Protein AF-A0AAP6BIZ6-F1 (afdb_monomer_lite)

Structure (mmCIF, N/CA/C/O backbone):
data_AF-A0AAP6BIZ6-F1
#
_entry.id   AF-A0AAP6BIZ6-F1
#
loop_
_atom_site.group_PDB
_atom_site.id
_atom_site.type_symbol
_atom_site.label_atom_id
_atom_site.label_alt_id
_atom_site.label_comp_id
_atom_site.label_asym_id
_atom_site.label_entity_id
_atom_site.label_seq_id
_atom_site.pdbx_PDB_ins_code
_atom_site.Cartn_x
_atom_site.Cartn_y
_atom_site.Cartn_z
_atom_site.occupancy
_atom_site.B_iso_or_equiv
_atom_site.auth_seq_id
_atom_site.auth_comp_id
_atom_site.auth_asym_id
_atom_site.auth_atom_id
_atom_site.pdbx_PDB_model_num
ATOM 1 N N . MET A 1 1 ? 47.764 -27.702 -18.725 1.00 79.94 1 MET A N 1
ATOM 2 C CA . MET A 1 1 ? 46.992 -26.469 -19.019 1.00 79.94 1 MET A CA 1
ATOM 3 C C . MET A 1 1 ? 45.484 -26.655 -18.816 1.00 79.94 1 MET A C 1
ATOM 5 O O . MET A 1 1 ? 44.914 -25.921 -18.021 1.00 79.94 1 MET A O 1
ATOM 9 N N . ILE A 1 2 ? 44.833 -27.648 -19.441 1.00 87.56 2 ILE A N 1
ATOM 10 C CA . ILE A 1 2 ? 43.377 -27.892 -19.291 1.00 87.56 2 ILE A CA 1
ATOM 11 C C . ILE A 1 2 ? 42.959 -28.170 -17.831 1.00 87.56 2 ILE A C 1
ATOM 13 O O . ILE A 1 2 ? 41.978 -27.605 -17.353 1.00 87.56 2 ILE A O 1
ATOM 17 N N . THR A 1 3 ? 43.726 -28.980 -17.095 1.00 92.38 3 THR A N 1
ATOM 18 C CA . THR A 1 3 ? 43.490 -29.268 -15.665 1.00 92.38 3 THR A CA 1
ATOM 19 C C . THR A 1 3 ? 43.578 -28.013 -14.793 1.00 92.38 3 THR A C 1
ATOM 21 O O . THR A 1 3 ? 42.706 -27.766 -13.971 1.00 92.38 3 THR A O 1
ATOM 24 N N . GLN A 1 4 ? 44.555 -27.143 -15.054 1.00 89.81 4 GLN A N 1
ATOM 25 C CA . GLN A 1 4 ? 44.743 -25.888 -14.320 1.00 89.81 4 GLN A CA 1
ATOM 26 C C . GLN A 1 4 ? 43.613 -24.873 -14.568 1.00 89.81 4 GLN A C 1
ATOM 28 O O . GLN A 1 4 ? 43.227 -24.147 -13.652 1.00 89.81 4 GLN A O 1
ATOM 33 N N . ILE A 1 5 ? 43.064 -24.819 -15.789 1.00 88.44 5 ILE A N 1
ATOM 34 C CA . ILE A 1 5 ? 41.889 -23.989 -16.104 1.00 88.44 5 ILE A CA 1
ATOM 35 C C . ILE A 1 5 ? 40.653 -24.533 -15.379 1.00 88.44 5 ILE A C 1
ATOM 37 O O . ILE A 1 5 ? 39.912 -23.755 -14.778 1.00 88.44 5 ILE A O 1
ATOM 41 N N . ARG A 1 6 ? 40.463 -25.860 -15.373 1.00 93.69 6 ARG A N 1
ATOM 42 C CA . ARG A 1 6 ? 39.367 -26.516 -14.645 1.00 93.69 6 ARG A CA 1
ATOM 43 C C . ARG A 1 6 ? 39.430 -26.217 -13.144 1.00 93.69 6 ARG A C 1
ATOM 45 O O . ARG A 1 6 ? 38.423 -25.786 -12.596 1.00 93.69 6 ARG A O 1
ATOM 52 N N . ASP A 1 7 ? 40.602 -26.329 -12.521 1.00 93.19 7 ASP A N 1
ATOM 53 C CA . ASP A 1 7 ? 40.790 -26.059 -11.086 1.00 93.19 7 ASP A CA 1
ATOM 54 C C . ASP A 1 7 ? 40.626 -24.582 -10.704 1.00 93.19 7 ASP A C 1
ATOM 56 O O . ASP A 1 7 ? 40.281 -24.252 -9.567 1.00 93.19 7 ASP A O 1
ATOM 60 N N . ARG A 1 8 ? 40.909 -23.655 -11.629 1.00 91.00 8 ARG A N 1
ATOM 61 C CA . ARG A 1 8 ? 40.597 -22.231 -11.430 1.00 91.00 8 ARG A CA 1
ATOM 62 C C . ARG A 1 8 ? 39.097 -21.994 -11.522 1.00 91.00 8 ARG A C 1
ATOM 64 O O . ARG A 1 8 ? 38.547 -21.264 -10.705 1.00 91.00 8 ARG A O 1
ATOM 71 N N . PHE A 1 9 ? 38.433 -22.629 -12.483 1.00 90.69 9 PHE A N 1
ATOM 72 C CA . PHE A 1 9 ? 36.994 -22.494 -12.662 1.00 90.69 9 PHE A CA 1
ATOM 73 C C . PHE A 1 9 ? 36.204 -23.080 -11.485 1.00 90.69 9 PHE A C 1
ATOM 75 O O . PHE A 1 9 ? 35.275 -22.433 -11.008 1.00 90.69 9 PHE A O 1
ATOM 82 N N . THR A 1 10 ? 36.591 -24.248 -10.961 1.00 91.94 10 THR A N 1
ATOM 83 C CA . THR A 1 10 ? 35.956 -24.845 -9.772 1.00 91.94 10 THR A CA 1
ATOM 84 C C . THR A 1 10 ? 36.140 -23.971 -8.535 1.00 91.94 10 THR A C 1
ATOM 86 O O . THR A 1 10 ? 35.153 -23.681 -7.864 1.00 91.94 10 THR A O 1
ATOM 89 N N . ARG A 1 11 ? 37.348 -23.439 -8.292 1.00 91.94 11 ARG A N 1
ATOM 90 C CA . ARG A 1 11 ? 37.595 -22.479 -7.200 1.00 91.94 11 ARG A CA 1
ATOM 91 C C . ARG A 1 11 ? 36.753 -21.212 -7.323 1.00 91.94 11 ARG A C 1
ATOM 93 O O . ARG A 1 11 ? 36.170 -20.774 -6.336 1.00 91.94 11 ARG A O 1
ATOM 100 N N . VAL A 1 12 ? 36.638 -20.644 -8.526 1.00 85.62 12 VAL A N 1
ATOM 101 C CA . VAL A 1 12 ? 35.770 -19.478 -8.770 1.00 85.62 12 VAL A CA 1
ATOM 102 C C . VAL A 1 12 ? 34.301 -19.834 -8.528 1.00 85.62 12 VAL A C 1
ATOM 104 O O . VAL A 1 12 ? 33.580 -19.050 -7.917 1.00 85.62 12 VAL A O 1
ATOM 107 N N . GLN A 1 13 ? 33.845 -21.019 -8.945 1.00 88.44 13 GLN A N 1
ATOM 108 C CA . GLN A 1 13 ? 32.482 -21.476 -8.666 1.00 88.44 13 GLN A CA 1
ATOM 109 C C . GLN A 1 13 ? 32.217 -21.677 -7.168 1.00 88.44 13 GLN A C 1
ATOM 111 O O . GLN A 1 13 ? 31.146 -21.299 -6.698 1.00 88.44 13 GLN A O 1
ATOM 116 N N . GLU A 1 14 ? 33.157 -22.243 -6.414 1.00 89.94 14 GLU A N 1
ATOM 117 C CA . GLU A 1 14 ? 33.042 -22.420 -4.961 1.00 89.94 14 GLU A CA 1
ATOM 118 C C . GLU A 1 14 ? 33.024 -21.079 -4.227 1.00 89.94 14 GLU A C 1
ATOM 120 O O . GLU A 1 14 ? 32.133 -20.849 -3.409 1.00 89.94 14 GLU A O 1
ATOM 125 N N . GLN A 1 15 ? 33.923 -20.155 -4.583 1.00 88.75 15 GLN A N 1
ATOM 126 C CA . GLN A 1 15 ? 33.920 -18.789 -4.053 1.00 88.75 15 GLN A CA 1
ATOM 127 C C . GLN A 1 15 ? 32.609 -18.066 -4.371 1.00 88.75 15 GLN A C 1
ATOM 129 O O . GLN A 1 15 ? 32.036 -17.418 -3.496 1.00 88.75 15 GLN A O 1
ATOM 134 N N . LEU A 1 16 ? 32.083 -18.220 -5.591 1.00 78.88 16 LEU A N 1
ATOM 135 C CA . LEU A 1 16 ? 30.805 -17.630 -5.979 1.00 78.88 16 LEU A CA 1
ATOM 136 C C . LEU A 1 16 ? 29.636 -18.237 -5.187 1.00 78.88 16 LEU A C 1
ATOM 138 O O . LEU A 1 16 ? 28.742 -17.501 -4.778 1.00 78.88 16 LEU A O 1
ATOM 142 N N . ARG A 1 17 ? 29.635 -19.554 -4.934 1.00 84.50 17 ARG A N 1
ATOM 143 C CA . ARG A 1 17 ? 28.617 -20.218 -4.099 1.00 84.50 17 ARG A CA 1
ATOM 144 C C . ARG A 1 17 ? 28.695 -19.756 -2.645 1.00 84.50 17 ARG A C 1
ATOM 146 O O . ARG A 1 17 ? 27.657 -19.423 -2.082 1.00 84.50 17 ARG A O 1
ATOM 153 N N . ALA A 1 18 ? 29.890 -19.692 -2.059 1.00 85.38 18 ALA A N 1
ATOM 154 C CA . ALA A 1 18 ? 30.093 -19.200 -0.697 1.00 85.38 18 ALA A CA 1
ATOM 155 C C . ALA A 1 18 ? 29.644 -17.736 -0.562 1.00 85.38 18 ALA A C 1
ATOM 157 O O . ALA A 1 18 ? 28.890 -17.400 0.349 1.00 85.38 18 ALA A O 1
ATOM 158 N N . PHE A 1 19 ? 30.005 -16.887 -1.529 1.00 77.19 19 PHE A N 1
ATOM 159 C CA . PHE A 1 19 ? 29.550 -15.499 -1.596 1.00 77.19 19 PHE A CA 1
ATOM 160 C C . PHE A 1 19 ? 28.023 -15.393 -1.728 1.00 77.19 19 PHE A C 1
ATOM 162 O O . PHE A 1 19 ? 27.394 -14.603 -1.029 1.00 77.19 19 PHE A O 1
ATOM 169 N N . GLN A 1 20 ? 27.399 -16.220 -2.573 1.00 76.94 20 GLN A N 1
ATOM 170 C CA . GLN A 1 20 ? 25.939 -16.277 -2.711 1.00 76.94 20 GLN A CA 1
ATOM 171 C C . GLN A 1 20 ? 25.239 -16.741 -1.426 1.00 76.94 20 GLN A C 1
ATOM 173 O O . GLN A 1 20 ? 24.177 -16.210 -1.099 1.00 76.94 20 GLN A O 1
ATOM 178 N N . HIS A 1 21 ? 25.809 -17.709 -0.702 1.00 82.56 21 HIS A N 1
ATOM 179 C CA . HIS A 1 21 ? 25.293 -18.160 0.592 1.00 82.56 21 HIS A CA 1
ATOM 180 C C . HIS A 1 21 ? 25.400 -17.061 1.656 1.00 82.56 21 HIS A C 1
ATOM 182 O O . HIS A 1 21 ? 24.388 -16.739 2.275 1.00 82.56 21 HIS A O 1
ATOM 188 N N . GLY A 1 22 ? 26.560 -16.411 1.787 1.00 78.94 22 GLY A N 1
ATOM 189 C CA . GLY A 1 22 ? 26.747 -15.299 2.725 1.00 78.94 22 GLY A CA 1
ATOM 190 C C . GLY A 1 22 ? 25.842 -14.102 2.417 1.00 78.94 22 GLY A C 1
ATOM 191 O O . GLY A 1 22 ? 25.219 -13.545 3.319 1.00 78.94 22 GLY A O 1
ATOM 192 N N . LEU A 1 23 ? 25.675 -13.750 1.134 1.00 72.75 23 LEU A N 1
ATOM 193 C CA . LEU A 1 23 ? 24.710 -12.727 0.723 1.00 72.75 23 LEU A CA 1
ATOM 194 C C . LEU A 1 23 ? 23.279 -13.108 1.096 1.00 72.75 23 LEU A C 1
ATOM 196 O O . LEU A 1 23 ? 22.516 -12.240 1.508 1.00 72.75 23 LEU A O 1
ATOM 200 N N . ARG A 1 24 ? 22.902 -14.382 0.953 1.00 78.19 24 ARG A N 1
ATOM 201 C CA . ARG A 1 24 ? 21.563 -14.856 1.305 1.00 78.19 24 ARG A CA 1
ATOM 202 C C . ARG A 1 24 ? 21.309 -14.758 2.805 1.00 78.19 24 ARG A C 1
ATOM 204 O O . ARG A 1 24 ? 20.266 -14.243 3.180 1.00 78.19 24 ARG A O 1
ATOM 211 N N . GLU A 1 25 ? 22.244 -15.199 3.638 1.00 82.75 25 GLU A N 1
ATOM 212 C CA . GLU A 1 25 ? 22.111 -15.127 5.098 1.00 82.75 25 GLU A CA 1
ATOM 213 C C . GLU A 1 25 ? 22.069 -13.682 5.596 1.00 82.75 25 GLU A C 1
ATOM 215 O O . GLU A 1 25 ? 21.173 -13.321 6.358 1.00 82.75 25 GLU A O 1
ATOM 220 N N . ALA A 1 26 ? 22.971 -12.823 5.107 1.00 77.44 26 ALA A N 1
ATOM 221 C CA . ALA A 1 26 ? 22.960 -11.398 5.438 1.00 77.44 26 ALA A CA 1
ATOM 222 C C . ALA A 1 26 ? 21.640 -10.735 5.020 1.00 77.44 26 ALA A C 1
ATOM 224 O O . ALA A 1 26 ? 21.075 -9.917 5.747 1.00 77.44 26 ALA A O 1
ATOM 225 N N . PHE A 1 27 ? 21.121 -11.120 3.855 1.00 75.56 27 PHE A N 1
ATOM 226 C CA . PHE A 1 27 ? 19.874 -10.597 3.326 1.00 75.56 27 PHE A CA 1
ATOM 227 C C . PHE A 1 27 ? 18.636 -11.115 4.076 1.00 75.56 27 PHE A C 1
ATOM 229 O O . PHE A 1 27 ? 17.736 -10.329 4.370 1.00 75.56 27 PHE A O 1
ATOM 236 N N . ASP A 1 28 ? 18.595 -12.400 4.435 1.00 79.25 28 ASP A N 1
ATOM 237 C CA . ASP A 1 28 ? 17.516 -13.004 5.225 1.00 79.25 28 ASP A CA 1
ATOM 238 C C . ASP A 1 28 ? 17.519 -12.477 6.677 1.00 79.25 28 ASP A C 1
ATOM 240 O O . ASP A 1 28 ? 16.451 -12.223 7.238 1.00 79.25 28 ASP A O 1
ATOM 244 N N . SER A 1 29 ? 18.695 -12.205 7.254 1.00 83.81 29 SER A N 1
ATOM 245 C CA . SER A 1 29 ? 18.839 -11.558 8.567 1.00 83.81 29 SER A CA 1
ATOM 246 C C . SER A 1 29 ? 18.352 -10.104 8.543 1.00 83.81 29 SER A C 1
ATOM 248 O O . SER A 1 29 ? 17.445 -9.734 9.293 1.00 83.81 29 SER A O 1
ATOM 250 N N . ALA A 1 30 ? 18.840 -9.293 7.593 1.00 78.38 30 ALA A N 1
ATOM 251 C CA . ALA A 1 30 ? 18.387 -7.909 7.424 1.00 78.38 30 ALA A CA 1
ATOM 252 C C . ALA A 1 30 ? 16.878 -7.824 7.128 1.00 78.38 30 ALA A C 1
ATOM 254 O O . ALA A 1 30 ? 16.191 -6.903 7.582 1.00 78.38 30 ALA A O 1
ATOM 255 N N . ARG A 1 31 ? 16.340 -8.809 6.396 1.00 79.56 31 ARG A N 1
ATOM 256 C CA . ARG A 1 31 ? 14.901 -8.978 6.156 1.00 79.56 31 ARG A CA 1
ATOM 257 C C . ARG A 1 31 ? 14.130 -9.150 7.460 1.00 79.56 31 ARG A C 1
ATOM 259 O O . ARG A 1 31 ? 13.119 -8.472 7.647 1.00 79.56 31 ARG A O 1
ATOM 266 N N . GLN A 1 32 ? 14.547 -10.095 8.301 1.00 86.38 32 GLN A N 1
ATOM 267 C CA . GLN A 1 32 ? 13.857 -10.391 9.554 1.00 86.38 32 GLN A CA 1
ATOM 268 C C . GLN A 1 32 ? 13.916 -9.187 10.492 1.00 86.38 32 GLN A C 1
ATOM 270 O O . GLN A 1 32 ? 12.869 -8.766 10.982 1.00 86.38 32 GLN A O 1
ATOM 275 N N . GLN A 1 33 ? 15.090 -8.569 10.623 1.00 90.50 33 GLN A N 1
ATOM 276 C CA . GLN A 1 33 ? 15.294 -7.400 11.473 1.00 90.50 33 GLN A CA 1
ATOM 277 C C . GLN A 1 33 ? 14.426 -6.211 11.035 1.00 90.50 33 GLN A C 1
ATOM 279 O O . GLN A 1 33 ? 13.630 -5.710 11.823 1.00 90.50 33 GLN A O 1
ATOM 284 N N . HIS A 1 34 ? 14.461 -5.809 9.756 1.00 87.25 34 HIS A N 1
ATOM 285 C CA . HIS A 1 34 ? 13.690 -4.640 9.306 1.00 87.25 34 HIS A CA 1
ATOM 286 C C . HIS A 1 34 ? 12.169 -4.842 9.419 1.00 87.25 34 HIS A C 1
ATOM 288 O O . HIS A 1 34 ? 11.423 -3.897 9.690 1.00 87.25 34 HIS A O 1
ATOM 294 N N . GLY A 1 35 ? 11.693 -6.071 9.194 1.00 87.75 35 GLY A N 1
ATOM 295 C CA . GLY A 1 35 ? 10.289 -6.425 9.391 1.00 87.75 35 GLY A CA 1
ATOM 296 C C . GLY A 1 35 ? 9.879 -6.403 10.866 1.00 87.75 35 GLY A C 1
ATOM 297 O O . GLY A 1 35 ? 8.790 -5.925 11.183 1.00 87.75 35 GLY A O 1
ATOM 298 N N . GLN A 1 36 ? 10.747 -6.888 11.758 1.00 93.69 36 GLN A N 1
ATOM 299 C CA . GLN A 1 36 ? 10.528 -6.873 13.204 1.00 93.69 36 GLN A CA 1
ATOM 300 C C . GLN A 1 36 ? 10.535 -5.451 13.767 1.00 93.69 36 GLN A C 1
ATOM 302 O O . GLN A 1 36 ? 9.588 -5.100 14.460 1.00 93.69 36 GLN A O 1
ATOM 307 N N . ASP A 1 37 ? 11.496 -4.604 13.391 1.00 93.00 37 ASP A N 1
ATOM 308 C CA . ASP A 1 37 ? 11.576 -3.208 13.852 1.00 93.00 37 ASP A CA 1
ATOM 309 C C . ASP A 1 37 ? 10.313 -2.414 13.484 1.00 93.00 37 ASP A C 1
ATOM 311 O O . ASP A 1 37 ? 9.746 -1.675 14.293 1.00 93.00 37 ASP A O 1
ATOM 315 N N . ARG A 1 38 ? 9.827 -2.597 12.247 1.00 92.88 38 ARG A N 1
ATOM 316 C CA . ARG A 1 38 ? 8.577 -1.990 11.765 1.00 92.88 38 ARG A CA 1
ATOM 317 C C . ARG A 1 38 ? 7.380 -2.434 12.598 1.00 92.88 38 ARG A C 1
ATOM 319 O O . ARG A 1 38 ? 6.561 -1.596 12.962 1.00 92.88 38 ARG A O 1
ATOM 326 N N . LEU A 1 39 ? 7.268 -3.733 12.866 1.00 95.06 39 LEU A N 1
ATOM 327 C CA . LEU A 1 39 ? 6.168 -4.284 13.651 1.00 95.06 39 LEU A CA 1
ATOM 328 C C . LEU A 1 39 ? 6.239 -3.876 15.113 1.00 95.06 39 LEU A C 1
ATOM 330 O O . LEU A 1 39 ? 5.204 -3.534 15.665 1.00 95.06 39 LEU A O 1
ATOM 334 N N . ALA A 1 40 ? 7.428 -3.849 15.709 1.00 95.50 40 ALA A N 1
ATOM 335 C CA . ALA A 1 40 ? 7.628 -3.389 17.075 1.00 95.50 40 ALA A CA 1
ATOM 336 C C . ALA A 1 40 ? 7.163 -1.935 17.233 1.00 95.50 40 ALA A C 1
ATOM 338 O O . ALA A 1 40 ? 6.441 -1.626 18.174 1.00 95.50 40 ALA A O 1
ATOM 339 N N . GLY A 1 41 ? 7.478 -1.064 16.265 1.00 94.62 41 GLY A N 1
ATOM 340 C CA . GLY A 1 41 ? 6.983 0.315 16.252 1.00 94.62 41 GLY A CA 1
ATOM 341 C C . GLY A 1 41 ? 5.454 0.412 16.168 1.00 94.62 41 GLY A C 1
ATOM 342 O O . GLY A 1 41 ? 4.851 1.164 16.934 1.00 94.62 41 GLY A O 1
ATOM 343 N N . ILE A 1 42 ? 4.826 -0.378 15.284 1.00 94.69 42 ILE A N 1
ATOM 344 C CA . ILE A 1 42 ? 3.358 -0.440 15.160 1.00 94.69 42 ILE A CA 1
ATOM 345 C C . ILE A 1 42 ? 2.751 -0.958 16.469 1.00 94.69 42 ILE A C 1
ATOM 347 O O . ILE A 1 42 ? 1.899 -0.287 17.041 1.00 94.69 42 ILE A O 1
ATOM 351 N N . GLN A 1 43 ? 3.232 -2.088 16.984 1.00 97.06 43 GLN A N 1
ATOM 352 C CA . GLN A 1 43 ? 2.750 -2.722 18.211 1.00 97.06 43 GLN A CA 1
ATOM 353 C C . GLN A 1 43 ? 2.862 -1.775 19.407 1.00 97.06 43 GLN A C 1
ATOM 355 O O . GLN A 1 43 ? 1.896 -1.583 20.131 1.00 97.06 43 GLN A O 1
ATOM 360 N N . GLN A 1 44 ? 4.002 -1.103 19.576 1.00 96.75 44 GLN A N 1
ATOM 361 C CA . GLN A 1 44 ? 4.198 -0.127 20.645 1.00 96.75 44 GLN A CA 1
ATOM 362 C C . GLN A 1 44 ? 3.208 1.044 20.544 1.00 96.75 44 GLN A C 1
ATOM 364 O O . GLN A 1 44 ? 2.711 1.525 21.560 1.00 96.75 44 GLN A O 1
ATOM 369 N N . SER A 1 45 ? 2.923 1.523 19.329 1.00 94.94 45 SER A N 1
ATOM 370 C CA . SER A 1 45 ? 1.960 2.610 19.120 1.00 94.94 45 SER A CA 1
ATOM 371 C C . SER A 1 45 ? 0.512 2.187 19.395 1.00 94.94 45 SER A C 1
ATOM 373 O O . SER A 1 45 ? -0.249 2.988 19.928 1.00 94.94 45 SER A O 1
ATOM 375 N N . LEU A 1 46 ? 0.150 0.941 19.067 1.00 96.00 46 LEU A N 1
ATOM 376 C CA . LEU A 1 46 ? -1.175 0.381 19.332 1.00 96.00 46 LEU A CA 1
ATOM 377 C C . LEU A 1 46 ? -1.353 0.086 20.826 1.00 96.00 46 LEU A C 1
ATOM 379 O O . LEU A 1 46 ? -2.367 0.478 21.392 1.00 96.00 46 LEU A O 1
ATOM 383 N N . ASN A 1 47 ? -0.329 -0.460 21.490 1.00 96.50 47 ASN A N 1
ATOM 384 C CA . ASN A 1 47 ? -0.336 -0.702 22.938 1.00 96.50 47 ASN A CA 1
ATOM 385 C C . ASN A 1 47 ? -0.503 0.585 23.753 1.00 96.50 47 ASN A C 1
ATOM 387 O O . ASN A 1 47 ? -1.074 0.563 24.838 1.00 96.50 47 ASN A O 1
ATOM 391 N N . ALA A 1 48 ? -0.024 1.719 23.231 1.00 95.19 48 ALA A N 1
ATOM 392 C CA . ALA A 1 48 ? -0.247 3.017 23.862 1.00 95.19 48 ALA A CA 1
ATOM 393 C C . ALA A 1 48 ? -1.724 3.452 23.827 1.00 95.19 48 ALA A C 1
ATOM 395 O O . ALA A 1 48 ? -2.150 4.200 24.701 1.00 95.19 48 ALA A O 1
ATOM 396 N N . MET A 1 49 ? -2.490 3.000 22.831 1.00 96.44 49 MET A N 1
ATOM 397 C CA . MET A 1 49 ? -3.932 3.239 22.726 1.00 96.44 49 MET A CA 1
ATOM 398 C C . MET A 1 49 ? -4.744 2.211 23.525 1.00 96.44 49 MET A C 1
ATOM 400 O O . MET A 1 49 ? -5.720 2.584 24.176 1.00 96.44 49 MET A O 1
ATOM 404 N N . GLN A 1 50 ? -4.339 0.937 23.483 1.00 96.31 50 GLN A N 1
ATOM 405 C CA . GLN A 1 50 ? -4.982 -0.173 24.187 1.00 96.31 50 GLN A CA 1
ATOM 406 C C . GLN A 1 50 ? -3.929 -1.239 24.563 1.00 96.31 50 GLN A C 1
ATOM 408 O O . GLN A 1 50 ? -3.360 -1.849 23.658 1.00 96.31 50 GLN A O 1
ATOM 413 N N . PRO A 1 51 ? -3.659 -1.484 25.863 1.00 95.31 51 PRO A N 1
ATOM 414 C CA . PRO A 1 51 ? -2.523 -2.297 26.325 1.00 95.31 51 PRO A CA 1
ATOM 415 C C . PRO A 1 51 ? -2.461 -3.732 25.785 1.00 95.31 51 PRO A C 1
ATOM 417 O O . PRO A 1 51 ? -1.365 -4.244 25.564 1.00 95.31 51 PRO A O 1
ATOM 420 N N . ASP A 1 52 ? -3.617 -4.343 25.519 1.00 95.31 52 ASP A N 1
ATOM 421 C CA . ASP A 1 52 ? -3.742 -5.751 25.110 1.00 95.31 52 ASP A CA 1
ATOM 422 C C . ASP A 1 52 ? -3.959 -5.924 23.598 1.00 95.31 52 ASP A C 1
ATOM 424 O O . ASP A 1 52 ? -4.432 -6.959 23.126 1.00 95.31 52 ASP A O 1
ATOM 428 N N . TRP A 1 53 ? -3.669 -4.889 22.809 1.00 96.06 53 TRP A N 1
ATOM 429 C CA . TRP A 1 53 ? -3.971 -4.908 21.385 1.00 96.06 53 TRP A CA 1
ATOM 430 C C . TRP A 1 53 ? -2.943 -5.696 20.579 1.00 96.06 53 TRP A C 1
ATOM 432 O O . TRP A 1 53 ? -1.958 -5.151 20.094 1.00 96.06 53 TRP A O 1
ATOM 442 N N . GLU A 1 54 ? -3.200 -6.973 20.326 1.00 96.44 54 GLU A N 1
ATOM 443 C CA . GLU A 1 54 ? -2.341 -7.783 19.459 1.00 96.44 54 GLU A CA 1
ATOM 444 C C . GLU A 1 54 ? -2.577 -7.503 17.963 1.00 96.44 54 GLU A C 1
ATOM 446 O O . GLU A 1 54 ? -3.711 -7.499 17.478 1.00 96.44 54 GLU A O 1
ATOM 451 N N . ILE A 1 55 ? -1.499 -7.302 17.192 1.00 95.94 55 ILE A N 1
ATOM 452 C CA . ILE A 1 55 ? -1.597 -7.222 15.727 1.00 95.94 55 ILE A CA 1
ATOM 453 C C . ILE A 1 55 ? -1.958 -8.612 15.177 1.00 95.94 55 ILE A C 1
ATOM 455 O O . ILE A 1 55 ? -1.191 -9.559 15.389 1.00 95.94 55 ILE A O 1
ATOM 459 N N . PRO A 1 56 ? -3.040 -8.751 14.384 1.00 96.75 56 PRO A N 1
ATOM 460 C CA . PRO A 1 56 ? -3.394 -10.030 13.783 1.00 96.75 56 PRO A CA 1
ATOM 461 C C . PRO A 1 56 ? -2.242 -10.607 12.952 1.00 96.75 56 PRO A C 1
ATOM 463 O O . PRO A 1 56 ? -1.602 -9.899 12.165 1.00 96.75 56 PRO A O 1
ATOM 466 N N . ARG A 1 57 ? -1.996 -11.919 13.076 1.00 95.00 57 ARG A N 1
ATOM 467 C CA . ARG A 1 57 ? -0.912 -12.615 12.350 1.00 95.00 57 ARG A CA 1
ATOM 468 C C . ARG A 1 57 ? -0.904 -12.328 10.836 1.00 95.00 57 ARG A C 1
ATOM 470 O O . ARG A 1 57 ? 0.176 -12.025 10.323 1.00 95.00 57 ARG A O 1
ATOM 477 N N . PRO A 1 58 ? -2.050 -12.320 10.119 1.00 93.00 58 PRO A N 1
ATOM 478 C CA . PRO A 1 58 ? -2.078 -11.997 8.688 1.00 93.00 58 PRO A CA 1
ATOM 479 C C . PRO A 1 58 ? -1.549 -10.590 8.367 1.00 93.00 58 PRO A C 1
ATOM 481 O O . PRO A 1 58 ? -0.840 -10.393 7.373 1.00 93.00 58 PRO A O 1
ATOM 484 N N . VAL A 1 59 ? -1.830 -9.613 9.238 1.00 94.56 59 VAL A N 1
ATOM 485 C CA . VAL A 1 59 ? -1.329 -8.238 9.113 1.00 94.56 59 VAL A CA 1
ATOM 486 C C . VAL A 1 59 ? 0.172 -8.202 9.369 1.00 94.56 59 VAL A C 1
ATOM 488 O O . VAL A 1 59 ? 0.910 -7.607 8.579 1.00 94.56 59 VAL A O 1
ATOM 491 N N . ALA A 1 60 ? 0.641 -8.874 10.424 1.00 94.62 60 ALA A N 1
ATOM 492 C CA . ALA A 1 60 ? 2.060 -8.946 10.755 1.00 94.62 60 ALA A CA 1
ATOM 493 C C . ALA A 1 60 ? 2.892 -9.553 9.611 1.00 94.62 60 ALA A C 1
ATOM 495 O O . ALA A 1 60 ? 3.911 -8.984 9.202 1.00 94.62 60 ALA A O 1
ATOM 496 N N . ASP A 1 61 ? 2.426 -10.659 9.035 1.00 91.38 61 ASP A N 1
ATOM 497 C CA . ASP A 1 61 ? 3.086 -11.314 7.907 1.00 91.38 61 ASP A CA 1
ATOM 498 C C . ASP A 1 61 ? 3.049 -10.453 6.641 1.00 91.38 61 ASP A C 1
ATOM 500 O O . ASP A 1 61 ? 4.057 -10.345 5.934 1.00 91.38 61 ASP A O 1
ATOM 504 N N . GLY A 1 62 ? 1.933 -9.762 6.388 1.00 90.69 62 GLY A N 1
ATOM 505 C CA . GLY A 1 62 ? 1.819 -8.815 5.283 1.00 90.69 62 GLY A CA 1
ATOM 506 C C . GLY A 1 62 ? 2.786 -7.637 5.408 1.00 90.69 62 GLY A C 1
ATOM 507 O O . GLY A 1 62 ? 3.475 -7.294 4.445 1.00 90.69 62 GLY A O 1
ATOM 508 N N . VAL A 1 63 ? 2.914 -7.049 6.600 1.00 92.38 63 VAL A N 1
ATOM 509 C CA . VAL A 1 63 ? 3.862 -5.956 6.866 1.00 92.38 63 VAL A CA 1
ATOM 510 C C . VAL A 1 63 ? 5.307 -6.431 6.704 1.00 92.38 63 VAL A C 1
ATOM 512 O O . VAL A 1 63 ? 6.088 -5.734 6.055 1.00 92.38 63 VAL A O 1
ATOM 515 N N . ARG A 1 64 ? 5.671 -7.619 7.211 1.00 90.38 64 ARG A N 1
ATOM 516 C CA . ARG A 1 64 ? 7.016 -8.204 7.021 1.00 90.38 64 ARG A CA 1
ATOM 517 C C . ARG A 1 64 ? 7.319 -8.448 5.547 1.00 90.38 64 ARG A C 1
ATOM 519 O O . ARG A 1 64 ? 8.387 -8.067 5.066 1.00 90.38 64 ARG A O 1
ATOM 526 N N . ALA A 1 65 ? 6.380 -9.052 4.818 1.00 87.94 65 ALA A N 1
ATOM 527 C CA . ALA A 1 65 ? 6.519 -9.321 3.390 1.00 87.94 65 ALA A CA 1
ATOM 528 C C . ALA A 1 65 ? 6.664 -8.024 2.582 1.00 87.94 65 ALA A C 1
ATOM 530 O O . ALA A 1 65 ? 7.519 -7.934 1.697 1.00 87.94 65 ALA A O 1
ATOM 531 N N . TRP A 1 66 ? 5.880 -6.995 2.917 1.00 91.25 66 TRP A N 1
ATOM 532 C CA . TRP A 1 66 ? 5.993 -5.688 2.284 1.00 91.25 66 TRP A CA 1
ATOM 533 C C . TRP A 1 66 ? 7.316 -4.996 2.621 1.00 91.25 66 TRP A C 1
ATOM 535 O O . TRP A 1 66 ? 7.999 -4.544 1.704 1.00 91.25 66 TRP A O 1
ATOM 545 N N . ALA A 1 67 ? 7.713 -4.937 3.895 1.00 88.00 67 ALA A N 1
ATOM 546 C CA . ALA A 1 67 ? 8.948 -4.283 4.331 1.00 88.00 67 ALA A CA 1
ATOM 547 C C . ALA A 1 67 ? 10.171 -4.887 3.630 1.00 88.00 67 ALA A C 1
ATOM 549 O O . ALA A 1 67 ? 11.017 -4.160 3.108 1.00 88.00 67 ALA A O 1
ATOM 550 N N . PHE A 1 68 ? 10.191 -6.214 3.525 1.00 85.06 68 PHE A N 1
ATOM 551 C CA . PHE A 1 68 ? 11.166 -6.955 2.742 1.00 85.06 68 PHE A CA 1
ATOM 552 C C . PHE A 1 68 ? 11.169 -6.547 1.266 1.00 85.06 68 PHE A C 1
ATOM 554 O O . PHE A 1 68 ? 12.202 -6.162 0.717 1.00 85.06 68 PHE A O 1
ATOM 561 N N . SER A 1 69 ? 9.999 -6.606 0.625 1.00 84.12 69 SER A N 1
ATOM 562 C CA . SER A 1 69 ? 9.880 -6.274 -0.792 1.00 84.12 69 SER A CA 1
ATOM 563 C C . SER A 1 69 ? 10.311 -4.835 -1.073 1.00 84.12 69 SER A C 1
ATOM 565 O O . SER A 1 69 ? 11.059 -4.600 -2.013 1.00 84.12 69 SER A O 1
ATOM 567 N N . ALA A 1 70 ? 9.956 -3.882 -0.209 1.00 82.38 70 ALA A N 1
ATOM 568 C CA . ALA A 1 70 ? 10.326 -2.482 -0.343 1.00 82.38 70 ALA A CA 1
ATOM 569 C C . ALA A 1 70 ? 11.834 -2.256 -0.150 1.00 82.38 70 ALA A C 1
ATOM 571 O O . ALA A 1 70 ? 12.405 -1.400 -0.832 1.00 82.38 70 ALA A O 1
ATOM 572 N N . ALA A 1 71 ? 12.476 -3.010 0.750 1.00 82.19 71 ALA A N 1
ATOM 573 C CA . ALA A 1 71 ? 13.915 -2.941 0.992 1.00 82.19 71 ALA A CA 1
ATOM 574 C C . ALA A 1 71 ? 14.732 -3.458 -0.201 1.00 82.19 71 ALA A C 1
ATOM 576 O O . ALA A 1 71 ? 15.754 -2.866 -0.528 1.00 82.19 71 ALA A O 1
ATOM 577 N N . LEU A 1 72 ? 14.265 -4.500 -0.896 1.00 81.19 72 LEU A N 1
ATOM 578 C CA . LEU A 1 72 ? 14.935 -5.031 -2.090 1.00 81.19 72 LEU A CA 1
ATOM 579 C C . LEU A 1 72 ? 14.565 -4.250 -3.361 1.00 81.19 72 LEU A C 1
ATOM 581 O O . LEU A 1 72 ? 15.426 -3.836 -4.140 1.00 81.19 72 LEU A O 1
ATOM 585 N N . TRP A 1 73 ? 13.269 -4.039 -3.582 1.00 81.75 73 TRP A N 1
ATOM 586 C CA . TRP A 1 73 ? 12.739 -3.555 -4.851 1.00 81.75 73 TRP A CA 1
ATOM 587 C C . TRP A 1 73 ? 13.015 -2.074 -5.088 1.00 81.75 73 TRP A C 1
ATOM 589 O O . TRP A 1 73 ? 13.338 -1.677 -6.208 1.00 81.75 73 TRP A O 1
ATOM 599 N N . ARG A 1 74 ? 12.929 -1.223 -4.056 1.00 79.56 74 ARG A N 1
ATOM 600 C CA . ARG A 1 74 ? 13.138 0.224 -4.236 1.00 79.56 74 ARG A CA 1
ATOM 601 C C . ARG A 1 74 ? 14.583 0.564 -4.619 1.00 79.56 74 ARG A C 1
ATOM 603 O O . ARG A 1 74 ? 14.746 1.354 -5.554 1.00 79.56 74 ARG A O 1
ATOM 610 N N . PRO A 1 75 ? 15.629 0.018 -3.965 1.00 80.12 75 PRO A N 1
ATOM 611 C CA . PRO A 1 75 ? 17.007 0.221 -4.404 1.00 80.12 75 PRO A CA 1
ATOM 612 C C . PRO A 1 75 ? 17.258 -0.363 -5.789 1.00 80.12 75 PRO A C 1
ATOM 614 O O . PRO A 1 75 ? 17.832 0.330 -6.623 1.00 80.12 75 PRO A O 1
ATOM 617 N N . PHE A 1 76 ? 16.756 -1.573 -6.063 1.00 81.25 76 PHE A N 1
ATOM 618 C CA . PHE A 1 76 ? 16.895 -2.202 -7.375 1.00 81.25 76 PHE A CA 1
ATOM 619 C C . PHE A 1 76 ? 16.293 -1.336 -8.487 1.00 81.25 76 PHE A C 1
ATOM 621 O O . PHE A 1 76 ? 16.971 -0.997 -9.451 1.00 81.25 76 PHE A O 1
ATOM 628 N N . ARG A 1 77 ? 15.057 -0.857 -8.309 1.00 78.25 77 ARG A N 1
ATOM 629 C CA . ARG A 1 77 ? 14.404 0.062 -9.250 1.00 78.25 77 ARG A CA 1
ATOM 630 C C . ARG A 1 77 ? 15.210 1.348 -9.451 1.00 78.25 77 ARG A C 1
ATOM 632 O O . ARG A 1 77 ? 15.341 1.807 -10.583 1.00 78.25 77 ARG A O 1
ATOM 639 N N . LYS A 1 78 ? 15.753 1.943 -8.381 1.00 78.94 78 LYS A N 1
ATOM 640 C CA . LYS A 1 78 ? 16.623 3.132 -8.487 1.00 78.94 78 LYS A CA 1
ATOM 641 C C . LYS A 1 78 ? 17.906 2.824 -9.258 1.00 78.94 78 LYS A C 1
ATOM 643 O O . LYS A 1 78 ? 18.328 3.646 -10.064 1.00 78.94 78 LYS A O 1
ATOM 648 N N . TRP A 1 79 ? 18.508 1.664 -9.021 1.00 84.75 79 TRP A N 1
ATOM 649 C CA . TRP A 1 79 ? 19.708 1.215 -9.718 1.00 84.75 79 TRP A CA 1
ATOM 650 C C . TRP A 1 79 ? 19.443 0.988 -11.207 1.00 84.75 79 TRP A C 1
ATOM 652 O O . TRP A 1 79 ? 20.164 1.548 -12.025 1.00 84.75 79 TRP A O 1
ATOM 662 N N . CYS A 1 80 ? 18.354 0.303 -11.571 1.00 78.44 80 CYS A N 1
ATOM 663 C CA . CYS A 1 80 ? 17.938 0.154 -12.966 1.00 78.44 80 CYS A CA 1
ATOM 664 C C . CYS A 1 80 ? 17.727 1.510 -13.641 1.00 78.44 80 CYS A C 1
ATOM 666 O O . CYS A 1 80 ? 18.237 1.714 -14.732 1.00 78.44 80 CYS A O 1
ATOM 668 N N . MET A 1 81 ? 17.047 2.461 -12.988 1.00 76.62 81 MET A N 1
ATOM 669 C CA . MET A 1 81 ? 16.860 3.811 -13.540 1.00 76.62 81 MET A CA 1
ATOM 670 C C . MET A 1 81 ? 18.191 4.546 -13.749 1.00 76.62 81 MET A C 1
ATOM 672 O O . MET A 1 81 ? 18.350 5.226 -14.757 1.00 76.62 81 MET A O 1
ATOM 676 N N . ARG A 1 82 ? 19.154 4.400 -12.826 1.00 80.44 82 ARG A N 1
ATOM 677 C CA . ARG A 1 82 ? 20.499 4.991 -12.950 1.00 80.44 82 ARG A CA 1
ATOM 678 C C . ARG A 1 82 ? 21.309 4.354 -14.072 1.00 80.44 82 ARG A C 1
ATOM 680 O O . ARG A 1 82 ? 21.920 5.083 -14.837 1.00 80.44 82 ARG A O 1
ATOM 687 N N . LEU A 1 83 ? 21.296 3.025 -14.181 1.00 79.81 83 LEU A N 1
ATOM 688 C CA . LEU A 1 83 ? 21.958 2.311 -15.272 1.00 79.81 83 LEU A CA 1
ATOM 689 C C . LEU A 1 83 ? 21.354 2.655 -16.622 1.00 79.81 83 LEU A C 1
ATOM 691 O O . LEU A 1 83 ? 22.091 2.865 -17.576 1.00 79.81 83 LEU A O 1
ATOM 695 N N . SER A 1 84 ? 20.025 2.748 -16.678 1.00 74.44 84 SER A N 1
ATOM 696 C CA . SER A 1 84 ? 19.329 3.276 -17.838 1.00 74.44 84 SER A CA 1
ATOM 697 C C . SER A 1 84 ? 19.914 4.662 -18.132 1.00 74.44 84 SER A C 1
ATOM 699 O O . SER A 1 84 ? 20.523 4.857 -19.171 1.00 74.44 84 SER A O 1
ATOM 701 N N . LEU A 1 85 ? 19.793 5.631 -17.227 1.00 78.31 85 LEU A N 1
ATOM 702 C CA . LEU A 1 85 ? 20.248 6.997 -17.493 1.00 78.31 85 LEU A CA 1
ATOM 703 C C . LEU A 1 85 ? 21.723 7.062 -17.939 1.00 78.31 85 LEU A C 1
ATOM 705 O O . LEU A 1 85 ? 22.035 7.764 -18.893 1.00 78.31 85 LEU A O 1
ATOM 709 N N . ALA A 1 86 ? 22.608 6.288 -17.308 1.00 75.94 86 ALA A N 1
ATOM 710 C CA . ALA A 1 86 ? 24.015 6.188 -17.687 1.00 75.94 86 ALA A CA 1
ATOM 711 C C . ALA A 1 86 ? 24.204 5.599 -19.094 1.00 75.94 86 ALA A C 1
ATOM 713 O O . ALA A 1 86 ? 24.987 6.129 -19.873 1.00 75.94 86 ALA A O 1
ATOM 714 N N . GLY A 1 87 ? 23.460 4.548 -19.446 1.00 77.62 87 GLY A N 1
ATOM 715 C CA . GLY A 1 87 ? 23.457 3.987 -20.796 1.00 77.62 87 GLY A CA 1
ATOM 716 C C . GLY A 1 87 ? 22.938 4.977 -21.840 1.00 77.62 87 GLY A C 1
ATOM 717 O O . GLY A 1 87 ? 23.451 5.006 -22.952 1.00 77.62 87 GLY A O 1
ATOM 718 N N . TRP A 1 88 ? 21.966 5.823 -21.489 1.00 73.12 88 TRP A N 1
ATOM 719 C CA . TRP A 1 88 ? 21.501 6.899 -22.368 1.00 73.12 88 TRP A CA 1
ATOM 720 C C . TRP A 1 88 ? 22.583 7.955 -22.592 1.00 73.12 88 TRP A C 1
ATOM 722 O O . TRP A 1 88 ? 22.857 8.309 -23.732 1.00 73.12 88 TRP A O 1
ATOM 732 N N . ILE A 1 89 ? 23.241 8.400 -21.518 1.00 71.31 89 ILE A N 1
ATOM 733 C CA . ILE A 1 89 ? 24.357 9.352 -21.591 1.00 71.31 89 ILE A CA 1
ATOM 734 C C . ILE A 1 89 ? 25.497 8.773 -22.436 1.00 71.31 89 ILE A C 1
ATOM 736 O O . ILE A 1 89 ? 26.003 9.459 -23.315 1.00 71.31 89 ILE A O 1
ATOM 740 N N . LEU A 1 90 ? 25.862 7.504 -22.231 1.00 75.25 90 LEU A N 1
ATOM 741 C CA . LEU A 1 90 ? 26.901 6.838 -23.019 1.00 75.25 90 LEU A CA 1
ATOM 742 C C . LEU A 1 90 ? 26.540 6.785 -24.507 1.00 75.25 90 LEU A C 1
ATOM 744 O O . LEU A 1 90 ? 27.386 7.047 -25.351 1.00 75.25 90 LEU A O 1
ATOM 748 N N . VAL A 1 91 ? 25.286 6.467 -24.833 1.00 70.19 91 VAL A N 1
ATOM 749 C CA . VAL A 1 91 ? 24.816 6.449 -26.221 1.00 70.19 91 VAL A CA 1
ATOM 750 C C . VAL A 1 91 ? 24.853 7.850 -26.833 1.00 70.19 91 VAL A C 1
ATOM 752 O O . VAL A 1 91 ? 25.312 7.982 -27.961 1.00 70.19 91 VAL A O 1
ATOM 755 N N . LEU A 1 92 ? 24.441 8.894 -26.103 1.00 66.75 92 LEU A N 1
ATOM 756 C CA . LEU A 1 92 ? 24.580 10.279 -26.569 1.00 66.75 92 LEU A CA 1
ATOM 757 C C . LEU A 1 92 ? 26.039 10.640 -26.862 1.00 66.75 92 LEU A C 1
ATOM 759 O O . LEU A 1 92 ? 26.305 11.220 -27.909 1.00 66.75 92 LEU A O 1
ATOM 763 N N . VAL A 1 93 ? 26.965 10.243 -25.982 1.00 68.56 93 VAL A N 1
ATOM 764 C CA . VAL A 1 93 ? 28.408 10.448 -26.176 1.00 68.56 93 VAL A CA 1
ATOM 765 C C . VAL A 1 93 ? 28.908 9.699 -27.416 1.00 68.56 93 VAL A C 1
ATOM 767 O O . VAL A 1 93 ? 29.599 10.285 -28.238 1.00 68.56 93 VAL A O 1
ATOM 770 N N . LEU A 1 94 ? 28.517 8.437 -27.609 1.00 65.00 94 LEU A N 1
ATOM 771 C CA . LEU A 1 94 ? 28.934 7.643 -28.772 1.00 65.00 94 LEU A CA 1
ATOM 772 C C . LEU A 1 94 ? 28.371 8.174 -30.098 1.00 65.00 94 LEU A C 1
ATOM 774 O O . LEU A 1 94 ? 29.027 8.076 -31.128 1.00 65.00 94 LEU A O 1
ATOM 778 N N . ILE A 1 95 ? 27.163 8.743 -30.099 1.00 59.78 95 ILE A N 1
ATOM 779 C CA . ILE A 1 95 ? 26.575 9.353 -31.304 1.00 59.78 95 ILE A CA 1
ATOM 780 C C . ILE A 1 95 ? 27.266 10.671 -31.643 1.00 59.78 95 ILE A C 1
ATOM 782 O O . ILE A 1 95 ? 27.415 10.982 -32.822 1.00 59.78 95 ILE A O 1
ATOM 786 N N . SER A 1 96 ? 27.728 11.422 -30.640 1.00 59.66 96 SER A N 1
ATOM 787 C CA . SER A 1 96 ? 28.603 12.573 -30.882 1.00 59.66 96 SER A CA 1
ATOM 788 C C . SER A 1 96 ? 30.006 12.189 -31.375 1.00 59.66 96 SER A C 1
ATOM 790 O O . SER A 1 96 ? 30.753 13.074 -31.778 1.00 59.66 96 SER A O 1
ATOM 792 N N . ASP A 1 97 ? 30.350 10.897 -31.380 1.00 50.12 97 ASP A N 1
ATOM 793 C CA . ASP A 1 97 ? 31.705 10.372 -31.591 1.00 50.12 97 ASP A CA 1
ATOM 794 C C . ASP A 1 97 ? 31.828 9.490 -32.850 1.00 50.12 97 ASP A C 1
ATOM 796 O O . ASP A 1 97 ? 32.722 8.658 -32.922 1.00 50.12 97 ASP A O 1
ATOM 800 N N . ILE A 1 98 ? 30.943 9.613 -33.853 1.00 47.91 98 ILE A N 1
ATOM 801 C CA . ILE A 1 98 ? 31.105 8.870 -35.121 1.00 47.91 98 ILE A CA 1
ATOM 802 C C . ILE A 1 98 ? 32.251 9.518 -35.927 1.00 47.91 98 ILE A C 1
ATOM 804 O O . ILE A 1 98 ? 32.074 10.629 -36.444 1.00 47.91 98 ILE A O 1
ATOM 808 N N . PRO A 1 99 ? 33.420 8.860 -36.069 1.00 48.66 99 PRO A N 1
ATOM 809 C CA . PRO A 1 99 ? 34.497 9.369 -36.900 1.00 48.66 99 PRO A CA 1
ATOM 810 C C . PRO A 1 99 ? 34.122 9.146 -38.367 1.00 48.66 99 PRO A C 1
ATOM 812 O O . PRO A 1 99 ? 33.691 8.063 -38.758 1.00 48.66 99 PRO A O 1
ATOM 815 N N . SER A 1 100 ? 34.259 10.187 -39.181 1.00 48.19 100 SER A N 1
ATOM 816 C CA . SER A 1 100 ? 33.881 10.173 -40.596 1.00 48.19 100 SER A CA 1
ATOM 817 C C . SER A 1 100 ? 35.031 9.803 -41.539 1.00 48.19 100 SER A C 1
ATOM 819 O O . SER A 1 100 ? 34.922 10.119 -42.713 1.00 48.19 100 SER A O 1
ATOM 821 N N . ASP A 1 101 ? 36.112 9.171 -41.067 1.00 50.66 101 ASP A N 1
ATOM 822 C CA . ASP A 1 101 ? 37.276 8.875 -41.918 1.00 50.66 101 ASP A CA 1
ATOM 823 C C . ASP A 1 101 ? 37.827 7.452 -41.754 1.00 50.66 101 ASP A C 1
ATOM 825 O O . ASP A 1 101 ? 37.905 6.906 -40.654 1.00 50.66 101 ASP A O 1
ATOM 829 N N . GLU A 1 102 ? 38.228 6.882 -42.894 1.00 47.41 102 GLU A N 1
ATOM 830 C CA . GLU A 1 102 ? 38.467 5.468 -43.236 1.00 47.41 102 GLU A CA 1
ATOM 831 C C . GLU A 1 102 ? 39.650 4.758 -42.531 1.00 47.41 102 GLU A C 1
ATOM 833 O O . GLU A 1 102 ? 40.178 3.767 -43.035 1.00 47.41 102 GLU A O 1
ATOM 838 N N . SER A 1 103 ? 40.103 5.211 -41.361 1.00 54.50 103 SER A N 1
ATOM 839 C CA . SER A 1 103 ? 41.314 4.655 -40.726 1.00 54.50 103 SER A CA 1
ATOM 840 C C . SER A 1 103 ? 41.007 3.613 -39.630 1.00 54.50 103 SER A C 1
ATOM 842 O O . SER A 1 103 ? 40.152 3.862 -38.779 1.00 54.50 103 SER A O 1
ATOM 844 N N . PRO A 1 104 ? 41.701 2.455 -39.588 1.00 47.84 104 PRO A N 1
ATOM 845 C CA . PRO A 1 104 ? 41.412 1.370 -38.643 1.00 47.84 104 PRO A CA 1
ATOM 846 C C . PRO A 1 104 ? 41.737 1.720 -37.170 1.00 47.84 104 PRO A C 1
ATOM 848 O O . PRO A 1 104 ? 42.646 2.508 -36.904 1.00 47.84 104 PRO A O 1
ATOM 851 N N . PRO A 1 105 ? 41.018 1.132 -36.187 1.00 49.50 105 PRO A N 1
ATOM 852 C CA . PRO A 1 105 ? 41.067 1.561 -34.788 1.00 49.50 105 PRO A CA 1
ATOM 853 C C . PRO A 1 105 ? 42.300 1.047 -34.025 1.00 49.50 105 PRO A C 1
ATOM 855 O O . PRO A 1 105 ? 42.447 -0.147 -33.770 1.00 49.50 105 PRO A O 1
ATOM 858 N N . GLU A 1 106 ? 43.139 1.975 -33.565 1.00 51.91 106 GLU A N 1
ATOM 859 C CA . GLU A 1 106 ? 44.161 1.751 -32.531 1.00 51.91 106 GLU A CA 1
ATOM 860 C C . GLU A 1 106 ? 43.608 1.969 -31.104 1.00 51.91 106 GLU A C 1
ATOM 862 O O . GLU A 1 106 ? 42.731 2.822 -30.915 1.00 51.91 106 GLU A O 1
ATOM 867 N N . PRO A 1 107 ? 44.153 1.287 -30.073 1.00 51.53 107 PRO A N 1
ATOM 868 C CA . PRO A 1 107 ? 43.649 1.338 -28.697 1.00 51.53 107 PRO A CA 1
ATOM 869 C C . PRO A 1 107 ? 43.613 2.757 -28.085 1.00 51.53 107 PRO A C 1
ATOM 871 O O . PRO A 1 107 ? 44.385 3.651 -28.442 1.00 51.53 107 PRO A O 1
ATOM 874 N N . LEU A 1 108 ? 42.661 2.964 -27.168 1.00 45.00 108 LEU A N 1
ATOM 875 C CA . LEU A 1 108 ? 42.331 4.242 -26.521 1.00 45.00 108 LEU A CA 1
ATOM 876 C C . LEU A 1 108 ? 43.433 4.700 -25.547 1.00 45.00 108 LEU A C 1
ATOM 878 O O . LEU A 1 108 ? 43.631 4.083 -24.502 1.00 45.00 108 LEU A O 1
ATOM 882 N N . SER A 1 109 ? 44.112 5.809 -25.860 1.00 73.75 109 SER A N 1
ATOM 883 C CA . SER A 1 109 ? 45.042 6.502 -24.956 1.00 73.75 109 SER A CA 1
ATOM 884 C C . SER A 1 109 ? 44.405 7.765 -24.358 1.00 73.75 109 SER A C 1
ATOM 886 O O . SER A 1 109 ? 43.497 8.360 -24.939 1.00 73.75 109 SER A O 1
ATOM 888 N N . VAL A 1 110 ? 44.899 8.206 -23.196 1.00 65.62 110 VAL A N 1
ATOM 889 C CA . VAL A 1 110 ? 44.438 9.422 -22.489 1.00 65.62 110 VAL A CA 1
ATOM 890 C C . VAL A 1 110 ? 44.601 10.683 -23.349 1.00 65.62 110 VAL A C 1
ATOM 892 O O . VAL A 1 110 ? 43.795 11.607 -23.278 1.00 65.62 110 VAL A O 1
ATOM 895 N N . GLU A 1 111 ? 45.590 10.694 -24.237 1.00 69.19 111 GLU A N 1
ATOM 896 C CA . GLU A 1 111 ? 45.829 11.782 -25.184 1.00 69.19 111 GLU A CA 1
ATOM 897 C C . GLU A 1 111 ? 44.705 11.907 -26.230 1.00 69.19 111 GLU A C 1
ATOM 899 O O . GLU A 1 111 ? 44.343 13.018 -26.620 1.00 69.19 111 GLU A O 1
ATOM 904 N N . LYS A 1 112 ? 44.066 10.787 -26.613 1.00 61.09 112 LYS A N 1
ATOM 905 C CA . LYS A 1 112 ? 42.867 10.801 -27.469 1.00 61.09 112 LYS A CA 1
ATOM 906 C C . LYS A 1 112 ? 41.660 11.407 -26.752 1.00 61.09 112 LYS A C 1
ATOM 908 O O . LYS A 1 112 ? 40.855 12.050 -27.410 1.00 61.09 112 LYS A O 1
ATOM 913 N N . VAL A 1 113 ? 41.561 11.290 -25.424 1.00 60.28 113 VAL A N 1
ATOM 914 C CA . VAL A 1 113 ? 40.485 11.933 -24.641 1.00 60.28 113 VAL A CA 1
ATOM 915 C C . VAL A 1 113 ? 40.643 13.458 -24.640 1.00 60.28 113 VAL A C 1
ATOM 917 O O . VAL A 1 113 ? 39.663 14.182 -24.794 1.00 60.28 113 VAL A O 1
ATOM 920 N N . VAL A 1 114 ? 41.878 13.959 -24.535 1.00 71.25 114 VAL A N 1
ATOM 921 C CA . VAL A 1 114 ? 42.162 15.406 -24.568 1.00 71.25 114 VAL A CA 1
ATOM 922 C C . VAL A 1 114 ? 42.003 15.977 -25.983 1.00 71.25 114 VAL A C 1
ATOM 924 O O . VAL A 1 114 ? 41.421 17.048 -26.144 1.00 71.25 114 VAL A O 1
ATOM 927 N N . LYS A 1 115 ? 42.425 15.244 -27.024 1.00 62.34 115 LYS A N 1
ATOM 928 C CA . LYS A 1 115 ? 42.160 15.615 -28.429 1.00 62.34 115 LYS A CA 1
ATOM 929 C C . LYS A 1 115 ? 40.679 15.534 -28.803 1.00 62.34 115 LYS A C 1
ATOM 931 O O . LYS A 1 115 ? 40.219 16.351 -29.591 1.00 62.34 115 LYS A O 1
ATOM 936 N N . ALA A 1 116 ? 39.924 14.600 -28.228 1.00 53.03 116 ALA A N 1
ATOM 937 C CA . ALA A 1 116 ? 38.477 14.533 -28.417 1.00 53.03 116 ALA A CA 1
ATOM 938 C C . ALA A 1 116 ? 37.776 15.775 -27.844 1.00 53.03 116 ALA A C 1
ATOM 940 O O . ALA A 1 116 ? 36.831 16.271 -28.451 1.00 53.03 116 ALA A O 1
ATOM 941 N N . ALA A 1 117 ? 38.272 16.328 -26.730 1.00 55.59 117 ALA A N 1
ATOM 942 C CA . ALA A 1 117 ? 37.718 17.540 -26.127 1.00 55.59 117 ALA A CA 1
ATOM 943 C C . ALA A 1 117 ? 37.921 18.796 -26.997 1.00 55.59 117 ALA A C 1
ATOM 945 O O . ALA A 1 117 ? 36.978 19.564 -27.169 1.00 55.59 117 ALA A O 1
ATOM 946 N N . SER A 1 118 ? 39.102 18.986 -27.599 1.00 62.75 118 SER A N 1
ATOM 947 C CA . SER A 1 118 ? 39.348 20.119 -28.511 1.00 62.75 118 SER A CA 1
ATOM 948 C C . SER A 1 118 ? 38.695 19.936 -29.887 1.00 62.75 118 SER A C 1
ATOM 950 O O . SER A 1 118 ? 38.281 20.901 -30.527 1.00 62.75 118 SER A O 1
ATOM 952 N N . TRP A 1 119 ? 38.536 18.690 -30.336 1.00 56.28 119 TRP A N 1
ATOM 953 C CA . TRP A 1 119 ? 37.793 18.360 -31.552 1.00 56.28 119 TRP A CA 1
ATOM 954 C C . TRP A 1 119 ? 36.284 18.628 -31.418 1.00 56.28 119 TRP A C 1
ATOM 956 O O . TRP A 1 119 ? 35.665 19.120 -32.363 1.00 56.28 119 TRP A O 1
ATOM 966 N N . LEU A 1 120 ? 35.708 18.384 -30.233 1.00 49.22 120 LEU A N 1
ATOM 967 C CA . LEU A 1 120 ? 34.316 18.708 -29.880 1.00 49.22 120 LEU A CA 1
ATOM 968 C C . LEU A 1 120 ? 34.002 20.201 -30.047 1.00 49.22 120 LEU A C 1
ATOM 970 O O . LEU A 1 120 ? 32.918 20.561 -30.509 1.00 49.22 120 LEU A O 1
ATOM 974 N N . GLU A 1 121 ? 34.961 21.061 -29.714 1.00 56.91 121 GLU A N 1
ATOM 975 C CA . GLU A 1 121 ? 34.826 22.512 -29.831 1.00 56.91 121 GLU A CA 1
ATOM 976 C C . GLU A 1 121 ? 34.732 22.940 -31.306 1.00 56.91 121 GLU A C 1
ATOM 978 O O . GLU A 1 121 ? 33.845 23.708 -31.680 1.00 56.91 121 GLU A O 1
ATOM 983 N N . ASN A 1 122 ? 35.559 22.340 -32.170 1.00 57.25 122 ASN A N 1
ATOM 984 C CA . ASN A 1 122 ? 35.674 22.710 -33.583 1.00 57.25 122 ASN A CA 1
ATOM 985 C C . ASN A 1 122 ? 34.578 22.089 -34.481 1.00 57.25 122 ASN A C 1
ATOM 987 O O . ASN A 1 122 ? 34.126 22.712 -35.439 1.00 57.25 122 ASN A O 1
ATOM 991 N N . LYS A 1 123 ? 34.103 20.869 -34.178 1.00 52.16 123 LYS A N 1
ATOM 992 C CA . LYS A 1 123 ? 33.052 20.189 -34.969 1.00 52.16 123 LYS A CA 1
ATOM 993 C C . LYS A 1 123 ? 31.620 20.558 -34.588 1.00 52.16 123 LYS A C 1
ATOM 995 O O . LYS A 1 123 ? 30.707 20.255 -35.359 1.00 52.16 123 LYS A O 1
ATOM 1000 N N . SER A 1 124 ? 31.414 21.243 -33.461 1.00 54.72 124 SER A N 1
ATOM 1001 C CA . SER A 1 124 ? 30.109 21.818 -33.115 1.00 54.72 124 SER A CA 1
ATOM 1002 C C . SER A 1 124 ? 29.552 22.684 -34.258 1.00 54.72 124 SER A C 1
ATOM 1004 O O . SER A 1 124 ? 28.358 22.616 -34.529 1.00 54.72 124 SER A O 1
ATOM 1006 N N . ALA A 1 125 ? 30.417 23.374 -35.014 1.00 56.97 125 ALA A N 1
ATOM 1007 C CA . ALA A 1 125 ? 30.064 24.183 -36.182 1.00 56.97 125 ALA A CA 1
ATOM 1008 C C . ALA A 1 125 ? 29.414 23.389 -37.340 1.00 56.97 125 ALA A C 1
ATOM 1010 O O . ALA A 1 125 ? 28.432 23.845 -37.910 1.00 56.97 125 ALA A O 1
ATOM 1011 N N . ILE A 1 126 ? 29.868 22.165 -37.638 1.00 59.41 126 ILE A N 1
ATOM 1012 C CA . ILE A 1 126 ? 29.347 21.357 -38.767 1.00 59.41 126 ILE A CA 1
ATOM 1013 C C . ILE A 1 126 ? 27.958 20.776 -38.452 1.00 59.41 126 ILE A C 1
ATOM 1015 O O . ILE A 1 126 ? 27.117 20.602 -39.334 1.00 59.41 126 ILE A O 1
ATOM 1019 N N . ILE A 1 127 ? 27.690 20.492 -37.175 1.00 52.09 127 ILE A N 1
ATOM 1020 C CA . ILE A 1 127 ? 26.359 20.067 -36.716 1.00 52.09 127 ILE A CA 1
ATOM 1021 C C . ILE A 1 127 ? 25.338 21.205 -36.897 1.00 52.09 127 ILE A C 1
ATOM 1023 O O . ILE A 1 127 ? 24.166 20.928 -37.159 1.00 52.09 127 ILE A O 1
ATOM 1027 N N . TRP A 1 128 ? 25.779 22.468 -36.819 1.00 59.53 128 TRP A N 1
ATOM 1028 C CA . TRP A 1 128 ? 24.941 23.631 -37.123 1.00 59.53 128 TRP A CA 1
ATOM 1029 C C . TRP A 1 128 ? 24.663 23.799 -38.622 1.00 59.53 128 TRP A C 1
ATOM 1031 O O . TRP A 1 128 ? 23.584 24.278 -38.970 1.00 59.53 128 TRP A O 1
ATOM 1041 N N . ASP A 1 129 ? 25.560 23.342 -39.498 1.00 73.25 129 ASP A N 1
ATOM 1042 C CA . ASP A 1 129 ? 25.398 23.486 -40.951 1.00 73.25 129 ASP A CA 1
ATOM 1043 C C . ASP A 1 129 ? 24.383 22.496 -41.552 1.00 73.25 129 ASP A C 1
ATOM 1045 O O . ASP A 1 129 ? 23.698 22.814 -42.530 1.00 73.25 129 ASP A O 1
ATOM 1049 N N . HIS A 1 130 ? 24.221 21.301 -40.966 1.00 68.19 130 HIS A N 1
ATOM 1050 C 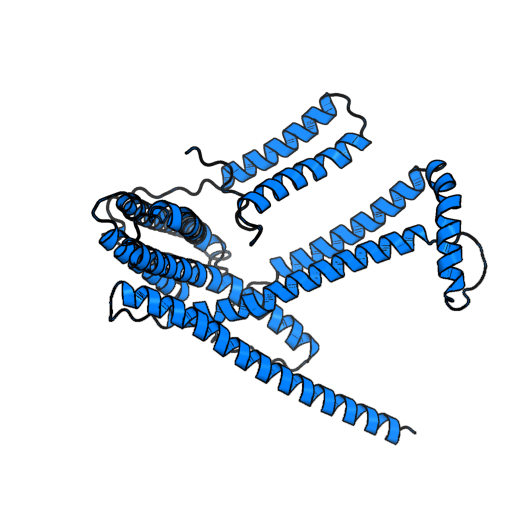CA . HIS A 1 130 ? 23.295 20.265 -41.458 1.00 68.19 130 HIS A CA 1
ATOM 1051 C C . HIS A 1 130 ? 22.392 19.688 -40.351 1.00 68.19 130 HIS A C 1
ATOM 1053 O O . HIS A 1 130 ? 22.484 18.503 -40.004 1.00 68.19 130 HIS A O 1
ATOM 1059 N N . PRO A 1 131 ? 21.442 20.488 -39.829 1.00 65.62 131 PRO A N 1
ATOM 1060 C CA . PRO A 1 131 ? 20.619 20.114 -38.677 1.00 65.62 131 PRO A CA 1
ATOM 1061 C C . PRO A 1 131 ? 19.742 18.871 -38.912 1.00 65.62 131 PRO A C 1
ATOM 1063 O O . PRO A 1 131 ? 19.411 18.163 -37.962 1.00 65.62 131 PRO A O 1
ATOM 1066 N N . GLY A 1 132 ? 19.390 18.553 -40.165 1.00 72.31 132 GLY A N 1
ATOM 1067 C CA . GLY A 1 132 ? 18.498 17.433 -40.499 1.00 72.31 132 GLY A CA 1
ATOM 1068 C C . GLY A 1 132 ? 19.062 16.041 -40.178 1.00 72.31 132 GLY A C 1
ATOM 1069 O O . GLY A 1 132 ? 18.326 15.169 -39.715 1.00 72.31 132 GLY A O 1
ATOM 1070 N N . ILE A 1 133 ? 20.367 15.820 -40.365 1.00 71.25 133 ILE A N 1
ATOM 1071 C CA . ILE A 1 133 ? 20.997 14.504 -40.138 1.00 71.25 133 ILE A CA 1
ATOM 1072 C C . ILE A 1 133 ? 21.138 14.226 -38.636 1.00 71.25 133 ILE A C 1
ATOM 1074 O O . ILE A 1 133 ? 20.818 13.129 -38.167 1.00 71.25 133 ILE A O 1
ATOM 1078 N N . ALA A 1 134 ? 21.538 15.244 -37.867 1.00 62.50 134 ALA A N 1
ATOM 1079 C CA . ALA A 1 134 ? 21.595 15.173 -36.411 1.00 62.50 134 ALA A CA 1
ATOM 1080 C C . ALA A 1 134 ? 20.207 14.893 -35.810 1.00 62.50 134 ALA A C 1
ATOM 1082 O O . ALA A 1 134 ? 20.076 14.056 -34.913 1.00 62.50 134 ALA A O 1
ATOM 1083 N N . LEU A 1 135 ? 19.157 15.520 -36.358 1.00 68.56 135 LEU A N 1
ATOM 1084 C CA . LEU A 1 135 ? 17.779 15.312 -35.917 1.00 68.56 135 LEU A CA 1
ATOM 1085 C C . LEU A 1 135 ? 17.317 13.857 -36.118 1.00 68.56 135 LEU A C 1
ATOM 1087 O O . LEU A 1 135 ? 16.745 13.267 -35.202 1.00 68.56 135 LEU A O 1
ATOM 1091 N N . HIS A 1 136 ? 17.605 13.247 -37.273 1.00 69.75 136 HIS A N 1
ATOM 1092 C CA . HIS A 1 136 ? 17.209 11.863 -37.567 1.00 69.75 136 HIS A CA 1
ATOM 1093 C C . HIS A 1 136 ? 17.938 10.823 -36.703 1.00 69.75 136 HIS A C 1
ATOM 1095 O O . HIS A 1 136 ? 17.315 9.871 -36.218 1.00 69.75 136 HIS A O 1
ATOM 1101 N N . LEU A 1 137 ? 19.238 11.005 -36.459 1.00 67.44 137 LEU A N 1
ATOM 1102 C CA . LEU A 1 137 ? 20.010 10.134 -35.565 1.00 67.44 137 LEU A CA 1
ATOM 1103 C C . LEU A 1 137 ? 19.501 10.229 -34.126 1.00 67.44 137 LEU A C 1
ATOM 1105 O O . LEU A 1 137 ? 19.198 9.196 -33.517 1.00 67.44 137 LEU A O 1
ATOM 1109 N N . LEU A 1 138 ? 19.316 11.456 -33.627 1.00 68.75 138 LEU A N 1
ATOM 1110 C CA . LEU A 1 138 ? 18.757 11.715 -32.304 1.00 68.75 138 LEU A CA 1
ATOM 1111 C C . LEU A 1 138 ? 17.364 11.087 -32.172 1.00 68.75 138 LEU A C 1
ATOM 1113 O O . LEU A 1 138 ? 17.089 10.403 -31.187 1.00 68.75 138 LEU A O 1
ATOM 1117 N N . GLN A 1 139 ? 16.506 11.238 -33.183 1.00 75.06 139 GLN A N 1
ATOM 1118 C CA . GLN A 1 139 ? 15.170 10.647 -33.209 1.00 75.06 139 GLN A CA 1
ATOM 1119 C C . GLN A 1 139 ? 15.219 9.111 -33.163 1.00 75.06 139 GLN A C 1
ATOM 1121 O O . GLN A 1 139 ? 14.510 8.503 -32.359 1.00 75.06 139 GLN A O 1
ATOM 1126 N N . SER A 1 140 ? 16.074 8.468 -33.968 1.00 68.75 140 SER A N 1
ATOM 1127 C CA . SER A 1 140 ? 16.177 6.999 -34.024 1.00 68.75 140 SER A CA 1
ATOM 1128 C C . SER A 1 140 ? 16.641 6.393 -32.696 1.00 68.75 140 SER A C 1
ATOM 1130 O O . SER A 1 140 ? 16.110 5.381 -32.226 1.00 68.75 140 SER A O 1
ATOM 1132 N N . VAL A 1 141 ? 17.597 7.053 -32.047 1.00 70.88 141 VAL A N 1
ATOM 1133 C CA . VAL A 1 141 ? 18.171 6.627 -30.776 1.00 70.88 141 VAL A CA 1
ATOM 1134 C C . VAL A 1 141 ? 17.172 6.854 -29.664 1.00 70.88 141 VAL A C 1
ATOM 1136 O O . VAL A 1 141 ? 16.912 5.935 -28.893 1.00 70.88 141 VAL A O 1
ATOM 1139 N N . THR A 1 142 ? 16.548 8.031 -29.632 1.00 72.38 142 THR A N 1
ATOM 1140 C CA . THR A 1 142 ? 15.510 8.362 -28.655 1.00 72.38 142 THR A CA 1
ATOM 1141 C C . THR A 1 142 ? 14.351 7.370 -28.743 1.00 72.38 142 THR A C 1
ATOM 1143 O O . THR A 1 142 ? 13.910 6.869 -27.713 1.00 72.38 142 THR A O 1
ATOM 1146 N N . MET A 1 143 ? 13.926 6.981 -29.950 1.00 70.81 143 MET A N 1
ATOM 1147 C CA . MET A 1 143 ? 12.886 5.964 -30.152 1.00 70.81 143 MET A CA 1
ATOM 1148 C C . MET A 1 143 ? 13.290 4.579 -29.636 1.00 70.81 143 MET A C 1
ATOM 1150 O O . MET A 1 143 ? 12.523 3.957 -28.900 1.00 70.81 143 MET A O 1
ATOM 1154 N N . ARG A 1 144 ? 14.499 4.094 -29.956 1.00 71.31 144 ARG A N 1
ATOM 1155 C CA . ARG A 1 144 ? 15.007 2.807 -29.434 1.00 71.31 144 ARG A CA 1
ATOM 1156 C C . ARG A 1 144 ? 15.119 2.819 -27.914 1.00 71.31 144 ARG A C 1
ATOM 1158 O O . ARG A 1 144 ? 14.862 1.813 -27.258 1.00 71.31 144 ARG A O 1
ATOM 1165 N N . TRP A 1 145 ? 15.461 3.965 -27.348 1.00 71.50 145 TRP A N 1
ATOM 1166 C CA . TRP A 1 145 ? 15.616 4.125 -25.916 1.00 71.50 145 TRP A CA 1
ATOM 1167 C C . TRP A 1 145 ? 14.284 4.197 -25.175 1.00 71.50 145 TRP A C 1
ATOM 1169 O O . TRP A 1 145 ? 14.093 3.499 -24.180 1.00 71.50 145 TRP A O 1
ATOM 1179 N N . ILE A 1 146 ? 13.332 4.972 -25.701 1.00 70.81 146 ILE A N 1
ATOM 1180 C CA . ILE A 1 146 ? 11.937 4.964 -25.252 1.00 70.81 146 ILE A CA 1
ATOM 1181 C C . ILE A 1 146 ? 11.397 3.538 -25.326 1.00 70.81 146 ILE A C 1
ATOM 1183 O O . ILE A 1 146 ? 10.784 3.085 -24.367 1.00 70.81 146 ILE A O 1
ATOM 1187 N N . PHE A 1 147 ? 11.683 2.799 -26.400 1.00 68.88 147 PHE A N 1
ATOM 1188 C CA . PHE A 1 147 ? 11.290 1.401 -26.521 1.00 68.88 147 PHE A CA 1
ATOM 1189 C C . PHE A 1 147 ? 11.918 0.524 -25.432 1.00 68.88 147 PHE A C 1
ATOM 1191 O O . PHE A 1 147 ? 11.188 -0.209 -24.779 1.00 68.88 147 PHE A O 1
ATOM 1198 N N . ILE A 1 148 ? 13.223 0.630 -25.153 1.00 72.94 148 ILE A N 1
ATOM 1199 C CA . ILE A 1 148 ? 13.874 -0.133 -24.072 1.00 72.94 148 ILE A CA 1
ATOM 1200 C C . ILE A 1 148 ? 13.269 0.217 -22.711 1.00 72.94 148 ILE A C 1
ATOM 1202 O O . ILE A 1 148 ? 12.928 -0.685 -21.953 1.00 72.94 148 ILE A O 1
ATOM 1206 N N . VAL A 1 149 ? 13.076 1.501 -22.400 1.00 70.88 149 VAL A N 1
ATOM 1207 C CA . VAL A 1 149 ? 12.447 1.933 -21.142 1.00 70.88 149 VAL A CA 1
ATOM 1208 C C . VAL A 1 149 ? 11.015 1.446 -21.056 1.00 70.88 149 VAL A C 1
ATOM 1210 O O . VAL A 1 149 ? 10.614 0.977 -19.998 1.00 70.88 149 VAL A O 1
ATOM 1213 N N . LEU A 1 150 ? 10.247 1.530 -22.141 1.00 66.44 150 LEU A N 1
ATOM 1214 C CA . LEU A 1 150 ? 8.878 1.036 -22.195 1.00 66.44 150 LEU A CA 1
ATOM 1215 C C . LEU A 1 150 ? 8.842 -0.478 -22.051 1.00 66.44 150 LEU A C 1
ATOM 1217 O O . LEU A 1 150 ? 8.012 -0.956 -21.299 1.00 66.44 150 LEU A O 1
ATOM 1221 N N . VAL A 1 151 ? 9.743 -1.231 -22.680 1.00 68.94 151 VAL A N 1
ATOM 1222 C CA . VAL A 1 151 ? 9.841 -2.691 -22.557 1.00 68.94 151 VAL A CA 1
ATOM 1223 C C . VAL A 1 151 ? 10.252 -3.082 -21.147 1.00 68.94 151 VAL A C 1
ATOM 1225 O O . VAL A 1 151 ? 9.613 -3.940 -20.557 1.00 68.94 151 VAL A O 1
ATOM 1228 N N . VAL A 1 152 ? 11.248 -2.420 -20.559 1.00 69.88 152 VAL A N 1
ATOM 1229 C CA . VAL A 1 152 ? 11.655 -2.600 -19.160 1.00 69.88 152 VAL A CA 1
ATOM 1230 C C . VAL A 1 152 ? 10.480 -2.278 -18.239 1.00 69.88 152 VAL A C 1
ATOM 1232 O O . VAL A 1 152 ? 10.076 -3.100 -17.422 1.00 69.88 152 VAL A O 1
ATOM 1235 N N . TYR A 1 153 ? 9.858 -1.115 -18.409 1.00 69.00 153 TYR A N 1
ATOM 1236 C CA . TYR A 1 153 ? 8.697 -0.686 -17.641 1.00 69.00 153 TYR A CA 1
ATOM 1237 C C . TYR A 1 153 ? 7.512 -1.639 -17.805 1.00 69.00 153 TYR A C 1
ATOM 1239 O O . TYR A 1 153 ? 6.840 -1.935 -16.823 1.00 69.00 153 TYR A O 1
ATOM 1247 N N . TRP A 1 154 ? 7.256 -2.138 -19.013 1.00 64.88 154 TRP A N 1
ATOM 1248 C CA . TRP A 1 154 ? 6.129 -3.004 -19.344 1.00 64.88 154 TRP A CA 1
ATOM 1249 C C . TRP A 1 154 ? 6.374 -4.442 -18.907 1.00 64.88 154 TRP A C 1
ATOM 1251 O O . TRP A 1 154 ? 5.474 -5.030 -18.327 1.00 64.88 154 TRP A O 1
ATOM 1261 N N . LEU A 1 155 ? 7.588 -4.979 -19.044 1.00 61.75 155 LEU A N 1
ATOM 1262 C CA . LEU A 1 155 ? 7.994 -6.237 -18.414 1.00 61.75 155 LEU A CA 1
ATOM 1263 C C . LEU A 1 155 ? 7.823 -6.125 -16.901 1.00 61.75 155 LEU A C 1
ATOM 1265 O O . LEU A 1 155 ? 7.196 -6.978 -16.286 1.00 61.75 155 LEU A O 1
ATOM 1269 N N . PHE A 1 156 ? 8.262 -5.029 -16.284 1.00 60.47 156 PHE A N 1
ATOM 1270 C CA . PHE A 1 156 ? 8.127 -4.865 -14.840 1.00 60.47 156 PHE A CA 1
ATOM 1271 C C . PHE A 1 156 ? 6.699 -4.530 -14.381 1.00 60.47 156 PHE A C 1
ATOM 1273 O O . PHE A 1 156 ? 6.318 -4.888 -13.266 1.00 60.47 156 PHE A O 1
ATOM 1280 N N . ARG A 1 157 ? 5.862 -3.898 -15.210 1.00 59.75 157 ARG A N 1
ATOM 1281 C CA . ARG A 1 157 ? 4.443 -3.614 -14.920 1.00 59.75 157 ARG A CA 1
ATOM 1282 C C . ARG A 1 157 ? 3.556 -4.834 -15.179 1.00 59.75 157 ARG A C 1
ATOM 1284 O O . ARG A 1 157 ? 2.657 -5.104 -14.383 1.00 59.75 157 ARG A O 1
ATOM 1291 N N . GLY A 1 158 ? 3.836 -5.539 -16.266 1.00 44.00 158 GLY A N 1
ATOM 1292 C CA . GLY A 1 158 ? 3.071 -6.625 -16.864 1.00 44.00 158 GLY A CA 1
ATOM 1293 C C . GLY A 1 158 ? 3.580 -8.022 -16.543 1.00 44.00 158 GLY A C 1
ATOM 1294 O O . GLY A 1 158 ? 2.925 -8.966 -16.972 1.00 44.00 158 GLY A O 1
ATOM 1295 N N . LEU A 1 159 ? 4.669 -8.172 -15.768 1.00 52.25 159 LEU A N 1
ATOM 1296 C CA . LEU A 1 159 ? 5.026 -9.449 -15.146 1.00 52.25 159 LEU A CA 1
ATOM 1297 C C . LEU A 1 159 ? 3.738 -10.011 -14.535 1.00 52.25 159 LEU A C 1
ATOM 1299 O O . LEU A 1 159 ? 3.161 -9.360 -13.648 1.00 52.25 159 LEU A O 1
ATOM 1303 N N . PRO A 1 160 ? 3.222 -11.120 -15.100 1.00 45.31 160 PRO A N 1
ATOM 1304 C CA . PRO A 1 160 ? 1.905 -11.610 -14.770 1.00 45.31 160 PRO A CA 1
ATOM 1305 C C . PRO A 1 160 ? 1.885 -11.798 -13.271 1.00 45.31 160 PRO A C 1
ATOM 1307 O O . PRO A 1 160 ? 2.870 -12.250 -12.686 1.00 45.31 160 PRO A O 1
ATOM 1310 N N . ASN A 1 161 ? 0.778 -11.384 -12.661 1.00 46.34 161 ASN A N 1
ATOM 1311 C CA . ASN A 1 161 ? 0.464 -11.699 -11.282 1.00 46.34 161 ASN A CA 1
ATOM 1312 C C . ASN A 1 161 ? 0.523 -13.223 -11.164 1.00 46.34 161 ASN A C 1
ATOM 1314 O O . ASN A 1 161 ? -0.481 -13.907 -11.375 1.00 46.34 161 ASN A O 1
ATOM 1318 N N . ALA A 1 162 ? 1.720 -13.751 -10.901 1.00 44.19 162 ALA A N 1
ATOM 1319 C CA . ALA A 1 162 ? 1.935 -15.150 -10.650 1.00 44.19 162 ALA A CA 1
ATOM 1320 C C . ALA A 1 162 ? 0.954 -15.450 -9.533 1.00 44.19 162 ALA A C 1
ATOM 1322 O O . ALA A 1 162 ? 0.956 -14.767 -8.505 1.00 44.19 162 ALA A O 1
ATOM 1323 N N . GLN A 1 163 ? 0.014 -16.351 -9.799 1.00 45.81 163 GLN A N 1
ATOM 1324 C CA . GLN A 1 163 ? -0.984 -16.730 -8.822 1.00 45.81 163 GLN A CA 1
ATOM 1325 C C . GLN A 1 163 ? -0.235 -17.429 -7.686 1.00 45.81 163 GLN A C 1
ATOM 1327 O O . GLN A 1 163 ? -0.117 -18.650 -7.664 1.00 45.81 163 GLN A O 1
ATOM 1332 N N . VAL A 1 164 ? 0.319 -16.652 -6.753 1.00 45.69 164 VAL A N 1
ATOM 1333 C CA . VAL A 1 164 ? 0.941 -17.135 -5.525 1.00 45.69 164 VAL A CA 1
ATOM 1334 C C . VAL A 1 164 ? -0.216 -17.571 -4.627 1.00 45.69 164 VAL A C 1
ATOM 1336 O O . VAL A 1 164 ? -0.644 -16.870 -3.711 1.00 45.69 164 VAL A O 1
ATOM 1339 N N . ARG A 1 165 ? -0.798 -18.720 -4.988 1.00 45.34 165 ARG A N 1
ATOM 1340 C CA . ARG A 1 165 ? -1.789 -19.482 -4.218 1.00 45.34 165 ARG A CA 1
ATOM 1341 C C . ARG A 1 165 ? -1.131 -20.296 -3.094 1.00 45.34 165 ARG A C 1
ATOM 1343 O O . ARG A 1 165 ? -1.824 -21.027 -2.405 1.00 45.34 165 ARG A O 1
ATOM 1350 N N . ARG A 1 166 ? 0.194 -20.231 -2.938 1.00 45.47 166 ARG A N 1
ATOM 1351 C CA . ARG A 1 166 ? 0.994 -21.076 -2.037 1.00 45.47 166 ARG A CA 1
ATOM 1352 C C . ARG A 1 166 ? 1.885 -20.215 -1.126 1.00 45.47 166 ARG A C 1
ATOM 1354 O O . ARG A 1 166 ? 2.060 -19.046 -1.469 1.00 45.47 166 ARG A O 1
ATOM 1361 N N . PRO A 1 167 ? 2.332 -20.746 0.035 1.00 52.84 167 PRO A N 1
ATOM 1362 C CA . PRO A 1 167 ? 2.907 -19.992 1.158 1.00 52.84 167 PRO A CA 1
ATOM 1363 C C . PRO A 1 167 ? 3.982 -18.978 0.758 1.00 52.84 167 PRO A C 1
ATOM 1365 O O . PRO A 1 167 ? 4.570 -19.077 -0.314 1.00 52.84 167 PRO A O 1
ATOM 1368 N N . LEU A 1 168 ? 4.255 -18.024 1.657 1.00 59.47 168 LEU A N 1
ATOM 1369 C CA . LEU A 1 168 ? 5.282 -16.961 1.602 1.00 59.47 168 LEU A CA 1
ATOM 1370 C C . LEU A 1 168 ? 6.726 -17.442 1.312 1.00 59.47 168 LEU A C 1
ATOM 1372 O O . LEU A 1 168 ? 7.675 -16.663 1.421 1.00 59.47 168 LEU A O 1
ATOM 1376 N N . GLU A 1 169 ? 6.909 -18.707 0.951 1.00 62.31 169 GLU A N 1
ATOM 1377 C CA . GLU A 1 169 ? 8.176 -19.314 0.600 1.00 62.31 169 GLU A CA 1
ATOM 1378 C C . GLU A 1 169 ? 8.514 -19.068 -0.879 1.00 62.31 169 GLU A C 1
ATOM 1380 O O . GLU A 1 169 ? 7.678 -19.270 -1.768 1.00 62.31 169 GLU A O 1
ATOM 1385 N N . PRO A 1 170 ? 9.749 -18.632 -1.177 1.00 63.38 170 PRO A N 1
ATOM 1386 C CA . PRO A 1 170 ? 10.200 -18.489 -2.550 1.00 63.38 170 PRO A CA 1
ATOM 1387 C C . PRO A 1 170 ? 10.251 -19.872 -3.231 1.00 63.38 170 PRO A C 1
ATOM 1389 O O . PRO A 1 170 ? 10.732 -20.836 -2.629 1.00 63.38 170 PRO A O 1
ATOM 1392 N N . PRO A 1 171 ? 9.804 -19.998 -4.493 1.00 66.62 171 PRO A N 1
ATOM 1393 C CA . PRO A 1 171 ? 9.932 -21.243 -5.240 1.00 66.62 171 PRO A CA 1
ATOM 1394 C C . PRO A 1 171 ? 11.393 -21.714 -5.310 1.00 66.62 171 PRO A C 1
ATOM 1396 O O . PRO A 1 171 ? 12.316 -20.915 -5.478 1.00 66.62 171 PRO A O 1
ATOM 1399 N N . ARG A 1 172 ? 11.621 -23.031 -5.240 1.00 75.94 172 ARG A N 1
ATOM 1400 C CA . ARG A 1 172 ? 12.955 -23.615 -5.449 1.00 75.94 172 ARG A CA 1
ATOM 1401 C C . ARG A 1 172 ? 13.320 -23.537 -6.936 1.00 75.94 172 ARG A C 1
ATOM 1403 O O . ARG A 1 172 ? 12.902 -24.380 -7.721 1.00 75.94 172 ARG A O 1
ATOM 1410 N N . TRP A 1 173 ? 14.091 -22.525 -7.335 1.00 75.25 173 TRP A N 1
ATOM 1411 C CA . TRP A 1 173 ? 14.598 -22.398 -8.709 1.00 75.25 173 TRP A CA 1
ATOM 1412 C C . TRP A 1 173 ? 15.963 -23.072 -8.870 1.00 75.25 173 TRP A C 1
ATOM 1414 O O . TRP A 1 173 ? 16.870 -22.839 -8.063 1.00 75.25 173 TRP A O 1
ATOM 1424 N N . THR A 1 174 ? 16.123 -23.865 -9.928 1.00 75.06 174 THR A N 1
ATOM 1425 C CA . THR A 1 174 ? 17.345 -24.632 -10.221 1.00 75.06 174 THR A CA 1
ATOM 1426 C C . THR A 1 174 ? 18.428 -23.791 -10.905 1.00 75.06 174 THR A C 1
ATOM 1428 O O . THR A 1 174 ? 19.601 -23.951 -10.580 1.00 75.06 174 THR A O 1
ATOM 1431 N N . HIS A 1 175 ? 18.066 -22.848 -11.783 1.00 76.19 175 HIS A N 1
ATOM 1432 C CA . HIS A 1 175 ? 19.032 -22.028 -12.528 1.00 76.19 175 HIS A CA 1
ATOM 1433 C C . HIS A 1 175 ? 19.368 -20.693 -11.818 1.00 76.19 175 HIS A C 1
ATOM 1435 O O . HIS A 1 175 ? 18.446 -19.986 -11.397 1.00 76.19 175 HIS A O 1
ATOM 1441 N N . PRO A 1 176 ? 20.651 -20.277 -11.722 1.00 73.62 176 PRO A N 1
ATOM 1442 C CA . PRO A 1 176 ? 21.062 -19.087 -10.964 1.00 73.62 176 PRO A CA 1
ATOM 1443 C C . PRO A 1 176 ? 20.522 -17.764 -11.531 1.00 73.62 176 PRO A C 1
ATOM 1445 O O . PRO A 1 176 ? 20.018 -16.941 -10.772 1.00 73.62 176 PRO A O 1
ATOM 1448 N N . LEU A 1 177 ? 20.544 -17.559 -12.855 1.00 71.94 177 LEU A N 1
ATOM 1449 C CA . LEU A 1 177 ? 19.984 -16.335 -13.460 1.00 71.94 177 LEU A CA 1
ATOM 1450 C C . LEU A 1 177 ? 18.458 -16.264 -13.319 1.00 71.94 177 LEU A C 1
ATOM 1452 O O . LEU A 1 177 ? 17.899 -15.213 -13.010 1.00 71.94 177 LEU A O 1
ATOM 1456 N N . GLN A 1 178 ? 17.782 -17.402 -13.483 1.00 76.81 178 GLN A N 1
ATOM 1457 C CA . GLN A 1 178 ? 16.329 -17.477 -13.367 1.00 76.81 178 GLN A CA 1
ATOM 1458 C C . GLN A 1 178 ? 15.889 -17.247 -11.917 1.00 76.81 178 GLN A C 1
ATOM 1460 O O . GLN A 1 178 ? 14.873 -16.606 -11.677 1.00 76.81 178 GLN A O 1
ATOM 1465 N N . ARG A 1 179 ? 16.693 -17.699 -10.946 1.00 77.69 179 ARG A N 1
ATOM 1466 C CA . ARG A 1 179 ? 16.514 -17.427 -9.516 1.00 77.69 179 ARG A CA 1
ATOM 1467 C C . ARG A 1 179 ? 16.522 -15.929 -9.209 1.00 77.69 179 ARG A C 1
ATOM 1469 O O . ARG A 1 179 ? 15.664 -15.491 -8.456 1.00 77.69 179 ARG A O 1
ATOM 1476 N N . VAL A 1 180 ? 17.436 -15.149 -9.794 1.00 76.62 180 VAL A N 1
ATOM 1477 C CA . VAL A 1 180 ? 17.491 -13.689 -9.580 1.00 76.62 180 VAL A CA 1
ATOM 1478 C C . VAL A 1 180 ? 16.284 -12.988 -10.206 1.00 76.62 180 VAL A C 1
ATOM 1480 O O . VAL A 1 180 ? 15.626 -12.181 -9.555 1.00 76.62 180 VAL A O 1
ATOM 1483 N N . ILE A 1 181 ? 15.948 -13.314 -11.456 1.00 77.69 181 ILE A N 1
ATOM 1484 C CA . ILE A 1 181 ? 14.809 -12.688 -12.147 1.00 77.69 181 ILE A CA 1
ATOM 1485 C C . ILE A 1 181 ? 13.491 -13.039 -11.444 1.00 77.69 181 ILE A C 1
ATOM 1487 O O . ILE A 1 181 ? 12.664 -12.163 -11.189 1.00 77.69 181 ILE A O 1
ATOM 1491 N N . ASN A 1 182 ? 13.308 -14.306 -11.070 1.00 78.50 182 ASN A N 1
ATOM 1492 C CA . ASN A 1 182 ? 12.092 -14.756 -10.407 1.00 78.50 182 ASN A CA 1
ATOM 1493 C C . ASN A 1 182 ? 11.992 -14.264 -8.959 1.00 78.50 182 ASN A C 1
ATOM 1495 O O . ASN A 1 182 ? 10.879 -14.009 -8.507 1.00 78.50 182 ASN A O 1
ATOM 1499 N N . SER A 1 183 ? 13.103 -14.096 -8.232 1.00 77.56 183 SER A N 1
ATOM 1500 C CA . SER A 1 183 ? 13.073 -13.513 -6.884 1.00 77.56 183 SER A CA 1
ATOM 1501 C C . SER A 1 183 ? 12.676 -12.043 -6.919 1.00 77.56 183 SER A C 1
ATOM 1503 O O . SER A 1 183 ? 11.864 -11.615 -6.101 1.00 77.56 183 SER A O 1
ATOM 1505 N N . LEU A 1 184 ? 13.162 -11.297 -7.911 1.00 81.06 184 LEU A N 1
ATOM 1506 C CA . LEU A 1 184 ? 12.766 -9.917 -8.172 1.00 81.06 184 LEU A CA 1
ATOM 1507 C C . LEU A 1 184 ? 11.287 -9.813 -8.565 1.00 81.06 184 LEU A C 1
ATOM 1509 O O . LEU A 1 184 ? 10.557 -8.998 -8.001 1.00 81.06 184 LEU A O 1
ATOM 1513 N N . ALA A 1 185 ? 10.817 -10.669 -9.475 1.00 80.00 185 ALA A N 1
ATOM 1514 C CA . ALA A 1 185 ? 9.408 -10.726 -9.865 1.00 80.00 185 ALA A CA 1
ATOM 1515 C C . ALA A 1 185 ? 8.495 -11.104 -8.684 1.00 80.00 185 ALA A C 1
ATOM 1517 O O . ALA A 1 185 ? 7.432 -10.509 -8.483 1.00 80.00 185 ALA A O 1
ATOM 1518 N N . TRP A 1 186 ? 8.923 -12.068 -7.868 1.00 80.88 186 TRP A N 1
ATOM 1519 C CA . TRP A 1 186 ? 8.222 -12.484 -6.658 1.00 80.88 186 TRP A CA 1
ATOM 1520 C C . TRP A 1 186 ? 8.182 -11.363 -5.616 1.00 80.88 186 TRP A C 1
ATOM 1522 O O . TRP A 1 186 ? 7.107 -11.056 -5.104 1.00 80.88 186 TRP A O 1
ATOM 1532 N N . ALA A 1 187 ? 9.303 -10.679 -5.369 1.00 81.12 187 ALA A N 1
ATOM 1533 C CA . ALA A 1 187 ? 9.365 -9.526 -4.474 1.00 81.12 187 ALA A CA 1
ATOM 1534 C C . ALA A 1 187 ? 8.442 -8.393 -4.947 1.00 81.12 187 ALA A C 1
ATOM 1536 O O . ALA A 1 187 ? 7.662 -7.873 -4.153 1.00 81.12 187 ALA A O 1
ATOM 1537 N N . ALA A 1 188 ? 8.442 -8.068 -6.243 1.00 79.19 188 ALA A N 1
ATOM 1538 C CA . ALA A 1 188 ? 7.526 -7.081 -6.814 1.00 79.19 188 ALA A CA 1
ATOM 1539 C C . ALA A 1 188 ? 6.047 -7.490 -6.655 1.00 79.19 188 ALA A C 1
ATOM 1541 O O . ALA A 1 188 ? 5.177 -6.644 -6.433 1.00 79.19 188 ALA A O 1
ATOM 1542 N N . THR A 1 189 ? 5.751 -8.790 -6.743 1.00 82.06 189 THR A N 1
ATOM 1543 C CA . THR A 1 189 ? 4.399 -9.330 -6.535 1.00 82.06 189 THR A CA 1
ATOM 1544 C C . THR A 1 189 ? 3.976 -9.224 -5.069 1.00 82.06 189 THR A C 1
ATOM 1546 O O . THR A 1 189 ? 2.860 -8.783 -4.788 1.00 82.06 189 THR A O 1
ATOM 1549 N N . LEU A 1 190 ? 4.867 -9.565 -4.130 1.00 81.81 190 LEU A N 1
ATOM 1550 C CA . LEU A 1 190 ? 4.635 -9.382 -2.696 1.00 81.81 190 LEU A CA 1
ATOM 1551 C C . LEU A 1 190 ? 4.402 -7.915 -2.349 1.00 81.81 190 LEU A C 1
ATOM 1553 O O . LEU A 1 190 ? 3.456 -7.618 -1.623 1.00 81.81 190 LEU A O 1
ATOM 1557 N N . GLU A 1 191 ? 5.206 -7.006 -2.908 1.00 84.69 191 GLU A N 1
ATOM 1558 C CA . GLU A 1 191 ? 5.020 -5.571 -2.707 1.00 84.69 191 GLU A CA 1
ATOM 1559 C C . GLU A 1 191 ? 3.614 -5.170 -3.135 1.00 84.69 191 GLU A C 1
ATOM 1561 O O . GLU A 1 191 ? 2.872 -4.594 -2.350 1.00 84.69 191 GLU A O 1
ATOM 1566 N N . ARG A 1 192 ? 3.198 -5.527 -4.354 1.00 82.38 192 ARG A N 1
ATOM 1567 C CA . ARG A 1 192 ? 1.861 -5.183 -4.862 1.00 82.38 192 ARG A CA 1
ATOM 1568 C C . ARG A 1 192 ? 0.740 -5.745 -3.998 1.00 82.38 192 ARG A C 1
ATOM 1570 O O . ARG A 1 192 ? -0.235 -5.031 -3.766 1.00 82.38 192 ARG A O 1
ATOM 1577 N N . ARG A 1 193 ? 0.871 -6.995 -3.548 1.00 84.12 193 ARG A N 1
ATOM 1578 C CA . ARG A 1 193 ? -0.146 -7.685 -2.747 1.00 84.12 193 ARG A CA 1
ATOM 1579 C C . ARG A 1 193 ? -0.269 -7.085 -1.352 1.00 84.12 193 ARG A C 1
ATOM 1581 O O . ARG A 1 193 ? -1.376 -6.791 -0.924 1.00 84.12 193 ARG A O 1
ATOM 1588 N N . PHE A 1 194 ? 0.846 -6.885 -0.658 1.00 89.38 194 PHE A N 1
ATOM 1589 C CA . PHE A 1 194 ? 0.843 -6.491 0.752 1.00 89.38 194 PHE A CA 1
ATOM 1590 C C . PHE A 1 194 ? 1.007 -4.990 0.983 1.00 89.38 194 PHE A C 1
ATOM 1592 O O . PHE A 1 194 ? 0.916 -4.531 2.118 1.00 89.38 194 PHE A O 1
ATOM 1599 N N . ARG A 1 195 ? 1.188 -4.188 -0.074 1.00 90.31 195 ARG A N 1
ATOM 1600 C CA . ARG A 1 195 ? 1.278 -2.729 0.056 1.00 90.31 195 ARG A CA 1
ATOM 1601 C C . ARG A 1 195 ? 0.039 -2.114 0.691 1.00 90.31 195 ARG A C 1
ATOM 1603 O O . ARG A 1 195 ? 0.202 -1.206 1.492 1.00 90.31 195 ARG A O 1
ATOM 1610 N N . ALA A 1 196 ? -1.167 -2.583 0.369 1.00 91.88 196 ALA A N 1
ATOM 1611 C CA . ALA A 1 196 ? -2.373 -2.049 1.005 1.00 91.88 196 ALA A CA 1
ATOM 1612 C C . ALA A 1 196 ? -2.386 -2.364 2.509 1.00 91.88 196 ALA A C 1
ATOM 1614 O O . ALA A 1 196 ? -2.508 -1.442 3.306 1.00 91.88 196 ALA A O 1
ATOM 1615 N N . THR A 1 197 ? -2.143 -3.622 2.899 1.00 94.19 197 THR A N 1
ATOM 1616 C CA . THR A 1 197 ? -2.001 -4.035 4.308 1.00 94.19 197 THR A CA 1
ATOM 1617 C C . THR A 1 197 ? -0.954 -3.192 5.039 1.00 94.19 197 THR A C 1
ATOM 1619 O O . THR A 1 197 ? -1.221 -2.685 6.122 1.00 94.19 197 THR A O 1
ATOM 1622 N N . ALA A 1 198 ? 0.214 -2.965 4.432 1.00 93.62 198 ALA A N 1
ATOM 1623 C CA . ALA A 1 198 ? 1.272 -2.163 5.039 1.00 93.62 198 ALA A CA 1
ATOM 1624 C C . ALA A 1 198 ? 0.929 -0.669 5.148 1.00 93.62 198 ALA A C 1
ATOM 1626 O O . ALA A 1 198 ? 1.295 -0.034 6.135 1.00 93.62 198 ALA A O 1
ATOM 1627 N N . VAL A 1 199 ? 0.232 -0.096 4.161 1.00 93.88 199 VAL A N 1
ATOM 1628 C CA . VAL A 1 199 ? -0.239 1.298 4.219 1.00 93.88 199 VAL A CA 1
ATOM 1629 C C . VAL A 1 199 ? -1.302 1.461 5.303 1.00 93.88 199 VAL A C 1
ATOM 1631 O O . VAL A 1 199 ? -1.205 2.398 6.090 1.00 93.88 199 VAL A O 1
ATOM 1634 N N . LEU A 1 200 ? -2.251 0.527 5.400 1.00 96.31 200 LEU A N 1
ATOM 1635 C CA . LEU A 1 200 ? -3.294 0.519 6.428 1.00 96.31 200 LEU A CA 1
ATOM 1636 C C . LEU A 1 200 ? -2.700 0.355 7.834 1.00 96.31 200 LEU A C 1
ATOM 1638 O O . LEU A 1 200 ? -2.980 1.167 8.711 1.00 96.31 200 LEU A O 1
ATOM 1642 N N . ALA A 1 201 ? -1.793 -0.606 8.031 1.00 96.25 201 ALA A N 1
ATOM 1643 C CA . ALA A 1 201 ? -1.087 -0.786 9.301 1.00 96.25 201 ALA A CA 1
ATOM 1644 C C . ALA A 1 201 ? -0.209 0.428 9.655 1.00 96.25 201 ALA A C 1
ATOM 1646 O O . ALA A 1 201 ? -0.133 0.843 10.809 1.00 96.25 201 ALA A O 1
ATOM 1647 N N . SER A 1 202 ? 0.426 1.056 8.658 1.00 94.50 202 SER A N 1
ATOM 1648 C CA . SER A 1 202 ? 1.171 2.298 8.871 1.00 94.50 202 SER A CA 1
ATOM 1649 C C . SER A 1 202 ? 0.259 3.467 9.244 1.00 94.50 202 SER A C 1
ATOM 1651 O O . SER A 1 202 ? 0.709 4.330 9.995 1.00 94.50 202 SER A O 1
ATOM 1653 N N . ALA A 1 203 ? -0.964 3.535 8.712 1.00 96.12 203 ALA A N 1
ATOM 1654 C CA . ALA A 1 203 ? -1.951 4.541 9.088 1.00 96.12 203 ALA A CA 1
ATOM 1655 C C . ALA A 1 203 ? -2.459 4.298 10.520 1.00 96.12 203 ALA A C 1
ATOM 1657 O O . ALA A 1 203 ? -2.487 5.239 11.304 1.00 96.12 203 ALA A O 1
ATOM 1658 N N . ALA A 1 204 ? -2.714 3.045 10.912 1.00 96.94 204 ALA A N 1
ATOM 1659 C CA . ALA A 1 204 ? -3.067 2.695 12.292 1.00 96.94 204 ALA A CA 1
ATOM 1660 C C . ALA A 1 204 ? -1.954 3.073 13.288 1.00 96.94 204 ALA A C 1
ATOM 1662 O O . ALA A 1 204 ? -2.207 3.689 14.320 1.00 96.94 204 ALA A O 1
ATOM 1663 N N . ASN A 1 205 ? -0.689 2.820 12.935 1.00 95.94 205 ASN A N 1
ATOM 1664 C CA . ASN A 1 205 ? 0.454 3.279 13.730 1.00 95.94 205 ASN A CA 1
ATOM 1665 C C . ASN A 1 205 ? 0.533 4.809 13.840 1.00 95.94 205 ASN A C 1
ATOM 1667 O O . ASN A 1 205 ? 0.982 5.347 14.850 1.00 95.94 205 ASN A O 1
ATOM 1671 N N . ARG A 1 206 ? 0.089 5.540 12.811 1.00 96.19 206 ARG A N 1
ATOM 1672 C CA . A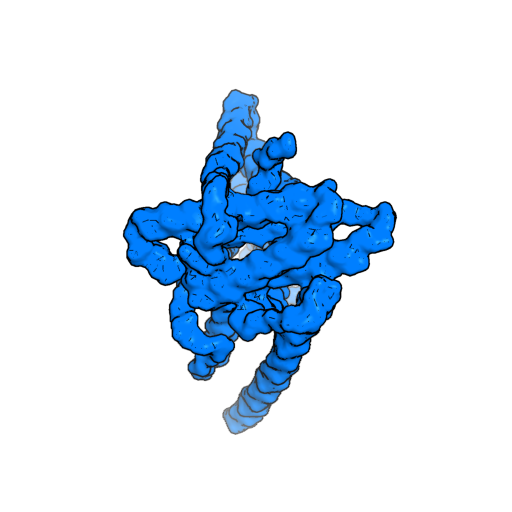RG A 1 206 ? 0.006 7.003 12.872 1.00 96.19 206 ARG A CA 1
ATOM 1673 C C . ARG A 1 206 ? -1.095 7.475 13.813 1.00 96.19 206 ARG A C 1
ATOM 1675 O O . ARG A 1 206 ? -0.831 8.447 14.514 1.00 96.19 206 ARG A O 1
ATOM 1682 N N . CYS A 1 207 ? -2.216 6.757 13.922 1.00 96.88 207 CYS A N 1
ATOM 1683 C CA . CYS A 1 207 ? -3.203 7.010 14.974 1.00 96.88 207 CYS A CA 1
ATOM 1684 C C . CYS A 1 207 ? -2.568 6.871 16.364 1.00 96.88 207 CYS A C 1
ATOM 1686 O O . CYS A 1 207 ? -2.663 7.793 17.164 1.00 96.88 207 CYS A O 1
ATOM 1688 N N . GLY A 1 208 ? -1.817 5.793 16.621 1.00 96.12 208 GLY A N 1
ATOM 1689 C CA . GLY A 1 208 ? -1.139 5.595 17.912 1.00 96.12 208 GLY A CA 1
ATOM 1690 C C . GLY A 1 208 ? -0.052 6.633 18.216 1.00 96.12 208 GLY A C 1
ATOM 1691 O O . GLY A 1 208 ? 0.166 7.022 19.363 1.00 96.12 208 GLY A O 1
ATOM 1692 N N . ILE A 1 209 ? 0.643 7.131 17.189 1.00 95.25 209 ILE A N 1
ATOM 1693 C CA . ILE A 1 209 ? 1.581 8.253 17.342 1.00 95.25 209 ILE A CA 1
ATOM 1694 C C . ILE A 1 209 ? 0.835 9.556 17.654 1.00 95.25 209 ILE A C 1
ATOM 1696 O O . ILE A 1 209 ? 1.284 10.285 18.535 1.00 95.25 209 ILE A O 1
ATOM 1700 N N . ALA A 1 210 ? -0.265 9.848 16.952 1.00 95.31 210 ALA A N 1
ATOM 1701 C CA . ALA A 1 210 ? -1.079 11.040 17.189 1.00 95.31 210 ALA A CA 1
ATOM 1702 C C . ALA A 1 210 ? -1.698 11.018 18.596 1.00 95.31 210 ALA A C 1
ATOM 1704 O O . ALA A 1 210 ? -1.587 12.006 19.313 1.00 95.31 210 ALA A O 1
ATOM 1705 N N . TYR A 1 211 ? -2.205 9.862 19.033 1.00 95.81 211 TYR A N 1
ATOM 1706 C CA . TYR A 1 211 ? -2.756 9.646 20.373 1.00 95.81 211 TYR A CA 1
ATOM 1707 C C . TYR A 1 211 ? -1.739 9.984 21.471 1.00 95.81 211 TYR A C 1
ATOM 1709 O O . TYR A 1 211 ? -2.012 10.773 22.368 1.00 95.81 211 TYR A O 1
ATOM 1717 N N . ARG A 1 212 ? -0.499 9.483 21.358 1.00 94.56 212 ARG A N 1
ATOM 1718 C CA . ARG A 1 212 ? 0.572 9.810 22.323 1.00 94.56 212 ARG A CA 1
ATOM 1719 C C . ARG A 1 212 ? 0.947 11.294 22.353 1.00 94.56 212 ARG A C 1
ATOM 1721 O O . ARG A 1 212 ? 1.467 11.763 23.360 1.00 94.56 212 ARG A O 1
ATOM 1728 N N . ARG A 1 213 ? 0.753 12.006 21.242 1.00 93.44 213 ARG A N 1
ATOM 1729 C CA . ARG A 1 213 ? 1.149 13.412 21.064 1.00 93.44 213 ARG A CA 1
ATOM 1730 C C . ARG A 1 213 ? 0.045 14.402 21.396 1.00 93.44 213 ARG A C 1
ATOM 1732 O O . ARG A 1 213 ? 0.347 15.577 21.542 1.00 93.44 213 ARG A O 1
ATOM 1739 N N . GLN A 1 214 ? -1.196 13.954 21.554 1.00 86.62 214 GLN A N 1
ATOM 1740 C CA . GLN A 1 214 ? -2.335 14.828 21.832 1.00 86.62 214 GLN A CA 1
ATOM 1741 C C . GLN A 1 214 ? -2.156 15.673 23.104 1.00 86.62 214 GLN A C 1
ATOM 1743 O O . GLN A 1 214 ? -2.666 16.784 23.181 1.00 86.62 214 GLN A O 1
ATOM 1748 N N . ASN A 1 215 ? -1.353 15.201 24.061 1.00 82.62 215 ASN A N 1
ATOM 1749 C CA . ASN A 1 215 ? -1.026 15.944 25.281 1.00 82.62 215 ASN A CA 1
ATOM 1750 C C . ASN A 1 215 ? -0.038 17.109 25.066 1.00 82.62 215 ASN A C 1
ATOM 1752 O O . ASN A 1 215 ? 0.264 17.826 26.017 1.00 82.62 215 ASN A O 1
ATOM 1756 N N . ASN A 1 216 ? 0.484 17.307 23.849 1.00 87.50 216 ASN A N 1
ATOM 1757 C CA . ASN A 1 216 ? 1.420 18.380 23.523 1.00 87.50 216 ASN A CA 1
ATOM 1758 C C . ASN A 1 216 ? 0.696 19.534 22.793 1.00 87.50 216 ASN A C 1
ATOM 1760 O O . ASN A 1 216 ? 0.404 19.410 21.603 1.00 87.50 216 ASN A O 1
ATOM 1764 N N . PRO A 1 217 ? 0.467 20.694 23.442 1.00 75.25 217 PRO A N 1
ATOM 1765 C CA . PRO A 1 217 ? -0.311 21.801 22.865 1.00 75.25 217 PRO A CA 1
ATOM 1766 C C . PRO A 1 217 ? 0.370 22.512 21.683 1.00 75.25 217 PRO A C 1
ATOM 1768 O O . PRO A 1 217 ? -0.264 23.295 20.983 1.00 75.25 217 PRO A O 1
ATOM 1771 N N . TRP A 1 218 ? 1.659 22.253 21.451 1.00 78.50 218 TRP A N 1
ATOM 1772 C CA . TRP A 1 218 ? 2.455 22.881 20.391 1.00 78.50 218 TRP A CA 1
ATOM 1773 C C . TRP A 1 218 ? 2.538 22.048 19.105 1.00 78.50 218 TRP A C 1
ATOM 1775 O O . TRP A 1 218 ? 3.161 22.477 18.131 1.00 78.50 218 TRP A O 1
ATOM 1785 N N . GLU A 1 219 ? 1.964 20.843 19.090 1.00 85.25 219 GLU A N 1
ATOM 1786 C CA . GLU A 1 219 ? 1.988 19.969 17.919 1.00 85.25 219 GLU A CA 1
ATOM 1787 C C . GLU A 1 219 ? 0.775 20.200 17.001 1.00 85.25 219 GLU A C 1
ATOM 1789 O O . GLU A 1 219 ? -0.257 20.737 17.397 1.00 85.25 219 GLU A O 1
ATOM 1794 N N . SER A 1 220 ? 0.921 19.838 15.723 1.00 87.38 220 SER A N 1
ATOM 1795 C CA . SER A 1 220 ? -0.164 19.932 14.737 1.00 87.38 220 SER A CA 1
ATOM 1796 C C . SER A 1 220 ? -1.386 19.119 15.176 1.00 87.38 220 SER A C 1
ATOM 1798 O O . SER A 1 220 ? -1.220 18.066 15.791 1.00 87.38 220 SER A O 1
ATOM 1800 N N . SER A 1 221 ? -2.597 19.554 14.802 1.00 89.88 221 SER A N 1
ATOM 1801 C CA . SER A 1 221 ? -3.816 18.813 15.150 1.00 89.88 221 SER A CA 1
ATOM 1802 C C . SER A 1 221 ? -3.742 17.351 14.668 1.00 89.88 221 SER A C 1
ATOM 1804 O O . SER A 1 221 ? -3.210 17.085 13.578 1.00 89.88 221 SER A O 1
ATOM 1806 N N . PRO A 1 222 ? -4.285 16.385 15.435 1.00 91.00 222 PRO A N 1
ATOM 1807 C CA . PRO A 1 222 ? -4.336 14.979 15.031 1.00 91.00 222 PRO A CA 1
ATOM 1808 C C . PRO A 1 222 ? -4.954 14.782 13.641 1.00 91.00 222 PRO A C 1
ATOM 1810 O O . PRO A 1 222 ? -4.435 14.001 12.841 1.00 91.00 222 PRO A O 1
ATOM 1813 N N . ALA A 1 223 ? -5.988 15.560 13.305 1.00 92.19 223 ALA A N 1
ATOM 1814 C CA . ALA A 1 223 ? -6.608 15.569 11.983 1.00 92.19 223 ALA A CA 1
ATOM 1815 C C . ALA A 1 223 ? -5.610 15.925 10.865 1.00 92.19 223 ALA A C 1
ATOM 1817 O O . ALA A 1 223 ? -5.480 15.178 9.893 1.00 92.19 223 ALA A O 1
ATOM 1818 N N . ALA A 1 224 ? -4.827 17.000 11.026 1.00 90.12 224 ALA A N 1
ATOM 1819 C CA . ALA A 1 224 ? -3.825 17.413 10.040 1.00 90.12 224 ALA A CA 1
ATOM 1820 C C . ALA A 1 224 ? -2.690 16.384 9.886 1.00 90.12 224 ALA A C 1
ATOM 1822 O O . ALA A 1 224 ? -2.189 16.152 8.781 1.00 90.12 224 ALA A O 1
ATOM 1823 N N . MET A 1 225 ? -2.287 15.730 10.983 1.00 89.88 225 MET A N 1
ATOM 1824 C CA . MET A 1 225 ? -1.300 14.643 10.940 1.00 89.88 225 MET A CA 1
ATOM 1825 C C . MET A 1 225 ? -1.824 13.414 10.185 1.00 89.88 225 MET A C 1
ATOM 1827 O O . MET A 1 225 ? -1.061 12.751 9.470 1.00 89.88 225 MET A O 1
ATOM 1831 N N . MET A 1 226 ? -3.112 13.109 10.343 1.00 94.44 226 MET A N 1
ATOM 1832 C CA . MET A 1 226 ? -3.745 11.915 9.789 1.00 94.44 226 MET A CA 1
ATOM 1833 C C . MET A 1 226 ? -4.239 12.084 8.353 1.00 94.44 226 MET A C 1
ATOM 1835 O O . MET A 1 226 ? -4.254 11.092 7.624 1.00 94.44 226 MET A O 1
ATOM 1839 N N . GLU A 1 227 ? -4.565 13.304 7.913 1.00 92.31 227 GLU A N 1
ATOM 1840 C CA . GLU A 1 227 ? -5.170 13.602 6.604 1.00 92.31 227 GLU A CA 1
ATOM 1841 C C . GLU A 1 227 ? -4.485 12.844 5.455 1.00 92.31 227 GLU A C 1
ATOM 1843 O O . GLU A 1 227 ? -5.116 12.065 4.739 1.00 92.31 227 GLU A O 1
ATOM 1848 N N . ARG A 1 228 ? -3.159 12.975 5.321 1.00 89.69 228 ARG A N 1
ATOM 1849 C CA . ARG A 1 228 ? -2.400 12.319 4.237 1.00 89.69 228 ARG A CA 1
ATOM 1850 C C . ARG A 1 228 ? -2.438 10.794 4.315 1.00 89.69 228 ARG A C 1
ATOM 1852 O O . ARG A 1 228 ? -2.457 10.118 3.287 1.00 89.69 228 ARG A O 1
ATOM 1859 N N . HIS A 1 229 ? -2.400 10.240 5.523 1.00 92.25 229 HIS A N 1
ATOM 1860 C CA . HIS A 1 229 ? -2.391 8.795 5.732 1.00 92.25 229 HIS A CA 1
ATOM 1861 C C . HIS A 1 229 ? -3.769 8.181 5.474 1.00 92.25 229 HIS A C 1
ATOM 1863 O O . HIS A 1 229 ? -3.846 7.114 4.864 1.00 92.25 229 HIS A O 1
ATOM 1869 N N . LEU A 1 230 ? -4.836 8.882 5.862 1.00 94.50 230 LEU A N 1
ATOM 1870 C CA . LEU A 1 230 ? -6.215 8.485 5.598 1.00 94.50 230 LEU A CA 1
ATOM 1871 C C . LEU A 1 230 ? -6.567 8.602 4.115 1.00 94.50 230 LEU A C 1
ATOM 1873 O O . LEU A 1 230 ? -7.158 7.672 3.579 1.00 94.50 230 LEU A O 1
ATOM 1877 N N . LEU A 1 231 ? -6.133 9.662 3.423 1.00 90.88 231 LEU A N 1
ATOM 1878 C CA . LEU A 1 231 ? -6.306 9.786 1.969 1.00 90.88 231 LEU A CA 1
ATOM 1879 C C . LEU A 1 231 ? -5.619 8.643 1.218 1.00 90.88 231 LEU A C 1
ATOM 1881 O O . LEU A 1 231 ? -6.219 8.022 0.339 1.00 90.88 231 LEU A O 1
ATOM 1885 N N . SER A 1 232 ? -4.387 8.305 1.614 1.00 90.00 232 SER A N 1
ATOM 1886 C CA . SER A 1 232 ? -3.686 7.161 1.036 1.00 90.00 232 SER A CA 1
ATOM 1887 C C . SER A 1 232 ? -4.457 5.862 1.306 1.00 90.00 232 SER A C 1
ATOM 1889 O O . SER A 1 232 ? -4.775 5.136 0.366 1.00 90.00 232 SER A O 1
ATOM 1891 N N . ALA A 1 233 ? -4.837 5.587 2.561 1.00 94.81 233 ALA A N 1
ATOM 1892 C CA . ALA A 1 233 ? -5.629 4.410 2.926 1.00 94.81 233 ALA A CA 1
ATOM 1893 C C . ALA A 1 233 ? -6.941 4.311 2.124 1.00 94.81 233 ALA A C 1
ATOM 1895 O O . ALA A 1 233 ? -7.234 3.259 1.552 1.00 94.81 233 ALA A O 1
ATOM 1896 N N . GLU A 1 234 ? -7.679 5.416 2.008 1.00 95.19 234 GLU A N 1
ATOM 1897 C CA . GLU A 1 234 ? -8.916 5.524 1.235 1.00 95.19 234 GLU A CA 1
ATOM 1898 C C . GLU A 1 234 ? -8.684 5.170 -0.239 1.00 95.19 234 GLU A C 1
ATOM 1900 O O . GLU A 1 234 ? -9.384 4.324 -0.801 1.00 95.19 234 GLU A O 1
ATOM 1905 N N . HIS A 1 235 ? -7.648 5.740 -0.860 1.00 92.38 235 HIS A N 1
ATOM 1906 C CA . HIS A 1 235 ? -7.272 5.419 -2.233 1.00 92.38 235 HIS A CA 1
ATOM 1907 C C . HIS A 1 235 ? -6.968 3.921 -2.408 1.00 92.38 235 HIS A C 1
ATOM 1909 O O . HIS A 1 235 ? -7.417 3.295 -3.377 1.00 92.38 235 HIS A O 1
ATOM 1915 N N . PHE A 1 236 ? -6.226 3.306 -1.479 1.00 91.56 236 PHE A N 1
ATOM 1916 C CA . PHE A 1 236 ? -5.946 1.867 -1.532 1.00 91.56 236 PHE A CA 1
ATOM 1917 C C . PHE A 1 236 ? -7.218 1.026 -1.408 1.00 91.56 236 PHE A C 1
ATOM 1919 O O . PHE A 1 236 ? -7.348 0.044 -2.139 1.00 91.56 236 PHE A O 1
ATOM 1926 N N . ILE A 1 237 ? -8.165 1.418 -0.555 1.00 94.50 237 ILE A N 1
ATOM 1927 C CA . ILE A 1 237 ? -9.456 0.737 -0.390 1.00 94.50 237 ILE A CA 1
ATOM 1928 C C . ILE A 1 237 ? -10.293 0.854 -1.672 1.00 94.50 237 ILE A C 1
ATOM 1930 O O . ILE A 1 237 ? -10.747 -0.155 -2.212 1.00 94.50 237 ILE A O 1
ATOM 1934 N N . LEU A 1 238 ? -10.414 2.055 -2.242 1.00 93.12 238 LEU A N 1
ATOM 1935 C CA . LEU A 1 238 ? -11.192 2.302 -3.463 1.00 93.12 238 LEU A CA 1
ATOM 1936 C C . LEU A 1 238 ? -10.590 1.639 -4.714 1.00 93.12 238 LEU A C 1
ATOM 1938 O O . LEU A 1 238 ? -11.307 1.316 -5.668 1.00 93.12 238 LEU A O 1
ATOM 1942 N N . THR A 1 239 ? -9.272 1.421 -4.733 1.00 89.75 239 THR A N 1
ATOM 1943 C CA . THR A 1 239 ? -8.559 0.780 -5.854 1.00 89.75 239 THR A CA 1
ATOM 1944 C C . THR A 1 239 ? -8.235 -0.696 -5.623 1.00 89.75 239 THR A C 1
ATOM 1946 O O . THR A 1 239 ? -7.801 -1.373 -6.560 1.00 89.75 239 THR A O 1
ATOM 1949 N N . ALA A 1 240 ? -8.496 -1.223 -4.425 1.00 87.50 240 ALA A N 1
ATOM 1950 C CA . ALA A 1 240 ? -8.230 -2.596 -4.000 1.00 87.50 240 ALA A CA 1
ATOM 1951 C C . ALA A 1 240 ? -8.676 -3.643 -5.027 1.00 87.50 240 ALA A C 1
ATOM 1953 O O . ALA A 1 240 ? -7.884 -4.464 -5.496 1.00 87.50 240 ALA A O 1
ATOM 1954 N N . TRP A 1 241 ? -9.944 -3.563 -5.432 1.00 85.88 241 TRP A N 1
ATOM 1955 C CA . TRP A 1 241 ? -10.573 -4.499 -6.361 1.00 85.88 241 TRP A CA 1
ATOM 1956 C C . TRP A 1 241 ? -9.922 -4.484 -7.757 1.00 85.88 241 TRP A C 1
ATOM 1958 O O . TRP A 1 241 ? -9.945 -5.501 -8.446 1.00 85.88 241 TRP A O 1
ATOM 1968 N N . LYS A 1 242 ? -9.297 -3.368 -8.181 1.00 84.38 242 LYS A N 1
ATOM 1969 C CA . LYS A 1 242 ? -8.586 -3.269 -9.476 1.00 84.38 242 LYS A CA 1
ATOM 1970 C C . LYS A 1 242 ? -7.298 -4.091 -9.483 1.00 84.38 242 LYS A C 1
ATOM 1972 O O . LYS A 1 242 ? -6.836 -4.501 -10.550 1.00 84.38 242 LYS A O 1
ATOM 1977 N N . ARG A 1 243 ? -6.669 -4.245 -8.315 1.00 77.81 243 ARG A N 1
ATOM 1978 C CA . ARG A 1 243 ? -5.324 -4.819 -8.174 1.00 77.81 243 ARG A CA 1
ATOM 1979 C C . ARG A 1 243 ? -5.343 -6.326 -7.971 1.00 77.81 243 ARG A C 1
ATOM 1981 O O . ARG A 1 243 ? -4.322 -6.961 -8.214 1.00 77.81 243 ARG A O 1
ATOM 1988 N N . TRP A 1 244 ? -6.488 -6.897 -7.601 1.00 75.19 244 TRP A N 1
ATOM 1989 C CA . TRP A 1 244 ? -6.595 -8.327 -7.356 1.00 75.19 244 TRP A CA 1
ATOM 1990 C C . TRP A 1 244 ? -6.681 -9.120 -8.677 1.00 75.19 244 TRP A C 1
ATOM 1992 O O . TRP A 1 244 ? -7.680 -9.014 -9.395 1.00 75.19 244 TRP A O 1
ATOM 2002 N N . PRO A 1 245 ? -5.655 -9.919 -9.030 1.00 63.31 245 PRO A N 1
ATOM 2003 C CA . PRO A 1 245 ? -5.584 -10.620 -10.316 1.00 63.31 245 PRO A CA 1
ATOM 2004 C C . PRO A 1 245 ? -6.739 -11.581 -10.552 1.00 63.31 245 PRO A C 1
ATOM 2006 O O . PRO A 1 245 ? -7.277 -11.635 -11.653 1.00 63.31 245 PRO A O 1
ATOM 2009 N N . THR A 1 246 ? -7.138 -12.322 -9.517 1.00 63.78 246 THR A N 1
ATOM 2010 C CA . THR A 1 246 ? -8.130 -13.398 -9.649 1.00 63.78 246 THR A CA 1
ATOM 2011 C C . THR A 1 246 ? -9.530 -12.882 -9.971 1.00 63.78 246 THR A C 1
ATOM 2013 O O . THR A 1 246 ? -10.367 -13.652 -10.434 1.00 63.78 246 THR A O 1
ATOM 2016 N N . LEU A 1 247 ? -9.786 -11.584 -9.774 1.00 61.59 247 LEU A N 1
ATOM 2017 C CA . LEU A 1 247 ? -11.060 -10.960 -10.114 1.00 61.59 247 LEU A CA 1
ATOM 2018 C C . LEU A 1 247 ? -11.113 -10.471 -11.568 1.00 61.59 247 LEU A C 1
ATOM 2020 O O . LEU A 1 247 ? -12.206 -10.397 -12.119 1.00 61.59 247 LEU A O 1
ATOM 2024 N N . LYS A 1 248 ? -9.978 -10.168 -12.219 1.00 57.78 248 LYS A N 1
ATOM 2025 C CA . LYS A 1 248 ? -9.985 -9.536 -13.554 1.00 57.78 248 LYS A CA 1
ATOM 2026 C C . LYS A 1 248 ? -10.551 -10.417 -14.668 1.00 57.78 248 LYS A C 1
ATOM 2028 O O . LYS A 1 248 ? -11.181 -9.880 -15.567 1.00 57.78 248 LYS A O 1
ATOM 2033 N N . GLU A 1 249 ? -10.358 -11.731 -14.602 1.00 60.47 249 GLU A N 1
ATOM 2034 C CA . GLU A 1 249 ? -10.779 -12.647 -15.677 1.00 60.47 249 GLU A CA 1
ATOM 2035 C C . GLU A 1 249 ? -12.160 -13.276 -15.445 1.00 60.47 249 GLU A C 1
ATOM 2037 O O . GLU A 1 249 ? -12.764 -13.779 -16.384 1.00 60.47 249 GLU A O 1
ATOM 2042 N N . ARG A 1 250 ? -12.679 -13.263 -14.206 1.00 57.03 250 ARG A N 1
ATOM 2043 C CA . ARG A 1 250 ? -13.917 -13.989 -13.844 1.00 57.03 250 ARG A CA 1
ATOM 2044 C C . ARG A 1 250 ? -14.975 -13.165 -13.117 1.00 57.03 250 ARG A C 1
ATOM 2046 O O . ARG A 1 250 ? -16.071 -13.672 -12.883 1.00 57.03 250 ARG A O 1
ATOM 2053 N N . ALA A 1 251 ? -14.691 -11.928 -12.706 1.00 61.16 251 ALA A N 1
ATOM 2054 C CA . ALA A 1 251 ? -15.703 -11.123 -12.031 1.00 61.16 251 ALA A CA 1
ATOM 2055 C C . ALA A 1 251 ? -16.749 -10.632 -13.041 1.00 61.16 251 ALA A C 1
ATOM 2057 O O . ALA A 1 251 ? -16.543 -9.651 -13.753 1.00 61.16 251 ALA A O 1
ATOM 2058 N N . VAL A 1 252 ? -17.900 -11.305 -13.049 1.00 70.50 252 VAL A N 1
ATOM 2059 C CA . VAL A 1 252 ? -19.146 -10.819 -13.650 1.00 70.50 252 VAL A CA 1
ATOM 2060 C C . VAL A 1 252 ? -19.373 -9.363 -13.215 1.00 70.50 252 VAL A C 1
ATOM 2062 O O . VAL A 1 252 ? -19.181 -9.031 -12.042 1.00 70.50 252 VAL A O 1
ATOM 2065 N N . LYS A 1 253 ? -19.778 -8.490 -14.150 1.00 80.25 253 LYS A N 1
ATOM 2066 C CA . LYS A 1 253 ? -19.989 -7.035 -13.967 1.00 80.25 253 LYS A CA 1
ATOM 2067 C C . LYS A 1 253 ? -20.666 -6.671 -12.632 1.00 80.25 253 LYS A C 1
ATOM 2069 O O . LYS A 1 253 ? -20.247 -5.716 -11.981 1.00 80.25 253 LYS A O 1
ATOM 2074 N N . HIS A 1 254 ? -21.641 -7.468 -12.191 1.00 81.31 254 HIS A N 1
ATOM 2075 C CA . HIS A 1 254 ? -22.349 -7.303 -10.916 1.00 81.31 254 HIS A CA 1
ATOM 2076 C C . HIS A 1 254 ? -21.436 -7.390 -9.685 1.00 81.31 254 HIS A C 1
ATOM 2078 O O . HIS A 1 254 ? -21.482 -6.518 -8.820 1.00 81.31 254 HIS A O 1
ATOM 2084 N N . ARG A 1 255 ? -20.534 -8.379 -9.626 1.00 86.81 255 ARG A N 1
ATOM 2085 C CA . ARG A 1 255 ? -19.602 -8.544 -8.498 1.00 86.81 255 ARG A CA 1
ATOM 2086 C C . ARG A 1 255 ? -18.633 -7.371 -8.396 1.00 86.81 255 ARG A C 1
ATOM 2088 O O . ARG A 1 255 ? -18.264 -6.967 -7.300 1.00 86.81 255 ARG A O 1
ATOM 2095 N N . ARG A 1 256 ? -18.236 -6.799 -9.536 1.00 89.12 256 ARG A N 1
ATOM 2096 C CA . ARG A 1 256 ? -17.397 -5.596 -9.565 1.00 89.12 256 ARG A CA 1
ATOM 2097 C C . ARG A 1 256 ? -18.122 -4.388 -8.968 1.00 89.12 256 ARG A C 1
ATOM 2099 O O . ARG A 1 256 ? -17.493 -3.664 -8.206 1.00 89.12 256 ARG A O 1
ATOM 2106 N N . HIS A 1 257 ? -19.399 -4.180 -9.295 1.00 89.94 257 HIS A N 1
ATOM 2107 C CA . HIS A 1 257 ? -20.182 -3.082 -8.720 1.00 89.94 257 HIS A CA 1
ATOM 2108 C C . HIS A 1 257 ? -20.327 -3.241 -7.204 1.00 89.94 257 HIS A C 1
ATOM 2110 O O . HIS A 1 257 ? -19.999 -2.315 -6.474 1.00 89.94 257 HIS A O 1
ATOM 2116 N N . ALA A 1 258 ? -20.689 -4.439 -6.735 1.00 92.81 258 ALA A N 1
ATOM 2117 C CA . ALA A 1 258 ? -20.816 -4.722 -5.304 1.00 92.81 258 ALA A CA 1
ATOM 2118 C C . ALA A 1 258 ? -19.506 -4.465 -4.533 1.00 92.81 258 ALA A C 1
ATOM 2120 O O . ALA A 1 258 ? -19.520 -3.879 -3.457 1.00 92.81 258 ALA A O 1
ATOM 2121 N N . LEU A 1 259 ? -18.350 -4.840 -5.099 1.00 93.31 259 LEU A N 1
ATOM 2122 C CA . LEU A 1 259 ? -17.044 -4.552 -4.490 1.00 93.31 259 LEU A CA 1
ATOM 2123 C C . LEU A 1 259 ? -16.708 -3.054 -4.472 1.00 93.31 259 LEU A C 1
ATOM 2125 O O . LEU A 1 259 ? -16.102 -2.578 -3.517 1.00 93.31 259 LEU A O 1
ATOM 2129 N N . GLN A 1 260 ? -17.064 -2.314 -5.526 1.00 93.62 260 GLN A N 1
ATOM 2130 C CA . GLN A 1 260 ? -16.865 -0.862 -5.583 1.00 93.62 260 GLN A CA 1
ATOM 2131 C C . GLN A 1 260 ? -17.745 -0.135 -4.569 1.00 93.62 260 GLN A C 1
ATOM 2133 O O . GLN A 1 260 ? -17.276 0.781 -3.902 1.00 93.62 260 GLN A O 1
ATOM 2138 N N . GLU A 1 261 ? -19.000 -0.554 -4.463 1.00 95.00 261 GLU A N 1
ATOM 2139 C CA . GLU A 1 261 ? -19.973 -0.022 -3.520 1.00 95.00 261 GLU A CA 1
ATOM 2140 C C . GLU A 1 261 ? -19.536 -0.285 -2.078 1.00 95.00 261 GLU A C 1
ATOM 2142 O O . GLU A 1 261 ? -19.411 0.663 -1.306 1.00 95.00 261 GLU A O 1
ATOM 2147 N N . HIS A 1 262 ? -19.156 -1.527 -1.752 1.00 96.19 262 HIS A N 1
ATOM 2148 C CA . HIS A 1 262 ? -18.601 -1.884 -0.442 1.00 96.19 262 HIS A CA 1
ATOM 2149 C C . HIS A 1 262 ? -17.350 -1.066 -0.101 1.00 96.19 262 HIS A C 1
ATOM 2151 O O . HIS A 1 262 ? -17.250 -0.506 0.987 1.00 96.19 262 HIS A O 1
ATOM 2157 N N . ALA A 1 263 ? -16.403 -0.935 -1.036 1.00 96.00 263 ALA A N 1
ATOM 2158 C CA . ALA A 1 263 ? -15.215 -0.105 -0.832 1.00 96.00 263 ALA A CA 1
ATOM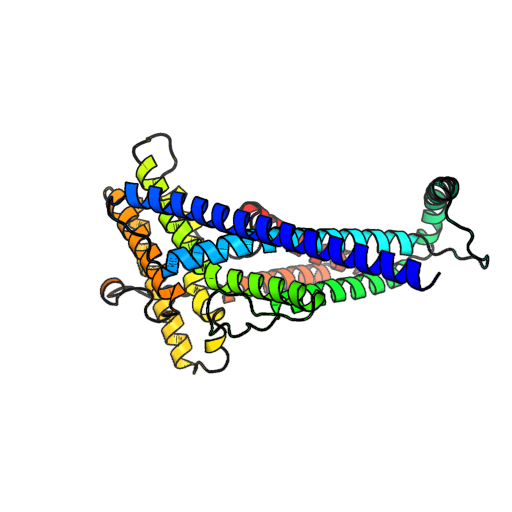 2159 C C . ALA A 1 263 ? -15.570 1.376 -0.603 1.00 96.00 263 ALA A C 1
ATOM 2161 O O . ALA A 1 263 ? -14.934 2.041 0.214 1.00 96.00 263 ALA A O 1
ATOM 2162 N N . GLY A 1 264 ? -16.596 1.883 -1.292 1.00 96.62 264 GLY A N 1
ATOM 2163 C CA . GLY A 1 264 ? -17.128 3.227 -1.090 1.00 96.62 264 GLY A CA 1
ATOM 2164 C C . GLY A 1 264 ? -17.747 3.423 0.294 1.00 96.62 264 GLY A C 1
ATOM 2165 O O . GLY A 1 264 ? -17.538 4.474 0.897 1.00 96.62 264 GLY A O 1
ATOM 2166 N N . LEU A 1 265 ? -18.470 2.428 0.817 1.00 97.81 265 LEU A N 1
ATOM 2167 C CA . LEU A 1 265 ? -19.022 2.452 2.178 1.00 97.81 265 LEU A CA 1
ATOM 2168 C C . LEU A 1 265 ? -17.913 2.432 3.235 1.00 97.81 265 LEU A C 1
ATOM 2170 O O . LEU A 1 265 ? -17.936 3.230 4.165 1.00 97.81 265 LEU A O 1
ATOM 2174 N N . VAL A 1 266 ? -16.894 1.588 3.058 1.00 97.94 266 VAL A N 1
ATOM 2175 C CA . VAL A 1 266 ? -15.728 1.528 3.959 1.00 97.94 266 VAL A CA 1
ATOM 2176 C C . VAL A 1 266 ? -14.984 2.869 3.985 1.00 97.94 266 VAL A C 1
ATOM 2178 O O . VAL A 1 266 ? -14.626 3.362 5.052 1.00 97.94 266 VAL A O 1
ATOM 2181 N N . ALA A 1 267 ? -14.788 3.496 2.821 1.00 97.06 267 ALA A N 1
ATOM 2182 C CA . ALA A 1 267 ? -14.213 4.837 2.725 1.00 97.06 267 ALA A CA 1
ATOM 2183 C C . ALA A 1 267 ? -15.085 5.900 3.421 1.00 97.06 267 ALA A C 1
ATOM 2185 O O . ALA A 1 267 ? -14.552 6.783 4.093 1.00 97.06 267 ALA A O 1
ATOM 2186 N N . ALA A 1 268 ? -16.414 5.812 3.294 1.00 97.12 268 ALA A N 1
ATOM 2187 C CA . ALA A 1 268 ? -17.343 6.693 4.003 1.00 97.12 268 ALA A CA 1
ATOM 2188 C C . ALA A 1 268 ? -17.219 6.539 5.526 1.00 97.12 268 ALA A C 1
ATOM 2190 O O . ALA A 1 268 ? -17.168 7.543 6.233 1.00 97.12 268 ALA A O 1
ATOM 2191 N N . ALA A 1 269 ? -17.108 5.301 6.013 1.00 98.19 269 ALA A N 1
ATOM 2192 C CA . ALA A 1 269 ? -16.964 4.997 7.433 1.00 98.19 269 ALA A CA 1
ATOM 2193 C C . ALA A 1 269 ? -15.668 5.596 8.000 1.00 98.19 269 ALA A C 1
ATOM 2195 O O . ALA A 1 269 ? -15.700 6.292 9.011 1.00 98.19 269 ALA A O 1
ATOM 2196 N N . LEU A 1 270 ? -14.541 5.426 7.295 1.00 97.81 270 LEU A N 1
ATOM 2197 C CA . LEU A 1 270 ? -13.270 6.044 7.690 1.00 97.81 270 LEU A CA 1
ATOM 2198 C C . LEU A 1 270 ? -13.352 7.574 7.725 1.00 97.81 270 LEU A C 1
ATOM 2200 O O . LEU A 1 270 ? -12.810 8.190 8.636 1.00 97.81 270 LEU A O 1
ATOM 2204 N N . ARG A 1 271 ? -14.037 8.203 6.760 1.00 96.81 271 ARG A N 1
ATOM 2205 C CA . ARG A 1 271 ? -14.240 9.661 6.764 1.00 96.81 271 ARG A CA 1
ATOM 2206 C C . ARG A 1 271 ? -15.117 10.122 7.923 1.00 96.81 271 ARG A C 1
ATOM 2208 O O . ARG A 1 271 ? -14.817 11.154 8.508 1.00 96.81 271 ARG A O 1
ATOM 2215 N N . LYS A 1 272 ? -16.175 9.376 8.252 1.00 97.44 272 LYS A N 1
ATOM 2216 C CA . LYS A 1 272 ? -17.054 9.679 9.389 1.00 97.44 272 LYS A CA 1
ATOM 2217 C C . LYS A 1 272 ? -16.262 9.707 10.697 1.00 97.44 272 LYS A C 1
ATOM 2219 O O . LYS A 1 272 ? -16.379 10.672 11.441 1.00 97.44 272 LYS A O 1
ATOM 2224 N N . GLU A 1 273 ? -15.420 8.704 10.935 1.00 97.88 273 GLU A N 1
ATOM 2225 C CA . GLU A 1 273 ? -14.554 8.682 12.119 1.00 97.88 273 GLU A CA 1
ATOM 2226 C C . GLU A 1 273 ? -13.455 9.754 12.061 1.00 97.88 2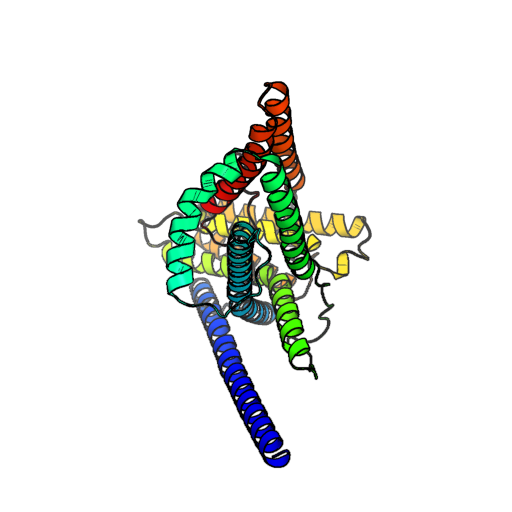73 GLU A C 1
ATOM 2228 O O . GLU A 1 273 ? -13.154 10.386 13.068 1.00 97.88 273 GLU A O 1
ATOM 2233 N N . ALA A 1 274 ? -12.903 10.042 10.878 1.00 96.62 274 ALA A N 1
ATOM 2234 C CA . ALA A 1 274 ? -11.918 11.111 10.707 1.00 96.62 274 ALA A CA 1
ATOM 2235 C C . ALA A 1 274 ? -12.465 12.501 11.064 1.00 96.62 274 ALA A C 1
ATOM 2237 O O . ALA A 1 274 ? -11.730 13.310 11.616 1.00 96.62 274 ALA A O 1
ATOM 2238 N N . LEU A 1 275 ? -13.747 12.775 10.795 1.00 96.25 275 LEU A N 1
ATOM 2239 C CA . LEU A 1 275 ? -14.392 14.039 11.173 1.00 96.25 275 LEU A CA 1
ATOM 2240 C C . LEU A 1 275 ? -14.505 14.219 12.695 1.00 96.25 275 LEU A C 1
ATOM 2242 O O . LEU A 1 275 ? -14.587 15.348 13.169 1.00 96.25 275 LEU A O 1
ATOM 2246 N N . ARG A 1 276 ? -14.483 13.129 13.472 1.00 97.25 276 ARG A N 1
ATOM 2247 C CA . ARG A 1 276 ? -14.500 13.188 14.943 1.00 97.25 276 ARG A CA 1
ATOM 2248 C C . ARG A 1 276 ? -13.144 13.591 15.532 1.00 97.25 276 ARG A C 1
ATOM 2250 O O . ARG A 1 276 ? -13.092 13.953 16.703 1.00 97.25 276 ARG A O 1
ATOM 2257 N N . LEU A 1 277 ? -12.067 13.582 14.736 1.00 95.81 277 LEU A N 1
ATOM 2258 C CA . LEU A 1 277 ? -10.722 13.982 15.177 1.00 95.81 277 LEU A CA 1
ATOM 2259 C C . LEU A 1 277 ? -10.603 15.473 15.516 1.00 95.81 277 LEU A C 1
ATOM 2261 O O . LEU A 1 277 ? -9.706 15.845 16.264 1.00 95.81 277 LEU A O 1
ATOM 2265 N N . ASP A 1 278 ? -11.488 16.315 14.980 1.00 94.75 278 ASP A N 1
ATOM 2266 C CA . ASP A 1 278 ? -11.540 17.746 15.310 1.00 94.75 278 ASP A CA 1
ATOM 2267 C C . ASP A 1 278 ? -12.410 18.032 16.552 1.00 94.75 278 ASP A C 1
ATOM 2269 O O . ASP A 1 278 ? -12.530 19.178 16.985 1.00 94.75 278 ASP A O 1
ATOM 2273 N N . GLY A 1 279 ? -13.043 17.000 17.122 1.00 94.25 279 GLY A N 1
ATOM 2274 C CA . GLY A 1 279 ? -13.947 17.103 18.263 1.00 94.25 279 GLY A CA 1
ATOM 2275 C C . GLY A 1 279 ? -13.317 16.709 19.606 1.00 94.25 279 GLY A C 1
ATOM 2276 O O . GLY A 1 279 ? -12.187 16.222 19.664 1.00 94.25 279 GLY A O 1
ATOM 2277 N N . PRO A 1 280 ? -14.073 16.858 20.711 1.00 94.44 280 PRO A N 1
ATOM 2278 C CA . PRO A 1 280 ? -13.626 16.459 22.051 1.00 94.44 280 PRO A CA 1
ATOM 2279 C C . PRO A 1 280 ? -13.420 14.940 22.197 1.00 94.44 280 PRO A C 1
ATOM 2281 O O . PRO A 1 280 ? -12.734 14.494 23.108 1.00 94.44 280 PRO A O 1
ATOM 2284 N N . GLU A 1 281 ? -13.979 14.142 21.286 1.00 95.88 281 GLU A N 1
ATOM 2285 C CA . GLU A 1 281 ? -13.875 12.677 21.258 1.00 95.88 281 GLU A CA 1
ATOM 2286 C C . GLU A 1 281 ? -12.658 12.175 20.454 1.00 95.88 281 GLU A C 1
ATOM 2288 O O . GLU A 1 281 ? -12.639 11.025 20.013 1.00 95.88 281 GLU A O 1
ATOM 2293 N N . CYS A 1 282 ? -11.645 13.022 20.234 1.00 95.56 282 CYS A N 1
ATOM 2294 C CA . CYS A 1 282 ? -10.472 12.702 19.414 1.00 95.56 282 CYS A CA 1
ATOM 2295 C C . CYS A 1 282 ? -9.768 11.402 19.849 1.00 95.56 282 CYS A C 1
ATOM 2297 O O . CYS A 1 282 ? -9.421 10.583 18.998 1.00 95.56 282 CYS A O 1
ATOM 2299 N N . ASP A 1 283 ? -9.624 11.164 21.157 1.00 96.00 283 ASP A N 1
ATOM 2300 C CA . ASP A 1 283 ? -8.999 9.949 21.703 1.00 96.00 283 ASP A CA 1
ATOM 2301 C C . ASP A 1 283 ? -9.711 8.674 21.244 1.00 96.00 283 ASP A C 1
ATOM 2303 O O . ASP A 1 283 ? -9.083 7.721 20.776 1.00 96.00 283 ASP A O 1
ATOM 2307 N N . GLU A 1 284 ? -11.038 8.670 21.360 1.00 96.81 284 GLU A N 1
ATOM 2308 C CA . GLU A 1 284 ? -11.872 7.532 20.991 1.00 96.81 284 GLU A CA 1
ATOM 2309 C C . GLU A 1 284 ? -11.925 7.364 19.470 1.00 96.81 284 GLU A C 1
ATOM 2311 O O . GLU A 1 284 ? -11.817 6.251 18.955 1.00 96.81 284 GLU A O 1
ATOM 2316 N N . ALA A 1 285 ? -11.988 8.474 18.731 1.00 97.12 285 ALA A N 1
ATOM 2317 C CA . ALA A 1 285 ? -11.929 8.471 17.276 1.00 97.12 285 ALA A CA 1
ATOM 2318 C C . ALA A 1 285 ? -10.598 7.902 16.750 1.00 97.12 285 ALA A C 1
ATOM 2320 O O . ALA A 1 285 ? -10.594 7.121 15.797 1.00 97.12 285 ALA A O 1
ATOM 2321 N N . LEU A 1 286 ? -9.460 8.223 17.379 1.00 97.25 286 LEU A N 1
ATOM 2322 C CA . LEU A 1 286 ? -8.150 7.668 17.019 1.00 97.25 286 LEU A CA 1
ATOM 2323 C C . LEU A 1 286 ? -8.081 6.155 17.257 1.00 97.25 286 LEU A C 1
ATOM 2325 O O . LEU A 1 286 ? -7.593 5.430 16.382 1.00 97.25 286 LEU A O 1
ATOM 2329 N N . LYS A 1 287 ? -8.594 5.679 18.400 1.00 97.56 287 LYS A N 1
ATOM 2330 C CA . LYS A 1 287 ? -8.688 4.245 18.720 1.00 97.56 287 LYS A CA 1
ATOM 2331 C C . LYS A 1 287 ? -9.565 3.517 17.708 1.00 97.56 287 LYS A C 1
ATOM 2333 O O . LYS A 1 287 ? -9.112 2.552 17.090 1.00 97.56 287 LYS A O 1
ATOM 2338 N N . ARG A 1 288 ? -10.770 4.036 17.453 1.00 97.75 288 ARG A N 1
ATOM 2339 C CA . ARG A 1 288 ? -11.718 3.455 16.495 1.00 97.75 288 ARG A CA 1
ATOM 2340 C C . ARG A 1 288 ? -11.162 3.436 15.073 1.00 97.75 288 ARG A C 1
ATOM 2342 O O . ARG A 1 288 ? -11.277 2.428 14.378 1.00 97.75 288 ARG A O 1
ATOM 2349 N N . LEU A 1 289 ? -10.490 4.504 14.640 1.00 97.88 289 LEU A N 1
ATOM 2350 C CA . LEU A 1 289 ? -9.812 4.541 13.341 1.00 97.88 289 LEU A CA 1
ATOM 2351 C C . LEU A 1 289 ? -8.707 3.493 13.242 1.00 97.88 289 LEU A C 1
ATOM 2353 O O . LEU A 1 289 ? -8.610 2.813 12.220 1.00 97.88 289 LEU A O 1
ATOM 2357 N N . ALA A 1 290 ? -7.870 3.351 14.274 1.00 97.88 290 ALA A N 1
ATOM 2358 C CA . ALA A 1 290 ? -6.838 2.320 14.296 1.00 97.88 290 ALA A CA 1
ATOM 2359 C C . ALA A 1 290 ? -7.454 0.914 14.189 1.00 97.88 290 ALA A C 1
ATOM 2361 O O . ALA A 1 290 ? -6.953 0.085 13.428 1.00 97.88 290 ALA A O 1
ATOM 2362 N N . GLU A 1 291 ? -8.584 0.684 14.860 1.00 97.81 291 GLU A N 1
ATOM 2363 C CA . GLU A 1 291 ? -9.326 -0.580 14.861 1.00 97.81 291 GLU A CA 1
ATOM 2364 C C . GLU A 1 291 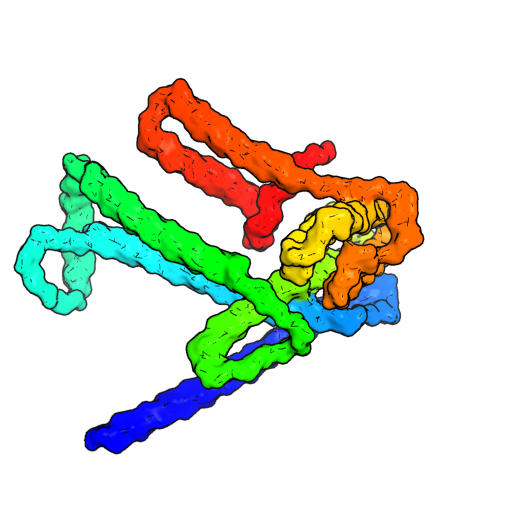? -9.869 -0.915 13.482 1.00 97.81 291 GLU A C 1
ATOM 2366 O O . GLU A 1 291 ? -9.605 -1.997 12.946 1.00 97.81 291 GLU A O 1
ATOM 2371 N N . MET A 1 292 ? -10.539 0.047 12.854 1.00 98.12 292 MET A N 1
ATOM 2372 C CA . MET A 1 292 ? -11.032 -0.096 11.492 1.00 98.12 292 MET A CA 1
ATOM 2373 C C . MET A 1 292 ? -9.883 -0.349 10.515 1.00 98.12 292 MET A C 1
ATOM 2375 O O . MET A 1 292 ? -9.975 -1.247 9.684 1.00 98.12 292 MET A O 1
ATOM 2379 N N . LEU A 1 293 ? -8.775 0.392 10.613 1.00 98.12 293 LEU A N 1
ATOM 2380 C CA . LEU A 1 293 ? -7.627 0.235 9.716 1.00 98.12 293 LEU A CA 1
ATOM 2381 C C . LEU A 1 293 ? -6.960 -1.141 9.855 1.00 98.12 293 LEU A C 1
ATOM 2383 O O . LEU A 1 293 ? -6.618 -1.740 8.833 1.00 98.12 293 LEU A O 1
ATOM 2387 N N . ILE A 1 294 ? -6.798 -1.658 11.078 1.00 97.81 294 ILE A N 1
ATOM 2388 C CA . ILE A 1 294 ? -6.252 -3.002 11.323 1.00 97.81 294 ILE A CA 1
ATOM 2389 C C . ILE A 1 294 ? -7.224 -4.084 10.845 1.00 97.81 294 ILE A C 1
ATOM 2391 O O . ILE A 1 294 ? -6.796 -4.994 10.136 1.00 97.81 294 ILE A O 1
ATOM 2395 N N . THR A 1 295 ? -8.521 -3.942 11.123 1.00 97.88 295 THR A N 1
ATOM 2396 C CA . THR A 1 295 ? -9.563 -4.866 10.643 1.00 97.88 295 THR A CA 1
ATOM 2397 C C . THR A 1 295 ? -9.578 -4.930 9.115 1.00 97.88 295 THR A C 1
ATOM 2399 O O . THR A 1 295 ? -9.550 -6.010 8.524 1.00 97.88 295 THR A O 1
ATOM 2402 N N . ILE A 1 296 ? -9.540 -3.774 8.443 1.00 97.31 296 ILE A N 1
ATOM 2403 C CA . ILE A 1 296 ? -9.463 -3.707 6.979 1.00 97.31 296 ILE A CA 1
ATOM 2404 C C . ILE A 1 296 ? -8.162 -4.354 6.498 1.00 97.31 296 ILE A C 1
ATOM 2406 O O . ILE A 1 296 ? -8.188 -5.100 5.521 1.00 97.31 296 ILE A O 1
ATOM 2410 N N . ALA A 1 297 ? -7.027 -4.093 7.158 1.00 96.38 297 ALA A N 1
ATOM 2411 C CA . ALA A 1 297 ? -5.736 -4.668 6.786 1.00 96.38 297 ALA A CA 1
ATOM 2412 C C . ALA A 1 297 ? -5.743 -6.201 6.871 1.00 96.38 297 ALA A C 1
ATOM 2414 O O . ALA A 1 297 ? -5.230 -6.847 5.954 1.00 96.38 297 ALA A O 1
ATOM 2415 N N . GLU A 1 298 ? -6.352 -6.756 7.920 1.00 96.00 298 GLU A N 1
ATOM 2416 C CA . GLU A 1 298 ? -6.513 -8.193 8.160 1.00 96.00 298 GLU A CA 1
ATOM 2417 C C . GLU A 1 298 ? -7.410 -8.834 7.095 1.00 96.00 298 GLU A C 1
ATOM 2419 O O . GLU A 1 298 ? -6.983 -9.725 6.352 1.00 96.00 298 GLU A O 1
ATOM 2424 N N . ARG A 1 299 ? -8.627 -8.301 6.922 1.00 95.56 299 ARG A N 1
ATOM 2425 C CA . ARG A 1 299 ? -9.577 -8.767 5.901 1.00 95.56 299 ARG A CA 1
ATOM 2426 C C . ARG A 1 299 ? -8.980 -8.675 4.502 1.00 95.56 299 ARG A C 1
ATOM 2428 O O . ARG A 1 299 ? -9.204 -9.557 3.671 1.00 95.56 299 ARG A O 1
ATOM 2435 N N . TYR A 1 300 ? -8.190 -7.638 4.238 1.00 93.00 300 TYR A N 1
ATOM 2436 C CA . TYR A 1 300 ? -7.467 -7.485 2.984 1.00 93.00 300 TYR A CA 1
ATOM 2437 C C . TYR A 1 300 ? -6.382 -8.552 2.804 1.00 93.00 300 TYR A C 1
ATOM 2439 O O . TYR A 1 300 ? -6.301 -9.145 1.726 1.00 93.00 300 TYR A O 1
ATOM 2447 N N . SER A 1 301 ? -5.564 -8.826 3.829 1.00 91.19 301 SER A N 1
ATOM 2448 C CA . SER A 1 301 ? -4.527 -9.867 3.754 1.00 91.19 301 SER A CA 1
ATOM 2449 C C . SER A 1 301 ? -5.109 -11.260 3.501 1.00 91.19 301 SER A C 1
ATOM 2451 O O . SER A 1 301 ? -4.522 -12.030 2.734 1.00 91.19 301 SER A O 1
ATOM 2453 N N . ASP A 1 302 ? -6.303 -11.523 4.030 1.00 91.25 302 ASP A N 1
ATOM 2454 C CA . ASP A 1 302 ? -7.046 -12.767 3.819 1.00 91.25 302 ASP A CA 1
ATOM 2455 C C . ASP A 1 302 ? -7.783 -12.828 2.467 1.00 91.25 302 ASP A C 1
ATOM 2457 O O . ASP A 1 302 ? -8.251 -13.885 2.046 1.00 91.25 302 ASP A O 1
ATOM 2461 N N . GLY A 1 303 ? -7.885 -11.705 1.748 1.00 90.00 303 GLY A N 1
ATOM 2462 C CA . GLY A 1 303 ? -8.578 -11.616 0.459 1.00 90.00 303 GLY A CA 1
ATOM 2463 C C . GLY A 1 303 ? -10.094 -11.381 0.543 1.00 90.00 303 GLY A C 1
ATOM 2464 O O . GLY A 1 303 ? -10.787 -11.509 -0.470 1.00 90.00 303 GLY A O 1
ATOM 2465 N N . HIS A 1 304 ? -10.622 -10.984 1.703 1.00 92.44 304 HIS A N 1
ATOM 2466 C CA . HIS A 1 304 ? -12.037 -10.665 1.940 1.00 92.44 304 HIS A CA 1
ATOM 2467 C C . HIS A 1 304 ? -12.420 -9.253 1.450 1.00 92.44 304 HIS A C 1
ATOM 2469 O O . HIS A 1 304 ? -12.906 -8.411 2.201 1.00 92.44 304 HIS A O 1
ATOM 2475 N N . LEU A 1 305 ? -12.248 -8.979 0.152 1.00 91.44 305 LEU A N 1
ATOM 2476 C CA . LEU A 1 305 ? -12.468 -7.639 -0.426 1.00 91.44 305 LEU A CA 1
ATOM 2477 C C . LEU A 1 305 ? -13.924 -7.134 -0.371 1.00 91.44 305 LEU A C 1
ATOM 2479 O O . LEU A 1 305 ? -14.148 -5.932 -0.470 1.00 91.44 305 LEU A O 1
ATOM 2483 N N . GLY A 1 306 ? -14.905 -8.032 -0.244 1.00 93.88 306 GLY A N 1
ATOM 2484 C CA . GLY A 1 306 ? -16.330 -7.684 -0.114 1.00 93.88 306 GLY A CA 1
ATOM 2485 C C . GLY A 1 306 ? -16.835 -7.626 1.328 1.00 93.88 306 GLY A C 1
ATOM 2486 O O . GLY A 1 306 ? -18.036 -7.525 1.535 1.00 93.88 306 GLY A O 1
ATOM 2487 N N . ALA A 1 307 ? -15.938 -7.766 2.306 1.00 95.75 307 ALA A N 1
ATOM 2488 C CA . ALA A 1 307 ? -16.255 -7.779 3.732 1.00 95.75 307 ALA A CA 1
ATOM 2489 C C . ALA A 1 307 ? -15.090 -7.178 4.538 1.00 95.75 307 ALA A C 1
ATOM 2491 O O . ALA A 1 307 ? -14.616 -7.760 5.509 1.00 95.75 307 ALA A O 1
ATOM 2492 N N . LEU A 1 308 ? -14.581 -6.028 4.078 1.00 96.50 308 LEU A N 1
ATOM 2493 C CA . LEU A 1 308 ? -13.469 -5.320 4.727 1.00 96.50 308 LEU A CA 1
ATOM 2494 C C . LEU A 1 308 ? -13.820 -4.786 6.124 1.00 96.50 308 LEU A C 1
ATOM 2496 O O . LEU A 1 308 ? -12.938 -4.701 6.969 1.00 96.50 308 LEU A O 1
ATOM 2500 N N . LEU A 1 309 ? -15.088 -4.435 6.348 1.00 97.62 309 LEU A N 1
ATOM 2501 C CA . LEU A 1 309 ? -15.635 -4.028 7.640 1.00 97.62 309 LEU A CA 1
ATOM 2502 C C . LEU A 1 309 ? -16.950 -4.780 7.903 1.00 97.62 309 LEU A C 1
ATOM 2504 O O . LEU A 1 309 ? -17.609 -5.189 6.934 1.00 97.62 309 LEU A O 1
ATOM 2508 N N . PRO A 1 310 ? -17.331 -4.968 9.180 1.00 97.06 310 PRO A N 1
ATOM 2509 C CA . PRO A 1 310 ? -18.639 -5.489 9.573 1.00 97.06 310 PRO A CA 1
ATOM 2510 C C . PRO A 1 310 ? -19.790 -4.663 8.987 1.00 97.06 310 PRO A C 1
ATOM 2512 O O . PRO A 1 310 ? -19.675 -3.452 8.831 1.00 97.06 310 PRO A O 1
ATOM 2515 N N . LYS A 1 311 ? -20.927 -5.306 8.689 1.00 96.50 311 LYS A N 1
ATOM 2516 C CA . LYS A 1 311 ? -22.091 -4.619 8.096 1.00 96.50 311 LYS A CA 1
ATOM 2517 C C . LYS A 1 311 ? -22.643 -3.512 8.995 1.00 96.50 311 LYS A C 1
ATOM 2519 O O . LYS A 1 311 ? -22.957 -2.449 8.479 1.00 96.50 311 LYS A O 1
ATOM 2524 N N . ASN A 1 312 ? -22.666 -3.740 10.307 1.00 97.06 312 ASN A N 1
ATOM 2525 C CA . ASN A 1 312 ? -23.174 -2.788 11.297 1.00 97.06 312 ASN A CA 1
ATOM 2526 C C . ASN A 1 312 ? -22.430 -1.440 11.239 1.00 97.06 312 ASN A C 1
ATOM 2528 O O . ASN A 1 312 ? -23.040 -0.394 11.425 1.00 97.06 312 ASN A O 1
ATOM 2532 N N . ASP A 1 313 ? -21.132 -1.449 10.910 1.00 97.19 313 ASP A N 1
ATOM 2533 C CA . ASP A 1 313 ? -20.322 -0.227 10.779 1.00 97.19 313 ASP A CA 1
ATOM 2534 C C . ASP A 1 313 ? -20.587 0.540 9.472 1.00 97.19 313 ASP A C 1
ATOM 2536 O O . ASP A 1 313 ? -20.106 1.659 9.288 1.00 97.19 313 ASP A O 1
ATOM 2540 N N . LEU A 1 314 ? -21.320 -0.069 8.537 1.00 98.00 314 LEU A N 1
ATOM 2541 C CA . LEU A 1 314 ? -21.597 0.467 7.204 1.00 98.00 314 LEU A CA 1
ATOM 2542 C C . LEU A 1 314 ? -23.055 0.915 7.034 1.00 98.00 314 LEU A C 1
ATOM 2544 O O . LEU A 1 314 ? -23.387 1.539 6.024 1.00 98.00 314 LEU A O 1
ATOM 2548 N N . GLU A 1 315 ? -23.926 0.602 7.993 1.00 97.12 315 GLU A N 1
ATOM 2549 C CA . GLU A 1 315 ? -25.347 0.940 7.942 1.00 97.12 315 GLU A CA 1
ATOM 2550 C C . GLU A 1 315 ? -25.571 2.461 7.955 1.00 97.12 315 GLU A C 1
ATOM 2552 O O . GLU A 1 315 ? -24.937 3.213 8.695 1.00 97.12 315 GLU A O 1
ATOM 2557 N N . GLY A 1 316 ? -26.467 2.930 7.081 1.00 96.69 316 GLY A N 1
ATOM 2558 C CA . GLY A 1 316 ? -26.804 4.352 6.947 1.00 96.69 316 GLY A CA 1
ATOM 2559 C C . GLY A 1 316 ? -25.744 5.220 6.255 1.00 96.69 316 GLY A C 1
ATOM 2560 O O . GLY A 1 316 ? -25.952 6.424 6.114 1.00 96.69 316 GLY A O 1
ATOM 2561 N N . LEU A 1 317 ? -24.624 4.649 5.799 1.00 97.69 317 LEU A N 1
ATOM 2562 C CA . LEU A 1 317 ? -23.593 5.399 5.081 1.00 97.69 317 LEU A CA 1
ATOM 2563 C C . LEU A 1 317 ? -23.871 5.456 3.578 1.00 97.69 317 LEU A C 1
ATOM 2565 O O . LEU A 1 317 ? -24.306 4.489 2.957 1.00 97.69 317 LEU A O 1
ATOM 2569 N N . THR A 1 318 ? -23.550 6.592 2.959 1.00 96.81 318 THR A N 1
ATOM 2570 C CA . THR A 1 318 ? -23.578 6.734 1.499 1.00 96.81 318 THR A CA 1
ATOM 2571 C C . THR A 1 318 ? -22.220 6.353 0.906 1.00 96.81 318 THR A C 1
ATOM 2573 O O . THR A 1 318 ? -21.204 6.902 1.347 1.00 96.81 318 THR A O 1
ATOM 2576 N N . PRO A 1 319 ? -22.154 5.479 -0.113 1.00 96.25 319 PRO A N 1
ATOM 2577 C CA . PRO A 1 319 ? -20.883 5.029 -0.665 1.00 96.25 319 PRO A CA 1
ATOM 2578 C C . PRO A 1 319 ? -20.111 6.179 -1.324 1.00 96.25 319 PRO A C 1
ATOM 2580 O O . PRO A 1 319 ? -20.616 6.879 -2.205 1.00 96.25 319 PRO A O 1
ATOM 2583 N N . VAL A 1 320 ? -18.841 6.344 -0.945 1.00 93.94 320 VAL A N 1
ATOM 2584 C CA . VAL A 1 320 ? -17.934 7.294 -1.596 1.00 93.94 320 VAL A CA 1
ATOM 2585 C C . VAL A 1 320 ? -17.591 6.791 -2.995 1.00 93.94 320 VAL A C 1
ATOM 2587 O O . VAL A 1 320 ? -17.000 5.726 -3.177 1.00 93.94 320 VAL A O 1
ATOM 2590 N N . ARG A 1 321 ? -17.932 7.585 -4.013 1.00 86.88 321 ARG A N 1
ATOM 2591 C CA . ARG A 1 321 ? -17.625 7.254 -5.405 1.00 86.88 321 ARG A CA 1
ATOM 2592 C C . ARG A 1 321 ? -16.225 7.724 -5.775 1.00 86.88 321 ARG A C 1
ATOM 2594 O O . ARG A 1 321 ? -15.904 8.907 -5.668 1.00 86.88 321 ARG A O 1
ATOM 2601 N N . HIS A 1 322 ? -15.417 6.803 -6.289 1.00 78.38 322 HIS A N 1
ATOM 2602 C CA . HIS A 1 322 ? -14.074 7.125 -6.755 1.00 78.38 322 HIS A CA 1
ATOM 2603 C C . HIS A 1 322 ? -14.112 7.934 -8.058 1.00 78.38 322 HIS A C 1
ATOM 2605 O O . HIS A 1 322 ? -14.558 7.423 -9.088 1.00 78.38 322 HIS A O 1
ATOM 2611 N N . ARG A 1 323 ? -13.656 9.194 -8.032 1.00 70.94 323 ARG A N 1
ATOM 2612 C CA . ARG A 1 323 ? -13.701 10.117 -9.190 1.00 70.94 323 ARG A CA 1
ATOM 2613 C C . ARG A 1 323 ? -12.431 10.118 -10.053 1.00 70.94 323 ARG A C 1
ATOM 2615 O O . ARG A 1 323 ? -12.321 10.932 -10.964 1.00 70.94 323 ARG A O 1
ATOM 2622 N N . GLU A 1 324 ? -11.514 9.178 -9.832 1.00 64.69 324 GLU A N 1
ATOM 2623 C CA . GLU A 1 324 ? -10.239 9.046 -10.565 1.00 64.69 324 GLU A CA 1
ATOM 2624 C C . GLU A 1 324 ? -10.359 9.151 -12.096 1.00 64.69 324 GLU A C 1
ATOM 2626 O O . GLU A 1 324 ? -9.499 9.740 -12.748 1.00 64.69 324 GLU A O 1
ATOM 2631 N N . GLY A 1 325 ? -11.417 8.575 -12.683 1.00 61.53 325 GLY A N 1
ATOM 2632 C CA . GLY A 1 325 ? -11.593 8.567 -14.140 1.00 61.53 325 GLY A CA 1
ATOM 2633 C C . GLY A 1 325 ? -11.721 9.974 -14.719 1.00 61.53 325 GLY A C 1
ATOM 2634 O O . GLY A 1 325 ? -11.083 10.291 -15.714 1.00 61.53 325 GLY A O 1
ATOM 2635 N N . TRP A 1 326 ? -12.472 10.835 -14.038 1.00 67.50 326 TRP A N 1
ATOM 2636 C CA . TRP A 1 326 ? -12.689 12.220 -14.447 1.00 67.50 326 TRP A CA 1
ATOM 2637 C C . TRP A 1 326 ? -11.397 13.046 -14.406 1.00 67.50 326 TRP A C 1
ATOM 2639 O O . TRP A 1 326 ? -11.156 13.858 -15.293 1.00 67.50 326 TRP A O 1
ATOM 2649 N N . GLN A 1 327 ? -10.533 12.809 -13.417 1.00 63.75 327 GLN A N 1
ATOM 2650 C CA . GLN A 1 327 ? -9.288 13.564 -13.257 1.00 63.75 327 GLN A CA 1
ATOM 2651 C C . GLN A 1 327 ? -8.256 13.208 -14.330 1.00 63.75 327 GLN A C 1
ATOM 2653 O O . GLN A 1 327 ? -7.592 14.094 -14.860 1.00 63.75 327 GLN A O 1
ATOM 2658 N N . LEU A 1 328 ? -8.149 11.925 -14.690 1.00 66.62 328 LEU A N 1
ATOM 2659 C CA . LEU A 1 328 ? -7.344 11.492 -15.835 1.00 66.62 328 LEU A CA 1
ATOM 2660 C C . LEU A 1 328 ? -7.868 12.099 -17.135 1.00 66.62 328 LEU A C 1
ATOM 2662 O O . LEU A 1 328 ? -7.072 12.598 -17.926 1.00 66.62 328 LEU A O 1
ATOM 2666 N N . THR A 1 329 ? -9.189 12.107 -17.332 1.00 72.00 329 THR A N 1
ATOM 2667 C CA . THR A 1 329 ? -9.806 12.750 -18.495 1.00 72.00 329 THR A CA 1
ATOM 2668 C C . THR A 1 329 ? -9.480 14.238 -18.544 1.00 72.00 329 THR A C 1
ATOM 2670 O O . THR A 1 329 ? -9.047 14.696 -19.592 1.00 72.00 329 THR A O 1
ATOM 2673 N N . LEU A 1 330 ? -9.588 14.963 -17.424 1.00 74.75 330 LEU A N 1
ATOM 2674 C CA . LEU A 1 330 ? -9.221 16.380 -17.342 1.00 74.75 330 LEU A CA 1
ATOM 2675 C C . LEU A 1 330 ? -7.739 16.640 -17.626 1.00 74.75 330 LEU A C 1
ATOM 2677 O O . LEU A 1 330 ? -7.387 17.624 -18.271 1.00 74.75 330 LEU A O 1
ATOM 2681 N N . MET A 1 331 ? -6.854 15.784 -17.119 1.00 68.06 331 MET A N 1
ATOM 2682 C CA . MET A 1 331 ? -5.415 15.957 -17.299 1.00 68.06 331 MET A CA 1
ATOM 2683 C C . MET A 1 331 ? -5.018 15.703 -18.755 1.00 68.06 331 MET A C 1
ATOM 2685 O O . MET A 1 331 ? -4.294 16.501 -19.347 1.00 68.06 331 MET A O 1
ATOM 2689 N N . VAL A 1 332 ? -5.539 14.626 -19.351 1.00 74.88 332 VAL A N 1
ATOM 2690 C CA . VAL A 1 332 ? -5.341 14.319 -20.771 1.00 74.88 332 VAL A CA 1
AT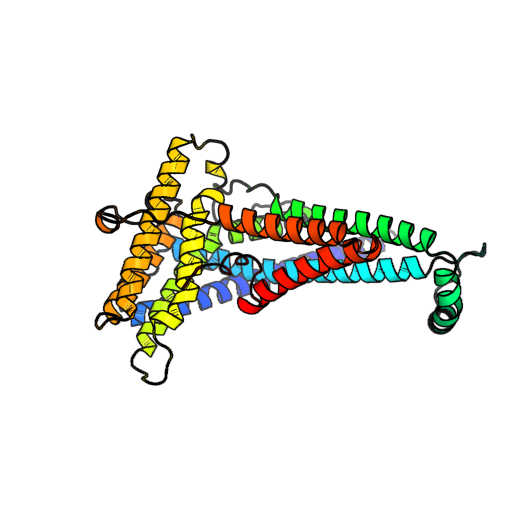OM 2691 C C . VAL A 1 332 ? -5.961 15.410 -21.639 1.00 74.88 332 VAL A C 1
ATOM 2693 O O . VAL A 1 332 ? -5.293 15.896 -22.546 1.00 74.88 332 VAL A O 1
ATOM 2696 N N . SER A 1 333 ? -7.183 15.860 -21.339 1.00 76.50 333 SER A N 1
ATOM 2697 C CA . SER A 1 333 ? -7.815 16.953 -22.083 1.00 76.50 333 SER A CA 1
ATOM 2698 C C . SER A 1 333 ? -7.041 18.259 -21.939 1.00 76.50 333 SER A C 1
ATOM 2700 O O . SER A 1 333 ? -6.944 18.998 -22.907 1.00 76.50 333 SER A O 1
ATOM 2702 N N . GLY A 1 334 ? -6.448 18.530 -20.773 1.00 79.19 334 GLY A N 1
ATOM 2703 C CA . GLY A 1 334 ? -5.581 19.686 -20.555 1.00 79.19 334 GLY A CA 1
ATOM 2704 C C . GLY A 1 334 ? -4.321 19.638 -21.418 1.00 79.19 334 GLY A C 1
ATOM 2705 O O . GLY A 1 334 ? -3.984 20.633 -22.051 1.00 79.19 334 GLY A O 1
ATOM 2706 N N . ILE A 1 335 ? -3.661 18.478 -21.511 1.00 73.44 335 ILE A N 1
ATOM 2707 C CA . ILE A 1 335 ? -2.503 18.294 -22.401 1.00 73.44 335 ILE A CA 1
ATOM 2708 C C . ILE A 1 335 ? -2.922 18.502 -23.859 1.00 73.44 335 ILE A C 1
ATOM 2710 O O . ILE A 1 335 ? -2.298 19.298 -24.553 1.00 73.44 335 ILE A O 1
ATOM 2714 N N . VAL A 1 336 ? -4.007 17.855 -24.304 1.00 77.00 336 VAL A N 1
ATOM 2715 C CA . VAL A 1 336 ? -4.515 18.004 -25.678 1.00 77.00 336 VAL A CA 1
ATOM 2716 C C . VAL A 1 336 ? -4.883 19.458 -25.977 1.00 77.00 336 VAL A C 1
ATOM 2718 O O . VAL A 1 336 ? -4.514 19.961 -27.032 1.00 77.00 336 VAL A O 1
ATOM 2721 N N . ALA A 1 337 ? -5.547 20.155 -25.053 1.00 80.00 337 ALA A N 1
ATOM 2722 C CA . ALA A 1 337 ? -5.926 21.555 -25.220 1.00 80.00 337 ALA A CA 1
ATOM 2723 C C . ALA A 1 337 ? -4.705 22.479 -25.329 1.00 80.00 337 ALA A C 1
ATOM 2725 O O . ALA A 1 337 ? -4.697 23.370 -26.172 1.00 80.00 337 ALA A O 1
ATOM 2726 N N . VAL A 1 338 ? -3.655 22.250 -24.533 1.00 76.19 338 VAL A N 1
ATOM 2727 C CA . VAL A 1 338 ? -2.407 23.027 -24.621 1.00 76.19 338 VAL A CA 1
ATOM 2728 C C . VAL A 1 338 ? -1.682 22.752 -25.939 1.00 76.19 338 VAL A C 1
ATOM 2730 O O . VAL A 1 338 ? -1.236 23.692 -26.592 1.00 76.19 338 VAL A O 1
ATOM 2733 N N . THR A 1 339 ? -1.585 21.489 -26.365 1.00 71.50 339 THR A N 1
ATOM 2734 C CA . THR A 1 339 ? -0.935 21.135 -27.636 1.00 71.50 339 THR A CA 1
ATOM 2735 C C . THR A 1 339 ? -1.702 21.692 -28.836 1.00 71.50 339 THR A C 1
ATOM 2737 O O . THR A 1 339 ? -1.096 22.283 -29.726 1.00 71.50 339 THR A O 1
ATOM 2740 N N . ALA A 1 340 ? -3.031 21.567 -28.841 1.00 77.69 340 ALA A N 1
ATOM 2741 C CA . ALA A 1 340 ? -3.882 22.118 -29.892 1.00 77.69 340 ALA A CA 1
ATOM 2742 C C . ALA A 1 340 ? -3.860 23.656 -29.904 1.00 77.69 340 ALA A C 1
ATOM 2744 O O . ALA A 1 340 ? -3.774 24.257 -30.971 1.00 77.69 340 ALA A O 1
ATOM 2745 N N . GLY A 1 341 ? -3.876 24.296 -28.730 1.00 82.00 341 GLY A N 1
ATOM 2746 C CA . GLY A 1 341 ? -3.772 25.749 -28.603 1.00 82.00 341 GLY A CA 1
ATOM 2747 C C . GLY A 1 341 ? -2.434 26.293 -29.106 1.00 82.00 341 GLY A C 1
ATOM 2748 O O . GLY A 1 341 ? -2.408 27.326 -29.767 1.00 82.00 341 GLY A O 1
ATOM 2749 N N . ALA A 1 342 ? -1.332 25.576 -28.864 1.00 75.44 342 ALA A N 1
ATOM 2750 C CA . ALA A 1 342 ? -0.020 25.952 -29.383 1.00 75.44 342 ALA A CA 1
ATOM 2751 C C . ALA A 1 342 ? 0.044 25.871 -30.917 1.00 75.44 342 ALA A C 1
ATOM 2753 O O . ALA A 1 342 ? 0.568 26.783 -31.554 1.00 75.44 342 ALA A O 1
ATOM 2754 N N . ALA A 1 343 ? -0.538 24.821 -31.506 1.00 76.31 343 ALA A N 1
ATOM 2755 C CA . ALA A 1 343 ? -0.639 24.685 -32.958 1.00 76.31 343 ALA A CA 1
ATOM 2756 C C . ALA A 1 343 ? -1.506 25.798 -33.576 1.00 76.31 343 ALA A C 1
ATOM 2758 O O . ALA A 1 343 ? -1.122 26.407 -34.570 1.00 76.31 343 ALA A O 1
ATOM 2759 N N . ALA A 1 344 ? -2.644 26.120 -32.952 1.00 83.56 344 ALA A N 1
ATOM 2760 C CA . ALA A 1 344 ? -3.526 27.194 -33.408 1.00 83.56 344 ALA A CA 1
ATOM 2761 C C . ALA A 1 344 ? -2.889 28.593 -33.298 1.00 83.56 344 ALA A C 1
ATOM 2763 O O . ALA A 1 344 ? -3.226 29.481 -34.076 1.00 83.56 344 ALA A O 1
ATOM 2764 N N . ALA A 1 345 ? -1.955 28.792 -32.364 1.00 85.06 345 ALA A N 1
ATOM 2765 C CA . ALA A 1 345 ? -1.227 30.048 -32.185 1.00 85.06 345 ALA A CA 1
ATOM 2766 C C . ALA A 1 345 ? -0.081 30.259 -33.197 1.00 85.06 345 ALA A C 1
ATOM 2768 O O . ALA A 1 345 ? 0.643 31.247 -33.088 1.00 85.06 345 ALA A O 1
ATOM 2769 N N . GLY A 1 346 ? 0.113 29.347 -34.159 1.00 85.44 346 GLY A N 1
ATOM 2770 C CA . GLY A 1 346 ? 1.158 29.466 -35.181 1.00 85.44 346 GLY A CA 1
ATOM 2771 C C . GLY A 1 346 ? 2.581 29.332 -34.631 1.00 85.44 346 GLY A C 1
ATOM 2772 O O . GLY A 1 346 ? 3.526 29.830 -35.241 1.00 85.44 346 GLY A O 1
ATOM 2773 N N . LEU A 1 347 ? 2.750 28.691 -33.468 1.00 81.88 347 LEU A N 1
ATOM 2774 C CA . LEU A 1 347 ? 4.077 28.400 -32.932 1.00 81.88 347 LEU A CA 1
ATOM 2775 C C . LEU A 1 347 ? 4.801 27.416 -33.868 1.00 81.88 347 LEU A C 1
ATOM 2777 O O . LEU A 1 347 ? 4.190 26.434 -34.289 1.00 81.88 347 LEU A O 1
ATOM 2781 N N . PRO A 1 348 ? 6.092 27.638 -34.175 1.00 79.56 348 PRO A N 1
ATOM 2782 C CA . PRO A 1 348 ? 6.847 26.766 -35.068 1.00 79.56 348 PRO A CA 1
ATOM 2783 C C . PRO A 1 348 ? 6.866 25.321 -34.549 1.00 79.56 348 PRO A C 1
ATOM 2785 O O . PRO A 1 348 ? 6.996 25.093 -33.342 1.00 79.56 348 PRO A O 1
ATOM 2788 N N . ASP A 1 349 ? 6.790 24.344 -35.459 1.00 75.25 349 ASP A N 1
ATOM 2789 C CA . ASP A 1 349 ? 6.617 22.911 -35.148 1.00 75.25 349 ASP A CA 1
ATOM 2790 C C . ASP A 1 349 ? 7.670 22.350 -34.167 1.00 75.25 349 ASP A C 1
ATOM 2792 O O . ASP A 1 349 ? 7.400 21.437 -33.377 1.00 75.25 349 ASP A O 1
ATOM 2796 N N . GLY A 1 350 ? 8.868 22.946 -34.149 1.00 70.19 350 GLY A N 1
ATOM 2797 C CA . GLY A 1 350 ? 9.937 22.623 -33.199 1.00 70.19 350 GLY A CA 1
ATOM 2798 C C . GLY A 1 350 ? 9.667 23.068 -31.752 1.00 70.19 350 GLY A C 1
ATOM 2799 O O . GLY A 1 350 ? 10.106 22.416 -30.808 1.00 70.19 350 GLY A O 1
ATOM 2800 N N . ALA A 1 351 ? 8.914 24.150 -31.537 1.00 67.12 351 ALA A N 1
ATOM 2801 C CA . ALA A 1 351 ? 8.575 24.634 -30.198 1.00 67.12 351 ALA A CA 1
ATOM 2802 C C . ALA A 1 351 ? 7.456 23.795 -29.563 1.00 67.12 351 ALA A C 1
ATOM 2804 O O . ALA A 1 351 ? 7.518 23.472 -28.375 1.00 67.12 351 ALA A O 1
ATOM 2805 N N . ALA A 1 352 ? 6.461 23.380 -30.354 1.00 61.94 352 ALA A N 1
ATOM 2806 C CA . ALA A 1 352 ? 5.344 22.562 -29.878 1.00 61.94 352 ALA A CA 1
ATOM 2807 C C . ALA A 1 352 ? 5.791 21.154 -29.439 1.00 61.94 352 ALA A C 1
ATOM 2809 O O . ALA A 1 352 ? 5.301 20.619 -28.438 1.00 61.94 352 ALA A O 1
ATOM 2810 N N . THR A 1 353 ? 6.771 20.580 -30.143 1.00 67.38 353 THR A N 1
ATOM 2811 C CA . THR A 1 353 ? 7.336 19.253 -29.850 1.00 67.38 353 THR A CA 1
ATOM 2812 C C . THR A 1 353 ? 8.147 19.210 -28.553 1.00 67.38 353 THR A C 1
ATOM 2814 O O . THR A 1 353 ? 8.146 18.180 -27.879 1.00 67.38 353 THR A O 1
ATOM 2817 N N . VAL A 1 354 ? 8.774 20.318 -28.144 1.00 70.31 354 VAL A N 1
ATOM 2818 C CA . VAL A 1 354 ? 9.525 20.414 -26.876 1.00 70.31 354 VAL A CA 1
ATOM 2819 C C . VAL A 1 354 ? 8.637 20.894 -25.724 1.00 70.31 354 VAL A C 1
ATOM 2821 O O . VAL A 1 354 ? 8.728 20.376 -24.606 1.00 70.31 354 VAL A O 1
ATOM 2824 N N . ALA A 1 355 ? 7.735 21.844 -25.986 1.00 68.56 355 ALA A N 1
ATOM 2825 C CA . ALA A 1 355 ? 6.871 22.425 -24.964 1.00 68.56 355 ALA A CA 1
ATOM 2826 C C . ALA A 1 355 ? 5.890 21.400 -24.378 1.00 68.56 355 ALA A C 1
ATOM 2828 O O . ALA A 1 355 ? 5.713 21.368 -23.163 1.00 68.56 355 ALA A O 1
ATOM 2829 N N . GLY A 1 356 ? 5.298 20.521 -25.196 1.00 69.25 356 GLY A N 1
ATOM 2830 C CA . GLY A 1 356 ? 4.345 19.507 -24.724 1.00 69.25 356 GLY A CA 1
ATOM 2831 C C . GLY A 1 356 ? 4.925 18.572 -23.645 1.00 69.25 356 GLY A C 1
ATOM 2832 O O . GLY A 1 356 ? 4.391 18.519 -22.531 1.00 69.25 356 GLY A O 1
ATOM 2833 N N . PRO A 1 357 ? 6.040 17.869 -23.917 1.00 70.44 357 PRO A N 1
ATOM 2834 C CA . PRO A 1 357 ? 6.717 17.023 -22.936 1.00 70.44 357 PRO A CA 1
ATOM 2835 C C . PRO A 1 357 ? 7.262 17.800 -21.736 1.00 70.44 357 PRO A C 1
ATOM 2837 O O . PRO A 1 357 ? 7.200 17.294 -20.616 1.00 70.44 357 PRO A O 1
ATOM 2840 N N . ALA A 1 358 ? 7.761 19.025 -21.934 1.00 70.31 358 ALA A N 1
ATOM 2841 C CA . ALA A 1 358 ? 8.253 19.862 -20.843 1.00 70.31 358 ALA A CA 1
ATOM 2842 C C . ALA A 1 358 ? 7.125 20.276 -19.887 1.00 70.31 358 ALA A C 1
ATOM 2844 O O . ALA A 1 358 ? 7.298 20.207 -18.671 1.00 70.31 358 ALA A O 1
ATOM 2845 N N . LEU A 1 359 ? 5.949 20.634 -20.409 1.00 69.94 359 LEU A N 1
ATOM 2846 C CA . LEU A 1 359 ? 4.787 21.008 -19.604 1.00 69.94 359 LEU A CA 1
ATOM 2847 C C . LEU A 1 359 ? 4.189 19.786 -18.901 1.00 69.94 359 LEU A C 1
ATOM 2849 O O . LEU A 1 359 ? 3.904 19.848 -17.707 1.00 69.94 359 LEU A O 1
ATOM 2853 N N . ALA A 1 360 ? 4.094 18.645 -19.591 1.00 68.12 360 ALA A N 1
ATOM 2854 C CA . ALA A 1 360 ? 3.726 17.372 -18.973 1.00 68.12 360 ALA A CA 1
ATOM 2855 C C . ALA A 1 360 ? 4.712 16.980 -17.858 1.00 68.12 360 ALA A C 1
ATOM 2857 O O . ALA A 1 360 ? 4.291 16.629 -16.756 1.00 68.12 360 ALA A O 1
ATOM 2858 N N . GLY A 1 361 ? 6.017 17.109 -18.107 1.00 69.19 361 GLY A N 1
ATOM 2859 C CA . GLY A 1 361 ? 7.082 16.873 -17.136 1.00 69.19 361 GLY A CA 1
ATOM 2860 C C . GLY A 1 361 ? 7.017 17.830 -15.947 1.00 69.19 361 GLY A C 1
ATOM 2861 O O . GLY A 1 361 ? 7.156 17.389 -14.809 1.00 69.19 361 GLY A O 1
ATOM 2862 N N . LEU A 1 362 ? 6.729 19.113 -16.177 1.00 71.56 362 LEU A N 1
ATOM 2863 C CA . LEU A 1 362 ? 6.575 20.132 -15.139 1.00 71.56 362 LEU A CA 1
ATOM 2864 C C . LEU A 1 362 ? 5.335 19.880 -14.282 1.00 71.56 362 LEU A C 1
ATOM 2866 O O . LEU A 1 362 ? 5.419 19.964 -13.058 1.00 71.56 362 LEU A O 1
ATOM 2870 N N . VAL A 1 363 ? 4.199 19.541 -14.895 1.00 70.88 363 VAL A N 1
ATOM 2871 C CA . VAL A 1 363 ? 2.977 19.162 -14.175 1.00 70.88 363 VAL A CA 1
ATOM 2872 C C . VAL A 1 363 ? 3.254 17.914 -13.341 1.00 70.88 363 VAL A C 1
ATOM 2874 O O . VAL A 1 363 ? 3.014 17.919 -12.135 1.00 70.88 363 VAL A O 1
ATOM 2877 N N . MET A 1 364 ? 3.851 16.881 -13.938 1.00 64.62 364 MET A N 1
ATOM 2878 C CA . MET A 1 364 ? 4.183 15.633 -13.253 1.00 64.62 364 MET A CA 1
ATOM 2879 C C . MET A 1 364 ? 5.210 15.842 -12.126 1.00 64.62 364 MET A C 1
ATOM 2881 O O . MET A 1 364 ? 5.072 15.258 -11.051 1.00 64.62 364 MET A O 1
ATOM 2885 N N . TRP A 1 365 ? 6.200 16.718 -12.316 1.00 71.44 365 TRP A N 1
ATOM 2886 C CA . TRP A 1 365 ? 7.179 17.104 -11.297 1.00 71.44 365 TRP A CA 1
ATOM 2887 C C . TRP A 1 365 ? 6.550 17.918 -10.169 1.00 71.44 365 TRP A C 1
ATOM 2889 O O . TRP A 1 365 ? 6.802 17.630 -9.001 1.00 71.44 365 TRP A O 1
ATOM 2899 N N . ARG A 1 366 ? 5.707 18.907 -10.484 1.00 66.06 366 ARG A N 1
ATOM 2900 C CA . ARG A 1 366 ? 5.028 19.757 -9.494 1.00 66.06 366 ARG A CA 1
ATOM 2901 C C . ARG A 1 366 ? 4.090 18.932 -8.622 1.00 66.06 366 ARG A C 1
ATOM 2903 O O . ARG A 1 366 ? 4.061 19.113 -7.405 1.00 66.06 366 ARG A O 1
ATOM 2910 N N . VAL A 1 367 ? 3.390 17.993 -9.247 1.00 60.19 367 VAL A N 1
ATOM 2911 C CA . VAL A 1 367 ? 2.593 16.971 -8.579 1.00 60.19 367 VAL A CA 1
ATOM 2912 C C . VAL A 1 367 ? 3.483 16.110 -7.671 1.00 60.19 367 VAL A C 1
ATOM 2914 O O . VAL A 1 367 ? 3.280 16.079 -6.461 1.00 60.19 367 VAL A O 1
ATOM 2917 N N . ASN A 1 368 ? 4.550 15.504 -8.199 1.00 54.34 368 ASN A N 1
ATOM 2918 C CA . ASN A 1 368 ? 5.462 14.648 -7.427 1.00 54.34 368 ASN A CA 1
ATOM 2919 C C . ASN A 1 368 ? 6.153 15.377 -6.248 1.00 54.34 368 ASN A C 1
ATOM 2921 O O . ASN A 1 368 ? 6.338 14.806 -5.171 1.00 54.34 368 ASN A O 1
ATOM 2925 N N . LYS A 1 369 ? 6.521 16.653 -6.422 1.00 52.84 369 LYS A N 1
ATOM 2926 C CA . LYS A 1 369 ? 7.180 17.479 -5.398 1.00 52.84 369 LYS A CA 1
ATOM 2927 C C . LYS A 1 369 ? 6.231 17.833 -4.252 1.00 52.84 369 LYS A C 1
ATOM 2929 O O . LYS A 1 369 ? 6.650 17.786 -3.098 1.00 52.84 369 LYS A O 1
ATOM 2934 N N . ARG A 1 370 ? 4.957 18.135 -4.535 1.00 50.72 370 ARG A N 1
ATOM 2935 C CA . ARG A 1 370 ? 3.947 18.413 -3.493 1.00 50.72 370 ARG A CA 1
ATOM 2936 C C . ARG A 1 370 ? 3.609 17.186 -2.639 1.00 50.72 370 ARG A C 1
ATOM 2938 O O . ARG A 1 370 ? 3.290 17.351 -1.468 1.00 50.72 370 ARG A O 1
ATOM 2945 N N . HIS A 1 371 ? 3.782 15.978 -3.174 1.00 49.12 371 HIS A N 1
ATOM 2946 C CA . HIS A 1 371 ? 3.615 14.718 -2.438 1.00 49.12 371 HIS A CA 1
ATOM 2947 C C . HIS A 1 371 ? 4.906 14.213 -1.750 1.00 49.12 371 HIS A C 1
ATOM 2949 O O . HIS A 1 371 ? 4.963 13.083 -1.269 1.00 49.12 371 HIS A O 1
ATOM 2955 N N . GLY A 1 372 ? 5.952 15.048 -1.640 1.00 43.84 372 GLY A N 1
ATOM 2956 C CA . GLY A 1 372 ? 7.103 14.772 -0.768 1.00 43.84 372 GLY A CA 1
ATOM 2957 C C . GLY A 1 372 ? 8.110 13.746 -1.301 1.00 43.84 372 GLY A C 1
ATOM 2958 O O . GLY A 1 372 ? 8.789 13.088 -0.513 1.00 43.84 372 GLY A O 1
ATOM 2959 N N . GLY A 1 373 ? 8.225 13.581 -2.624 1.00 40.16 373 GLY A N 1
ATOM 2960 C CA . GLY A 1 373 ? 9.323 12.828 -3.250 1.00 40.16 373 GLY A CA 1
ATOM 2961 C C . GLY A 1 373 ? 9.359 11.322 -2.948 1.00 40.16 373 GLY A C 1
ATOM 2962 O O . GLY A 1 373 ? 10.321 10.640 -3.315 1.00 40.16 373 GLY A O 1
ATOM 2963 N N . ARG A 1 374 ? 8.324 10.769 -2.307 1.00 42.62 374 ARG A N 1
ATOM 2964 C CA . ARG A 1 374 ? 8.171 9.330 -2.078 1.00 42.62 374 ARG A CA 1
ATOM 2965 C C . ARG A 1 374 ? 6.952 8.819 -2.838 1.00 42.62 374 ARG A C 1
ATOM 2967 O O . ARG A 1 374 ? 5.836 8.857 -2.356 1.00 42.62 374 ARG A O 1
ATOM 2974 N N . GLU A 1 375 ? 7.273 8.271 -4.009 1.00 47.00 375 GLU A N 1
ATOM 2975 C CA . GLU A 1 375 ? 6.423 7.510 -4.927 1.00 47.00 375 GLU A CA 1
ATOM 2976 C C . GLU A 1 375 ? 5.388 8.309 -5.732 1.00 47.00 375 GLU A C 1
ATOM 2978 O O . GLU A 1 375 ? 4.340 8.719 -5.256 1.00 47.00 375 GLU A O 1
ATOM 2983 N N . THR A 1 376 ? 5.663 8.379 -7.035 1.00 39.75 376 THR A N 1
ATOM 2984 C CA . THR A 1 376 ? 4.847 8.870 -8.156 1.00 39.75 376 THR A CA 1
ATOM 2985 C C . THR A 1 376 ? 3.513 8.126 -8.376 1.00 39.75 376 THR A C 1
ATOM 2987 O O . THR A 1 376 ? 2.986 8.118 -9.486 1.00 39.75 376 THR A O 1
ATOM 2990 N N . GLY A 1 377 ? 2.974 7.464 -7.348 1.00 41.19 377 GLY A N 1
ATOM 2991 C CA . GLY A 1 377 ? 1.679 6.779 -7.394 1.00 41.19 377 GLY A CA 1
ATOM 2992 C C . GLY A 1 377 ? 0.481 7.705 -7.171 1.00 41.19 377 GLY A C 1
ATOM 2993 O O . GLY A 1 377 ? -0.553 7.481 -7.788 1.00 41.19 377 GLY A O 1
ATOM 2994 N N . ASP A 1 378 ? 0.645 8.766 -6.376 1.00 47.50 378 ASP A N 1
ATOM 2995 C CA . ASP A 1 378 ? -0.447 9.655 -5.936 1.00 47.50 378 ASP A CA 1
ATOM 2996 C C . ASP A 1 378 ? -0.456 10.991 -6.684 1.00 47.50 378 ASP A C 1
ATOM 2998 O O . ASP A 1 378 ? -0.623 12.060 -6.113 1.00 47.50 378 ASP A O 1
ATOM 3002 N N . ALA A 1 379 ? -0.284 10.949 -8.006 1.00 39.50 379 ALA A N 1
ATOM 3003 C CA . ALA A 1 379 ? -0.312 12.156 -8.825 1.00 39.50 379 ALA A CA 1
ATOM 3004 C C . ALA A 1 379 ? -1.703 12.833 -8.931 1.00 39.50 379 ALA A C 1
ATOM 3006 O O . ALA A 1 379 ? -1.831 13.921 -9.492 1.00 39.50 379 ALA A O 1
ATOM 3007 N N . PHE A 1 380 ? -2.750 12.187 -8.413 1.00 43.84 380 PHE A N 1
ATOM 3008 C CA . PHE A 1 380 ? -4.148 12.501 -8.715 1.00 43.84 380 PHE A CA 1
ATOM 3009 C C . PHE A 1 380 ? -4.902 13.242 -7.594 1.00 43.84 380 PHE A C 1
ATOM 3011 O O . PHE A 1 380 ? -6.021 13.696 -7.819 1.00 43.84 380 PHE A O 1
ATOM 3018 N N . ASP A 1 381 ? -4.273 13.488 -6.440 1.00 46.53 381 ASP A N 1
ATOM 3019 C CA . ASP A 1 381 ? -4.860 14.276 -5.335 1.00 46.53 381 ASP A CA 1
ATOM 3020 C C . ASP A 1 381 ? -4.814 15.807 -5.563 1.00 46.53 381 ASP A C 1
ATOM 3022 O O . ASP A 1 381 ? -5.237 16.592 -4.718 1.00 46.53 381 ASP A O 1
ATOM 3026 N N . LEU A 1 382 ? -4.342 16.259 -6.732 1.00 37.62 382 LEU A N 1
ATOM 3027 C CA . LEU A 1 382 ? -4.130 17.674 -7.066 1.00 37.62 382 LEU A CA 1
ATOM 3028 C C . LEU A 1 382 ? -5.432 18.508 -7.194 1.00 37.62 382 LEU A C 1
ATOM 3030 O O . LEU A 1 382 ? -5.355 19.734 -7.158 1.00 37.62 382 LEU A O 1
ATOM 3034 N N . PHE A 1 383 ? -6.615 17.893 -7.343 1.00 39.75 383 PHE A N 1
ATOM 3035 C CA . PHE A 1 383 ? -7.831 18.599 -7.803 1.00 39.75 383 PHE A CA 1
ATOM 3036 C C . PHE A 1 383 ? -9.087 18.409 -6.940 1.00 39.75 383 PHE A C 1
ATOM 3038 O O . PHE A 1 383 ? -10.208 18.490 -7.448 1.00 39.75 383 PHE A O 1
ATOM 3045 N N . ARG A 1 384 ? -8.941 18.145 -5.639 1.00 36.66 384 ARG A N 1
ATOM 3046 C CA . ARG A 1 384 ? -10.088 18.163 -4.722 1.00 36.66 384 ARG A CA 1
ATOM 3047 C C . ARG A 1 384 ? -10.358 19.614 -4.278 1.00 36.66 384 ARG A C 1
ATOM 3049 O O . ARG A 1 384 ? -9.440 20.220 -3.728 1.00 36.66 384 ARG A O 1
ATOM 3056 N N . PRO A 1 385 ? -11.550 20.194 -4.522 1.00 28.53 385 PRO A N 1
ATOM 3057 C CA . PRO A 1 385 ? -11.920 21.451 -3.877 1.00 28.53 385 PRO A CA 1
ATOM 3058 C C . PRO A 1 385 ? -11.968 21.210 -2.362 1.00 28.53 385 PRO A C 1
ATOM 3060 O O . PRO A 1 385 ? -12.505 20.186 -1.931 1.00 28.53 385 PRO A O 1
ATOM 3063 N N . ARG A 1 386 ? -11.308 22.091 -1.604 1.00 37.56 386 ARG A N 1
ATOM 3064 C CA . ARG A 1 386 ? -11.350 22.101 -0.138 1.00 37.56 386 ARG A CA 1
ATOM 3065 C C . ARG A 1 386 ? -12.682 22.639 0.343 1.00 37.56 386 ARG A C 1
ATOM 3067 O O . ARG A 1 386 ? -13.160 23.599 -0.303 1.00 37.56 386 ARG A O 1
#

Radius of gyration: 27.29 Å; chains: 1; bounding box: 74×59×70 Å

Sequence (386 aa):
MITQIRDRFTRVQEQLRAFQHGLREAFDSARQQHGQDRLAGIQQSLNAMQPDWEIPRPVADGVRAWAFSAALWRPFRKWCMRLSLAGWILVLVLISDIPSDESPPEPLSVEKVVKAASWLENKSAIIWDHPGIALHLLQSVTMRWIFIVLVVYWLFRGLPNAQVRRPLEPPRWTHPLQRVINSLAWAATLERRFRATAVLASAANRCGIAYRRQNNPWESSPAAMMERHLLSAEHFILTAWKRWPTLKERAVKHRRHALQEHAGLVAAALRKEALRLDGPECDEALKRLAEMLITIAERYSDGHLGALLPKNDLEGLTPVRHREGWQLTLMVSGIVAVTAGAAAAGLPDGAATVAGPALAGLVMWRVNKRHGGRETGDAFDLFRPR

Foldseek 3Di:
DVVVVVVVVVVVVVVVVVVVVVVVVVLVVVLVVQLVVLVVLLLVLLCLLPVPDDQDPLLSVLSSLQSSLCVPQVVVVVVVVVVLVVVLVVVVVVVLVDDPDDDDDDDDDPVVVVVVVVVSVVCVVVCVVCVPVVVVVCVVSVVVSVVVVCCVVCCLVPVPLPPCPDDPDQDDDDDPVVSVVSVNSSSSSSNLQSVLSNLLSVLLSLLSVQLVCVPPPPDDQSLVSNVVSLVVNLVCLQCVQVSDNVCPPDPDPVNVVLLNQQSQLLNQLLVVLSVCSVDPCVSVSSSVSSVLSSLLSSCSSVVVSNPSDPVVSRPPTGGHHDPQVVQVVVVVVVLVCVLVVCVVVVPPPVCSVVVSVVVVVVLLVVLCVVVPVPDSPPSRPPDDDD

Organism: NCBI:txid42234

pLDDT: mean 78.39, std 16.48, range [28.53, 98.19]

Secondary structure (DSSP, 8-state):
-HHHHHHHHHHHHHHHHHHHHHHHHHHHHHHHHHHHHHHHHHHHHHHHH-TT-PPPHHHHHHHHHHHHHHHHHHHHHHHHHHHHHHHHHHHHHHHTT---S-PPPPP--HHHHHHHHHHHHHHHHHHHH-HHHHHHHHHHHHHHHHHHHHHHHHHHHHS------S-SSPP--SSHHHHHHHHHHHHHHHHHHHHHHHHHHHHHHHHHHHHHHTT-TTSPPHHHHHHHHHHHHHHHHHHHHHH-HHHHTT--HHHHHHHHHHHHHHHHHHHHHHHGGGSTTHHHHHHHHHHHHHHHHHHHHTT-TT-SS-GGGTTTPPPPP--HHHHHHHHHHHHHHHHHHHHHTT--HHHHHHHHHHHHHHHHHHHHHHTTTS-TT-TTGGG---